Protein AF-A0A139IVR4-F1 (afdb_monomer_lite)

Structure (mmCIF, N/CA/C/O backbone):
data_AF-A0A139IVR4-F1
#
_entry.id   AF-A0A139IVR4-F1
#
loop_
_atom_site.group_PDB
_atom_site.id
_atom_site.type_symbol
_atom_site.label_atom_id
_atom_site.label_alt_id
_atom_site.label_comp_id
_atom_site.label_asym_id
_atom_site.label_entity_id
_atom_site.label_seq_id
_atom_site.pdbx_PDB_ins_code
_atom_site.Cartn_x
_atom_site.Cartn_y
_atom_site.Cartn_z
_atom_site.occupancy
_atom_site.B_iso_or_equiv
_atom_site.auth_seq_id
_atom_site.auth_comp_id
_atom_site.auth_asym_id
_atom_site.auth_atom_id
_atom_site.pdbx_PDB_model_num
ATOM 1 N N . MET A 1 1 ? -36.364 57.258 -8.932 1.00 36.44 1 MET A N 1
ATOM 2 C CA . MET A 1 1 ? -36.509 56.547 -10.223 1.00 36.44 1 MET A CA 1
ATOM 3 C C . MET A 1 1 ? -35.091 56.227 -10.699 1.00 36.44 1 MET A C 1
ATOM 5 O O . MET A 1 1 ? -34.349 57.165 -10.921 1.00 36.44 1 MET A O 1
ATOM 9 N N . SER A 1 2 ? -34.548 55.006 -10.559 1.00 32.44 2 SER A N 1
ATOM 10 C CA . SER A 1 2 ? -34.844 53.795 -11.366 1.00 32.44 2 SER A CA 1
ATOM 11 C C . SER A 1 2 ? -34.803 54.148 -12.865 1.00 32.44 2 SER A C 1
ATOM 13 O O . SER A 1 2 ? -35.605 54.983 -13.253 1.00 32.44 2 SER A O 1
ATOM 15 N N . LEU A 1 3 ? -33.956 53.644 -13.774 1.00 33.34 3 LEU A N 1
ATOM 16 C CA . LEU A 1 3 ? -33.235 52.373 -13.916 1.00 33.34 3 LEU A CA 1
ATOM 17 C C . LEU A 1 3 ? -32.211 52.489 -15.076 1.00 33.34 3 LEU A C 1
ATOM 19 O O . LEU A 1 3 ? -32.545 53.031 -16.118 1.00 33.34 3 LEU A O 1
ATOM 23 N N . ASN A 1 4 ? -31.040 51.863 -14.909 1.00 32.88 4 ASN A N 1
ATOM 24 C CA . ASN A 1 4 ? -30.477 50.830 -15.800 1.00 32.88 4 ASN A CA 1
ATOM 25 C C . ASN A 1 4 ? -30.089 51.191 -17.257 1.00 32.88 4 ASN A C 1
ATOM 27 O O . ASN A 1 4 ? -30.945 51.458 -18.091 1.00 32.88 4 ASN A O 1
ATOM 31 N N . THR A 1 5 ? -28.812 51.005 -17.622 1.00 37.12 5 THR A N 1
ATOM 32 C CA . THR A 1 5 ? -28.339 49.875 -18.463 1.00 37.12 5 THR A CA 1
ATOM 33 C C . THR A 1 5 ? -26.872 50.035 -18.893 1.00 37.12 5 THR A C 1
ATOM 35 O O . THR A 1 5 ? -26.369 51.135 -19.087 1.00 37.12 5 THR A O 1
ATOM 38 N N . SER A 1 6 ? -26.233 48.877 -19.097 1.00 33.72 6 SER A N 1
ATOM 39 C CA . SER A 1 6 ? -25.028 48.639 -19.910 1.00 33.72 6 SER A CA 1
ATOM 40 C C . SER A 1 6 ? -23.666 48.653 -19.205 1.00 33.72 6 SER A C 1
ATOM 42 O O . SER A 1 6 ? -22.910 49.620 -19.195 1.00 33.72 6 SER A O 1
ATOM 44 N N . ARG A 1 7 ? -23.317 47.458 -18.706 1.00 40.91 7 ARG A N 1
ATOM 45 C CA . ARG A 1 7 ? -21.948 46.987 -18.456 1.00 40.91 7 ARG A CA 1
ATOM 46 C C . ARG A 1 7 ? -21.093 47.135 -19.725 1.00 40.91 7 ARG A C 1
ATOM 48 O O . ARG A 1 7 ? -21.294 46.401 -20.690 1.00 40.91 7 ARG A O 1
ATOM 55 N N . MET A 1 8 ? -20.100 48.023 -19.694 1.00 35.84 8 MET A N 1
ATOM 56 C CA . MET A 1 8 ? -19.005 48.046 -20.666 1.00 35.84 8 MET A CA 1
ATOM 57 C C . MET A 1 8 ? -17.928 47.023 -20.283 1.00 35.84 8 MET A C 1
ATOM 59 O O . MET A 1 8 ? -17.379 47.040 -19.183 1.00 35.84 8 MET A O 1
ATOM 63 N N . LEU A 1 9 ? -17.624 46.138 -21.230 1.00 39.12 9 LEU A N 1
ATOM 64 C CA . LEU A 1 9 ? -16.482 45.231 -21.223 1.00 39.12 9 LEU A CA 1
ATOM 65 C C . LEU A 1 9 ? -15.181 46.033 -21.382 1.00 39.12 9 LEU A C 1
ATOM 67 O O . LEU A 1 9 ? -14.847 46.452 -22.490 1.00 39.12 9 LEU A O 1
ATOM 71 N N . LEU A 1 10 ? -14.407 46.196 -20.306 1.00 35.47 10 LEU A N 1
ATOM 72 C CA . LEU A 1 10 ? -13.027 46.669 -20.410 1.00 35.47 10 LEU A CA 1
ATOM 73 C C . LEU A 1 10 ? -12.093 45.464 -20.593 1.00 35.47 10 LEU A C 1
ATOM 75 O O . LEU A 1 10 ? -11.668 44.810 -19.643 1.00 35.47 10 LEU A O 1
ATOM 79 N N . ARG A 1 11 ? -11.792 45.162 -21.860 1.00 35.38 11 ARG A N 1
ATOM 80 C CA . ARG A 1 11 ? -10.684 44.294 -22.283 1.00 35.38 11 ARG A CA 1
ATOM 81 C C . ARG A 1 11 ? -9.372 44.934 -21.812 1.00 35.38 11 ARG A C 1
ATOM 83 O O . ARG A 1 11 ? -8.882 45.874 -22.439 1.00 35.38 11 ARG A O 1
ATOM 90 N N . SER A 1 12 ? -8.784 44.435 -20.729 1.00 32.31 12 SER A N 1
ATOM 91 C CA . SER A 1 12 ? -7.408 44.772 -20.370 1.00 32.31 12 SER A CA 1
ATOM 92 C C . SER A 1 12 ? -6.455 44.074 -21.346 1.00 32.31 12 SER A C 1
ATOM 94 O O . SER A 1 12 ? -6.384 42.849 -21.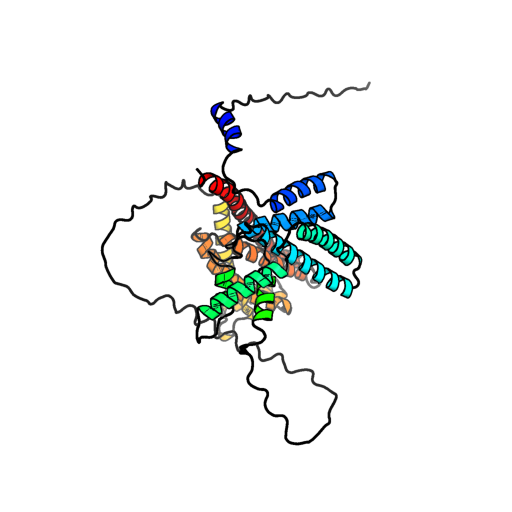443 1.00 32.31 12 SER A O 1
ATOM 96 N N . ARG A 1 13 ? -5.747 44.887 -22.138 1.00 39.38 13 ARG A N 1
ATOM 97 C CA . ARG A 1 13 ? -4.643 44.461 -23.003 1.00 39.38 13 ARG A CA 1
ATOM 98 C C . ARG A 1 13 ? -3.519 43.922 -22.122 1.00 39.38 13 ARG A C 1
ATOM 100 O O . ARG A 1 13 ? -2.794 44.701 -21.512 1.00 39.38 13 ARG A O 1
ATOM 107 N N . ILE A 1 14 ? -3.345 42.606 -22.088 1.00 38.00 14 ILE A N 1
ATOM 108 C CA . ILE A 1 14 ? -2.081 42.014 -21.649 1.00 38.00 14 ILE A CA 1
ATOM 109 C C . ILE A 1 14 ? -1.093 42.211 -22.796 1.00 38.00 14 ILE A C 1
ATOM 111 O O . ILE A 1 14 ? -1.295 41.727 -23.910 1.00 38.00 14 ILE A O 1
ATOM 115 N N . ALA A 1 15 ? -0.065 43.004 -22.518 1.00 37.16 15 ALA A N 1
ATOM 116 C CA . ALA A 1 15 ? 1.016 43.317 -23.428 1.00 37.16 15 ALA A CA 1
ATOM 117 C C . ALA A 1 15 ? 1.654 42.035 -23.989 1.00 37.16 15 ALA A C 1
ATOM 119 O O . ALA A 1 15 ? 2.170 41.195 -23.251 1.00 37.16 15 ALA A O 1
ATOM 120 N N . SER A 1 16 ? 1.641 41.927 -25.317 1.00 40.28 16 SER A N 1
ATOM 121 C CA . SER A 1 16 ? 2.502 41.035 -26.087 1.00 40.28 16 SER A CA 1
ATOM 122 C C . SER A 1 16 ? 3.956 41.379 -25.770 1.00 40.28 16 SER A C 1
ATOM 124 O O . SER A 1 16 ? 4.501 42.361 -26.278 1.00 40.28 16 SER A O 1
ATOM 126 N N . ARG A 1 17 ? 4.590 40.586 -24.904 1.00 38.38 17 ARG A N 1
ATOM 127 C CA . ARG A 1 17 ? 6.037 40.634 -24.705 1.00 38.38 17 ARG A CA 1
ATOM 128 C C . ARG A 1 17 ? 6.695 40.078 -25.965 1.00 38.38 17 ARG A C 1
ATOM 130 O O . ARG A 1 17 ? 6.585 38.892 -26.262 1.00 38.38 17 ARG A O 1
ATOM 137 N N . ASN A 1 18 ? 7.338 40.979 -26.701 1.00 38.72 18 ASN A N 1
ATOM 138 C CA . ASN A 1 18 ? 8.132 40.703 -27.889 1.00 38.72 18 ASN A CA 1
ATOM 139 C C . ASN A 1 18 ? 9.063 39.506 -27.678 1.00 38.72 18 ASN A C 1
ATOM 141 O O . ASN A 1 18 ? 9.916 39.496 -26.790 1.00 38.72 18 ASN A O 1
ATOM 145 N N . ASN A 1 19 ? 8.889 38.516 -28.546 1.00 43.22 19 ASN A N 1
ATOM 146 C CA . ASN A 1 19 ? 9.669 37.298 -28.614 1.00 43.22 19 ASN A CA 1
ATOM 147 C C . ASN A 1 19 ? 11.016 37.609 -29.288 1.00 43.22 19 ASN A C 1
ATOM 149 O O . ASN A 1 19 ? 11.164 37.466 -30.500 1.00 43.22 19 ASN A O 1
ATOM 153 N N . TRP A 1 20 ? 11.996 38.076 -28.514 1.00 43.97 20 TRP A N 1
ATOM 154 C CA . TRP A 1 20 ? 13.388 38.162 -28.964 1.00 43.97 20 TRP A CA 1
ATOM 155 C C . TRP A 1 20 ? 14.026 36.773 -28.887 1.00 43.97 20 TRP A C 1
ATOM 157 O O . TRP A 1 20 ? 14.803 36.463 -27.987 1.00 43.97 20 TRP A O 1
ATOM 167 N N . ILE A 1 21 ? 13.665 35.908 -29.833 1.00 55.53 21 ILE A N 1
ATOM 168 C CA . ILE A 1 21 ? 14.414 34.677 -30.081 1.00 55.53 21 ILE A CA 1
ATOM 169 C C . ILE A 1 21 ? 15.632 35.065 -30.915 1.00 55.53 21 ILE A C 1
ATOM 171 O O . ILE A 1 21 ? 15.497 35.560 -32.033 1.00 55.53 21 ILE A O 1
ATOM 175 N N . CYS A 1 22 ? 16.819 34.835 -30.356 1.00 44.34 22 CYS A N 1
ATOM 176 C CA . CYS A 1 22 ? 18.097 35.005 -31.036 1.00 44.34 22 CYS A CA 1
ATOM 177 C C . CYS A 1 22 ? 18.084 34.294 -32.412 1.00 44.34 22 CYS A C 1
ATOM 179 O O . CYS A 1 22 ? 17.663 33.133 -32.483 1.00 44.34 22 CYS A O 1
ATOM 181 N N . PRO A 1 23 ? 18.557 34.931 -33.503 1.00 52.56 23 PRO A N 1
ATOM 182 C CA . PRO A 1 23 ? 18.576 34.326 -34.839 1.00 52.56 23 PRO A CA 1
ATOM 183 C C . PRO A 1 23 ? 19.371 33.006 -34.890 1.00 52.56 23 PRO A C 1
ATOM 185 O O . PRO A 1 23 ? 18.990 32.094 -35.624 1.00 52.56 23 PRO A O 1
ATOM 188 N N . GLN A 1 24 ? 20.374 32.839 -34.019 1.00 50.44 24 GLN A N 1
ATOM 189 C CA . GLN A 1 24 ? 21.110 31.582 -33.830 1.00 50.44 24 GLN A CA 1
ATOM 190 C C . GLN A 1 24 ? 20.207 30.445 -33.308 1.00 50.44 24 GLN A C 1
ATOM 192 O O . GLN A 1 24 ? 20.299 29.305 -33.758 1.00 50.44 24 GLN A O 1
ATOM 197 N N . CYS A 1 25 ? 19.284 30.755 -32.390 1.00 46.03 25 CYS A N 1
ATOM 198 C CA . CYS A 1 25 ? 18.344 29.786 -31.817 1.00 46.03 25 CYS A CA 1
ATOM 199 C C . CYS A 1 25 ? 17.238 29.402 -32.811 1.00 46.03 25 CYS A C 1
ATOM 201 O O . CYS A 1 25 ? 16.729 28.282 -32.766 1.00 46.03 25 CYS A O 1
ATOM 203 N N . ARG A 1 26 ? 16.890 30.302 -33.744 1.00 44.12 26 ARG A N 1
ATOM 204 C CA . ARG A 1 26 ? 15.933 30.017 -34.824 1.00 44.12 26 ARG A CA 1
ATOM 205 C C . ARG A 1 26 ? 16.520 29.064 -35.870 1.00 44.12 26 ARG A C 1
ATOM 207 O O . ARG A 1 26 ? 15.810 28.180 -36.340 1.00 44.12 26 ARG A O 1
ATOM 214 N N . ALA A 1 27 ? 17.815 29.188 -36.166 1.00 41.31 27 ALA A N 1
ATOM 215 C CA . ALA A 1 27 ? 18.537 28.236 -37.010 1.00 41.31 27 ALA A CA 1
ATOM 216 C C . ALA A 1 27 ? 18.711 26.867 -36.323 1.00 41.31 27 ALA A C 1
ATOM 218 O O . ALA A 1 27 ? 18.556 25.836 -36.971 1.00 41.31 27 ALA A O 1
ATOM 219 N N . TYR A 1 28 ? 18.931 26.840 -35.001 1.00 43.66 28 TYR A N 1
ATOM 220 C CA . TYR A 1 28 ? 19.056 25.589 -34.240 1.00 43.66 28 TYR A CA 1
ATOM 221 C C . TYR A 1 28 ? 17.736 24.800 -34.174 1.00 43.66 28 TYR A C 1
ATOM 223 O O . TYR A 1 28 ? 17.738 23.579 -34.304 1.00 43.66 28 TYR A O 1
ATOM 231 N N . ALA A 1 29 ? 16.594 25.490 -34.057 1.00 38.97 29 ALA A N 1
ATOM 232 C CA . ALA A 1 29 ? 15.273 24.855 -34.085 1.00 38.97 29 ALA A CA 1
ATOM 233 C C . ALA A 1 29 ? 14.911 24.264 -35.463 1.00 38.97 29 ALA A C 1
ATOM 235 O O . ALA A 1 29 ? 14.207 23.259 -35.525 1.00 38.97 29 ALA A O 1
ATOM 236 N N . ALA A 1 30 ? 15.402 24.857 -36.558 1.00 35.25 30 ALA A N 1
ATOM 237 C CA . ALA A 1 30 ? 15.191 24.342 -37.913 1.00 35.25 30 ALA A CA 1
ATOM 238 C C . ALA A 1 30 ? 16.176 23.213 -38.280 1.00 35.25 30 ALA A C 1
ATOM 240 O O . ALA A 1 30 ? 15.789 22.261 -38.953 1.00 35.25 30 ALA A O 1
ATOM 241 N N . ALA A 1 31 ? 17.424 23.272 -37.797 1.00 34.03 31 ALA A N 1
ATOM 242 C CA . ALA A 1 31 ? 18.448 22.256 -38.059 1.00 34.03 31 ALA A CA 1
ATOM 243 C C . ALA A 1 31 ? 18.287 20.983 -37.201 1.00 34.03 31 ALA A C 1
ATOM 245 O O . ALA A 1 31 ? 18.628 19.892 -37.653 1.00 34.03 31 ALA A O 1
ATOM 246 N N . ALA A 1 32 ? 17.700 21.080 -36.000 1.00 36.78 32 ALA A N 1
ATOM 247 C CA . ALA A 1 32 ? 17.437 19.923 -35.133 1.00 36.78 32 ALA A CA 1
ATOM 248 C C . ALA A 1 32 ? 16.351 18.963 -35.668 1.00 36.78 32 ALA A C 1
ATOM 250 O O . ALA A 1 32 ? 16.145 17.888 -35.107 1.00 36.78 32 ALA A O 1
ATOM 251 N N . ALA A 1 33 ? 15.660 19.318 -36.758 1.00 34.16 33 ALA A N 1
ATOM 252 C CA . ALA A 1 33 ? 14.727 18.424 -37.441 1.00 34.16 33 ALA A CA 1
ATOM 253 C C . ALA A 1 33 ? 15.424 17.405 -38.369 1.00 34.16 33 ALA A C 1
ATOM 255 O O . ALA A 1 33 ? 14.758 16.514 -38.893 1.00 34.16 33 ALA A O 1
ATOM 256 N N . ALA A 1 34 ? 16.744 17.508 -38.569 1.00 37.94 34 ALA A N 1
ATOM 257 C CA . ALA A 1 34 ? 17.472 16.710 -39.550 1.00 37.94 34 ALA A CA 1
ATOM 258 C C . ALA A 1 34 ? 18.786 16.129 -38.998 1.00 37.94 34 ALA A C 1
ATOM 260 O O . ALA A 1 34 ? 19.860 16.443 -39.500 1.00 37.94 34 ALA A O 1
ATOM 261 N N . SER A 1 35 ? 18.725 15.245 -37.995 1.00 33.53 35 SER A N 1
ATOM 262 C CA . SER A 1 35 ? 19.819 14.285 -37.755 1.00 33.53 35 SER A CA 1
ATOM 263 C C . SER A 1 35 ? 19.450 13.152 -36.784 1.00 33.53 35 SER A C 1
ATOM 265 O O . SER A 1 35 ? 19.160 13.356 -35.610 1.00 33.53 35 SER A O 1
ATOM 267 N N . GLY A 1 36 ? 19.529 11.914 -37.285 1.00 42.91 36 GLY A N 1
ATOM 268 C CA . GLY A 1 36 ? 19.902 10.756 -36.467 1.00 42.91 36 GLY A CA 1
ATOM 269 C C . GLY A 1 36 ? 18.791 9.977 -35.758 1.00 42.91 36 GLY A C 1
ATOM 270 O O . GLY A 1 36 ? 18.901 9.690 -34.567 1.00 42.91 36 GLY A O 1
ATOM 271 N N . THR A 1 37 ? 17.770 9.517 -36.483 1.00 34.47 37 THR A N 1
ATOM 272 C CA . THR A 1 37 ? 17.124 8.244 -36.116 1.00 34.47 37 THR A CA 1
ATOM 273 C C . THR A 1 37 ? 17.416 7.247 -37.219 1.00 34.47 37 THR A C 1
ATOM 275 O O . THR A 1 37 ? 17.132 7.534 -38.380 1.00 34.47 37 THR A O 1
ATOM 278 N N . ALA A 1 38 ? 18.004 6.098 -36.863 1.00 43.06 38 ALA A N 1
ATOM 279 C CA . ALA A 1 38 ? 17.895 4.906 -37.695 1.00 43.06 38 ALA A CA 1
ATOM 280 C C . ALA A 1 38 ? 16.423 4.804 -38.098 1.00 43.06 38 ALA A C 1
ATOM 282 O O . ALA A 1 38 ? 15.559 4.924 -37.221 1.00 43.06 38 ALA A O 1
ATOM 283 N N . ALA A 1 39 ? 16.172 4.744 -39.407 1.00 44.81 39 ALA A N 1
ATOM 284 C CA . ALA A 1 39 ? 14.843 4.909 -39.970 1.00 44.81 39 ALA A CA 1
ATOM 285 C C . ALA A 1 39 ? 13.832 4.095 -39.145 1.00 44.81 39 ALA A C 1
ATOM 287 O O . ALA A 1 39 ? 14.098 2.919 -38.871 1.00 44.81 39 ALA A O 1
ATOM 288 N N . PRO A 1 40 ? 12.722 4.702 -38.675 1.00 55.06 40 PRO A N 1
ATOM 289 C CA . PRO A 1 40 ? 11.670 3.932 -38.035 1.00 55.06 40 PRO A CA 1
ATOM 290 C C . PRO A 1 40 ? 11.314 2.810 -38.996 1.00 55.06 40 PRO A C 1
ATOM 292 O O . PRO A 1 40 ? 11.152 3.054 -40.193 1.00 55.06 40 PRO A O 1
ATOM 295 N N . SER A 1 41 ? 11.267 1.591 -38.473 1.00 64.06 41 SER A N 1
ATOM 296 C CA . SER A 1 41 ? 10.982 0.426 -39.290 1.00 64.06 41 SER A CA 1
ATOM 297 C C . SER A 1 41 ? 9.705 0.706 -40.117 1.00 64.06 41 SER A C 1
ATOM 299 O O . SER A 1 41 ? 8.766 1.309 -39.573 1.00 64.06 41 SER A O 1
ATOM 301 N N . PRO A 1 42 ? 9.688 0.434 -41.439 1.00 77.19 42 PRO A N 1
ATOM 302 C CA . PRO A 1 42 ? 8.627 0.889 -42.344 1.00 77.19 42 PRO A CA 1
ATOM 303 C C . PRO A 1 42 ? 7.206 0.631 -41.820 1.00 77.19 42 PRO A C 1
ATOM 305 O O . PRO A 1 42 ? 6.319 1.477 -41.971 1.00 77.19 42 PRO A O 1
ATOM 308 N N . LEU A 1 43 ? 7.006 -0.489 -41.116 1.00 81.56 43 LEU A N 1
ATOM 309 C CA . LEU A 1 43 ? 5.738 -0.852 -40.485 1.00 81.56 43 LEU A CA 1
ATOM 310 C C . LEU A 1 43 ? 5.379 0.034 -39.282 1.00 81.56 43 LEU A C 1
ATOM 312 O O . LEU A 1 43 ? 4.241 0.485 -39.157 1.00 81.56 43 LEU A O 1
ATOM 316 N N . LEU A 1 44 ? 6.340 0.350 -38.409 1.00 83.62 44 LEU A N 1
ATOM 317 C CA . LEU A 1 44 ? 6.118 1.253 -37.276 1.00 83.62 44 LEU A CA 1
ATOM 318 C C . LEU A 1 44 ? 5.752 2.668 -37.750 1.00 83.62 44 LEU A C 1
ATOM 320 O O . LEU A 1 44 ? 4.965 3.362 -37.101 1.00 83.62 44 LEU A O 1
ATOM 324 N N . GLY A 1 45 ? 6.315 3.093 -38.886 1.00 85.44 45 GLY A N 1
ATOM 325 C CA . GLY A 1 45 ? 5.935 4.327 -39.571 1.00 85.44 45 GLY A CA 1
ATOM 326 C C . GLY A 1 45 ? 4.464 4.321 -39.997 1.00 85.44 45 GLY A C 1
ATOM 327 O O . GLY A 1 45 ? 3.735 5.261 -39.670 1.00 85.44 45 GLY A O 1
ATOM 328 N N . LYS A 1 46 ? 4.009 3.239 -40.644 1.00 87.25 46 LYS A N 1
ATOM 329 C CA . LYS A 1 46 ? 2.599 3.052 -41.027 1.00 87.25 46 LYS A CA 1
ATOM 330 C C . LYS A 1 46 ? 1.661 3.066 -39.817 1.00 87.25 46 LYS A C 1
ATOM 332 O O . LYS A 1 46 ? 0.745 3.879 -39.788 1.00 87.25 46 LYS A O 1
ATOM 337 N N . LEU A 1 47 ? 1.954 2.300 -38.761 1.00 90.12 47 LEU A N 1
ATOM 338 C CA . LEU A 1 47 ? 1.130 2.255 -37.539 1.00 90.12 47 LEU A CA 1
ATOM 339 C C . LEU A 1 47 ? 0.955 3.635 -36.879 1.00 90.12 47 LEU A C 1
ATOM 341 O O . LEU A 1 47 ? -0.119 3.968 -36.375 1.00 90.12 47 LEU A O 1
ATOM 345 N N . LYS A 1 48 ? 2.003 4.469 -36.881 1.00 88.38 48 LYS A N 1
ATOM 346 C CA . LYS A 1 48 ? 1.936 5.838 -36.342 1.00 88.38 48 LYS A CA 1
ATOM 347 C C . LYS A 1 48 ? 1.104 6.780 -37.212 1.00 88.38 48 LYS A C 1
ATOM 349 O O . LYS A 1 48 ? 0.481 7.695 -36.670 1.00 88.38 48 LYS A O 1
ATOM 354 N N . ASN A 1 49 ? 1.118 6.595 -38.529 1.00 90.69 49 ASN A N 1
ATOM 355 C CA . ASN A 1 49 ? 0.279 7.365 -39.444 1.00 90.69 49 ASN A CA 1
ATOM 356 C C . ASN A 1 49 ? -1.185 6.941 -39.316 1.00 90.69 49 ASN A C 1
ATOM 358 O O . ASN A 1 49 ? -2.044 7.799 -39.129 1.00 90.69 49 ASN A O 1
ATOM 362 N N . ASP A 1 50 ? -1.447 5.640 -39.264 1.00 89.88 50 ASP A N 1
ATOM 363 C CA . ASP A 1 50 ? -2.792 5.093 -39.102 1.00 89.88 50 ASP A CA 1
ATOM 364 C C . ASP A 1 50 ? -3.411 5.455 -37.753 1.00 89.88 50 ASP A C 1
ATOM 366 O O . ASP A 1 50 ? -4.612 5.689 -37.673 1.00 89.88 50 ASP A O 1
ATOM 370 N N . LEU A 1 51 ? -2.606 5.613 -36.694 1.00 90.62 51 LEU A N 1
ATOM 371 C CA . LEU A 1 51 ? -3.094 6.147 -35.420 1.00 90.62 51 LEU A CA 1
ATOM 372 C C . LEU A 1 51 ? -3.673 7.563 -35.590 1.00 90.62 51 LEU A C 1
ATOM 374 O O . LEU A 1 51 ? -4.685 7.900 -34.974 1.00 90.62 51 LEU A O 1
ATOM 378 N N . LYS A 1 52 ? -3.033 8.408 -36.409 1.00 90.19 52 LYS A N 1
ATOM 379 C CA . LYS A 1 52 ? -3.523 9.766 -36.697 1.00 90.19 52 LYS A CA 1
ATOM 380 C C . LYS A 1 52 ? -4.772 9.729 -37.573 1.00 90.19 52 LYS A C 1
ATOM 382 O O . LYS A 1 52 ? -5.655 10.559 -37.374 1.00 90.19 52 LYS A O 1
ATOM 387 N N . THR A 1 53 ? -4.850 8.786 -38.505 1.00 90.75 53 THR A N 1
ATOM 388 C CA . THR A 1 53 ? -6.037 8.559 -39.338 1.00 90.75 53 THR A CA 1
ATOM 389 C C . THR A 1 53 ? -7.221 8.101 -38.484 1.00 90.75 53 THR A C 1
ATOM 391 O O . THR A 1 53 ? -8.254 8.765 -38.487 1.00 90.75 53 THR A O 1
ATOM 394 N N . ALA A 1 54 ? -7.032 7.105 -37.612 1.00 91.62 54 ALA A N 1
ATOM 395 C CA . ALA A 1 54 ? -8.057 6.621 -36.683 1.00 91.62 54 ALA A CA 1
ATOM 396 C C . ALA A 1 54 ? -8.552 7.715 -35.714 1.00 91.62 54 ALA A C 1
ATOM 398 O O . ALA A 1 54 ? -9.729 7.762 -35.362 1.00 91.62 54 ALA A O 1
ATOM 399 N N . LEU A 1 55 ? -7.676 8.648 -35.315 1.00 89.31 55 LEU A N 1
ATOM 400 C CA . LEU A 1 55 ? -8.060 9.830 -34.530 1.00 89.31 55 LEU A CA 1
ATOM 401 C C . LEU A 1 55 ? -8.988 10.788 -35.293 1.00 89.31 55 LEU A C 1
ATOM 403 O O . LEU A 1 55 ? -9.848 11.412 -34.673 1.00 89.31 55 LEU A O 1
ATOM 407 N N . ARG A 1 56 ? -8.808 10.929 -36.611 1.00 91.88 56 ARG A N 1
ATOM 408 C CA . ARG A 1 56 ? -9.638 11.794 -37.466 1.00 91.88 56 ARG A CA 1
ATOM 409 C C . ARG A 1 56 ? -10.977 11.142 -37.794 1.00 91.88 56 ARG A C 1
ATOM 411 O O . ARG A 1 56 ? -12.000 11.815 -37.747 1.00 91.88 56 ARG A O 1
ATOM 418 N N . GLU A 1 57 ? -10.959 9.843 -38.066 1.00 93.12 57 GLU A N 1
ATOM 419 C CA . GLU A 1 57 ? -12.140 9.036 -38.399 1.00 93.12 57 GLU A CA 1
ATOM 420 C C . GLU A 1 57 ? -12.964 8.639 -37.163 1.00 93.12 57 GLU A C 1
ATOM 422 O O . GLU A 1 57 ? -14.087 8.165 -37.295 1.00 93.12 57 GLU A O 1
ATOM 427 N N . LYS A 1 58 ? -12.435 8.878 -35.952 1.00 89.56 58 LYS A N 1
ATOM 428 C CA . LYS A 1 58 ? -13.043 8.512 -34.660 1.00 89.56 58 LYS A CA 1
ATOM 429 C C . LYS A 1 58 ? -13.327 7.007 -34.513 1.00 89.56 58 LYS A C 1
ATOM 431 O O . LYS A 1 58 ? -14.196 6.626 -33.730 1.00 89.56 58 LYS A O 1
ATOM 436 N N . ASP A 1 59 ? -12.560 6.152 -35.190 1.00 90.75 59 ASP A N 1
ATOM 437 C CA . ASP A 1 59 ? -12.607 4.701 -34.982 1.00 90.75 59 ASP A CA 1
ATOM 438 C C . ASP A 1 59 ? -11.950 4.350 -33.641 1.00 90.75 59 ASP A C 1
ATOM 440 O O . ASP A 1 59 ? -10.725 4.281 -33.512 1.00 90.75 59 ASP A O 1
ATOM 444 N N . THR A 1 60 ? -12.778 4.142 -32.619 1.00 88.25 60 THR A N 1
ATOM 445 C CA . THR A 1 60 ? -12.334 3.839 -31.255 1.00 88.25 60 THR A CA 1
ATOM 446 C C . THR A 1 60 ? -11.676 2.465 -31.136 1.00 88.25 60 THR A C 1
ATOM 448 O O . THR A 1 60 ? -10.752 2.310 -30.335 1.00 88.25 60 THR A O 1
ATOM 451 N N . ASN A 1 61 ? -12.090 1.485 -31.943 1.00 88.94 61 ASN A N 1
ATOM 452 C CA . ASN A 1 61 ? -11.572 0.119 -31.882 1.00 88.94 61 ASN A CA 1
ATOM 453 C C . ASN A 1 61 ? -10.150 0.068 -32.444 1.00 88.94 61 ASN A C 1
ATOM 455 O O . ASN A 1 61 ? -9.224 -0.361 -31.750 1.00 88.94 61 ASN A O 1
ATOM 459 N N . ARG A 1 62 ? -9.950 0.589 -33.661 1.00 90.75 62 ARG A N 1
ATOM 460 C CA . ARG A 1 62 ? -8.630 0.638 -34.311 1.00 90.75 62 ARG A CA 1
ATOM 461 C C . ARG A 1 62 ? -7.651 1.495 -33.511 1.00 90.75 62 ARG A C 1
ATOM 463 O O . ARG A 1 62 ? -6.502 1.113 -33.302 1.00 90.75 62 ARG A O 1
ATOM 470 N N . LEU A 1 63 ? -8.117 2.617 -32.969 1.00 91.31 63 LEU A N 1
ATOM 471 C CA . LEU A 1 63 ? -7.316 3.519 -32.144 1.00 91.31 63 LEU A CA 1
ATOM 472 C C . LEU A 1 63 ? -6.828 2.879 -30.836 1.00 91.31 63 LEU A C 1
ATOM 474 O O . LEU A 1 63 ? -5.670 3.081 -30.462 1.00 91.31 63 LEU A O 1
ATOM 478 N N . ASN A 1 64 ? -7.666 2.100 -30.147 1.00 91.62 64 ASN A N 1
ATOM 479 C CA . ASN A 1 64 ? -7.264 1.418 -28.914 1.00 91.62 64 ASN A CA 1
ATOM 480 C C . ASN A 1 64 ? -6.196 0.349 -29.184 1.00 91.62 64 ASN A C 1
ATOM 482 O O . ASN A 1 64 ? -5.182 0.308 -28.481 1.00 91.62 64 ASN A O 1
ATOM 486 N N . VAL A 1 65 ? -6.370 -0.441 -30.250 1.00 93.50 65 VAL A N 1
ATOM 487 C CA . VAL A 1 65 ? -5.387 -1.445 -30.689 1.00 93.50 65 VAL A CA 1
ATOM 488 C C . VAL A 1 65 ? -4.051 -0.781 -31.029 1.00 93.50 65 VAL A C 1
ATOM 490 O O . VAL A 1 65 ? -3.012 -1.157 -30.480 1.00 93.50 65 VAL A O 1
ATOM 493 N N . LEU A 1 66 ? -4.068 0.261 -31.867 1.00 92.69 66 LEU A N 1
ATOM 494 C CA . LEU A 1 66 ? -2.859 0.962 -32.310 1.00 92.69 66 LEU A CA 1
ATOM 495 C C . LEU A 1 66 ? -2.102 1.630 -31.155 1.00 92.69 66 LEU A C 1
ATOM 497 O O . LEU A 1 66 ? -0.873 1.547 -31.090 1.00 92.69 66 LEU A O 1
ATOM 501 N N . ARG A 1 67 ? -2.810 2.254 -30.203 1.00 92.06 67 ARG A N 1
ATOM 502 C CA . ARG A 1 67 ? -2.184 2.814 -28.991 1.00 92.06 67 ARG A CA 1
ATOM 503 C C . ARG A 1 67 ? -1.511 1.737 -28.153 1.00 92.06 67 ARG A C 1
ATOM 505 O O . ARG A 1 67 ? -0.400 1.961 -27.679 1.00 92.06 67 ARG A O 1
ATOM 512 N N . GLY A 1 68 ? -2.163 0.586 -27.994 1.00 91.69 68 GLY A N 1
ATOM 513 C CA . GLY A 1 68 ? -1.613 -0.554 -27.267 1.00 91.69 68 GLY A CA 1
ATOM 514 C C . GLY A 1 68 ? -0.315 -1.069 -27.890 1.00 91.69 68 GLY A C 1
ATOM 515 O O . GLY A 1 68 ? 0.687 -1.205 -27.193 1.00 91.69 68 GLY A O 1
ATOM 516 N N . VAL A 1 69 ? -0.297 -1.267 -29.210 1.00 91.56 69 VAL A N 1
ATOM 517 C CA . VAL A 1 69 ? 0.903 -1.719 -29.936 1.00 91.56 69 VAL A CA 1
ATOM 518 C C . VAL A 1 69 ? 2.046 -0.701 -29.814 1.00 91.56 69 VAL A C 1
ATOM 520 O O . VAL A 1 69 ? 3.181 -1.071 -29.518 1.00 91.56 69 VAL A O 1
ATOM 523 N N . ILE A 1 70 ? 1.766 0.597 -29.971 1.00 90.69 70 ILE A N 1
ATOM 524 C CA . ILE A 1 70 ? 2.785 1.653 -29.839 1.00 90.69 70 ILE A CA 1
ATOM 525 C C . ILE A 1 70 ? 3.318 1.748 -28.399 1.00 90.69 70 ILE A C 1
ATOM 527 O O . ILE A 1 70 ? 4.515 1.994 -28.198 1.00 90.69 70 ILE A O 1
ATOM 531 N N . ALA A 1 71 ? 2.463 1.543 -27.395 1.00 91.75 71 ALA A N 1
ATOM 532 C CA . ALA A 1 71 ? 2.870 1.507 -25.994 1.00 91.75 71 ALA A CA 1
ATOM 533 C C . ALA A 1 71 ? 3.815 0.332 -25.714 1.00 91.75 71 ALA A C 1
ATOM 535 O O . ALA A 1 71 ? 4.855 0.536 -25.089 1.00 91.75 71 ALA A O 1
ATOM 536 N N . ASP A 1 72 ? 3.523 -0.858 -26.238 1.00 89.19 72 ASP A N 1
ATOM 537 C CA . ASP A 1 72 ? 4.390 -2.032 -26.096 1.00 89.19 72 ASP A CA 1
ATOM 538 C C . ASP A 1 72 ? 5.750 -1.830 -26.756 1.00 89.19 72 ASP A C 1
ATOM 540 O O . ASP A 1 72 ? 6.778 -2.132 -26.152 1.00 89.19 72 ASP A O 1
ATOM 544 N N . VAL A 1 73 ? 5.785 -1.237 -27.954 1.00 89.19 73 VAL A N 1
ATOM 545 C CA . VAL A 1 73 ? 7.048 -0.876 -28.615 1.00 89.19 73 VAL A CA 1
ATOM 546 C C . VAL A 1 73 ? 7.838 0.113 -27.751 1.00 89.19 73 VAL A C 1
ATOM 548 O O . VAL A 1 73 ? 9.029 -0.087 -27.507 1.00 89.19 73 VAL A O 1
ATOM 551 N N . THR A 1 74 ? 7.178 1.135 -27.204 1.00 87.25 74 THR A N 1
ATOM 552 C CA . THR A 1 74 ? 7.812 2.139 -26.330 1.00 87.25 74 THR A CA 1
ATOM 553 C C . THR A 1 74 ? 8.304 1.541 -25.008 1.00 87.25 74 THR A C 1
ATOM 555 O O . THR A 1 74 ? 9.333 1.961 -24.478 1.00 87.25 74 THR A O 1
ATOM 558 N N . ASN A 1 75 ? 7.589 0.558 -24.465 1.00 87.94 75 ASN A N 1
ATOM 559 C CA . ASN A 1 75 ? 7.972 -0.144 -23.246 1.00 87.94 75 ASN A CA 1
ATOM 560 C C . ASN A 1 75 ? 9.119 -1.126 -23.497 1.00 87.94 75 ASN A C 1
ATOM 562 O O . ASN A 1 75 ? 10.053 -1.165 -22.699 1.00 87.94 75 ASN A O 1
ATOM 566 N N . SER A 1 76 ? 9.122 -1.832 -24.633 1.00 85.75 76 SER A N 1
ATOM 567 C CA . SER A 1 76 ? 10.224 -2.718 -25.029 1.00 85.75 76 SER A CA 1
ATOM 568 C C . SER A 1 76 ? 11.553 -1.967 -25.137 1.00 85.75 76 SER A C 1
ATOM 570 O O . SER A 1 76 ? 12.588 -2.480 -24.715 1.00 85.75 76 SER A O 1
ATOM 572 N N . ALA A 1 77 ? 11.521 -0.707 -25.591 1.00 84.19 77 ALA A N 1
ATOM 573 C CA . ALA A 1 77 ? 12.698 0.149 -25.710 1.00 84.19 77 ALA A CA 1
ATOM 574 C C . ALA A 1 77 ? 13.377 0.473 -24.365 1.00 84.19 77 ALA A C 1
ATOM 576 O O . ALA A 1 77 ? 14.522 0.918 -24.356 1.00 84.19 77 ALA A O 1
ATOM 577 N N . LYS A 1 78 ? 12.688 0.260 -23.234 1.00 82.25 78 LYS A N 1
ATOM 578 C CA . LYS A 1 78 ? 13.225 0.454 -21.876 1.00 82.25 78 LYS A CA 1
ATOM 579 C C . LYS A 1 78 ? 13.830 -0.822 -21.281 1.00 82.25 78 LYS A C 1
ATOM 581 O O . LYS A 1 78 ? 14.407 -0.768 -20.201 1.00 82.25 78 LYS A O 1
ATOM 586 N N . THR A 1 79 ? 13.662 -1.961 -21.948 1.00 83.19 79 THR A N 1
ATOM 587 C CA . THR A 1 79 ? 14.182 -3.263 -21.511 1.00 83.19 79 THR A CA 1
ATOM 588 C C . THR A 1 79 ? 15.503 -3.587 -22.215 1.00 83.19 79 THR A C 1
ATOM 590 O O . THR A 1 79 ? 15.892 -2.906 -23.163 1.00 83.19 79 THR A O 1
ATOM 593 N N . SER A 1 80 ? 16.201 -4.640 -21.777 1.00 68.44 80 SER A N 1
ATOM 594 C CA . SER A 1 80 ? 17.451 -5.105 -22.402 1.00 68.44 80 SER A CA 1
ATOM 595 C C . SER A 1 80 ? 17.278 -5.627 -23.839 1.00 68.44 80 SER A C 1
ATOM 597 O O . SER A 1 80 ? 18.267 -5.711 -24.562 1.00 68.44 80 SER A O 1
ATOM 599 N N . ASN A 1 81 ? 16.043 -5.911 -24.278 1.00 74.19 81 ASN A N 1
ATOM 600 C CA . ASN A 1 81 ? 15.712 -6.427 -25.612 1.00 74.19 81 ASN A CA 1
ATOM 601 C C . ASN A 1 81 ? 14.742 -5.485 -26.361 1.00 74.19 81 ASN A C 1
ATOM 603 O O . ASN A 1 81 ? 13.540 -5.755 -26.427 1.00 74.19 81 ASN A O 1
ATOM 607 N N . PRO A 1 82 ? 15.233 -4.366 -26.927 1.00 79.94 82 PRO A N 1
ATOM 608 C CA . PRO A 1 82 ? 14.400 -3.399 -27.639 1.00 79.94 82 PRO A CA 1
ATOM 609 C C . PRO A 1 82 ? 13.900 -3.938 -28.985 1.00 79.94 82 PRO A C 1
ATOM 611 O O . PRO A 1 82 ? 14.680 -4.496 -29.760 1.00 79.94 82 PRO A O 1
ATOM 614 N N . ILE A 1 83 ? 12.624 -3.686 -29.300 1.00 79.62 83 ILE A N 1
ATOM 615 C CA . ILE A 1 83 ? 12.051 -3.968 -30.623 1.00 79.62 83 ILE A CA 1
ATOM 616 C C . ILE A 1 83 ? 12.627 -2.965 -31.627 1.00 79.62 83 ILE A C 1
ATOM 618 O O . ILE A 1 83 ? 12.347 -1.768 -31.554 1.00 79.62 83 ILE A O 1
ATOM 622 N N . LYS A 1 84 ? 13.461 -3.452 -32.547 1.00 73.44 84 LYS A N 1
ATOM 623 C CA . LYS A 1 84 ? 14.146 -2.638 -33.567 1.00 73.44 84 LYS A CA 1
ATOM 624 C C . LYS A 1 84 ? 13.809 -3.051 -34.997 1.00 73.44 84 LYS A C 1
ATOM 626 O O . LYS A 1 84 ? 13.987 -2.246 -35.904 1.00 73.44 84 LYS A O 1
ATOM 631 N N . THR A 1 85 ? 13.345 -4.283 -35.202 1.00 79.06 85 THR A N 1
ATOM 632 C CA . THR A 1 85 ? 13.081 -4.838 -36.535 1.00 79.06 85 THR A CA 1
ATOM 633 C C . THR A 1 85 ? 11.590 -5.082 -36.756 1.00 79.06 85 THR A C 1
ATOM 635 O O . THR A 1 85 ? 10.858 -5.393 -35.813 1.00 79.06 85 THR A O 1
ATOM 638 N N . ASP A 1 86 ? 11.139 -4.997 -38.012 1.00 77.00 86 ASP A N 1
ATOM 639 C CA . ASP A 1 86 ? 9.741 -5.275 -38.378 1.00 77.00 86 ASP A CA 1
ATOM 640 C C . ASP A 1 86 ? 9.319 -6.705 -38.019 1.00 77.00 86 ASP A C 1
ATOM 642 O O . ASP A 1 86 ? 8.165 -6.946 -37.680 1.00 77.00 86 ASP A O 1
ATOM 646 N N . MET A 1 87 ? 10.262 -7.648 -37.977 1.00 77.06 87 MET A N 1
ATOM 647 C CA . MET A 1 87 ? 9.966 -9.023 -37.583 1.00 77.06 87 MET A CA 1
ATOM 648 C C . MET A 1 87 ? 9.728 -9.183 -36.075 1.00 77.06 87 MET A C 1
ATOM 650 O O . MET A 1 87 ? 8.851 -9.932 -35.650 1.00 77.06 87 MET A O 1
ATOM 654 N N . GLN A 1 88 ? 10.443 -8.422 -35.243 1.00 80.69 88 GLN A N 1
ATOM 655 C CA . GLN A 1 88 ? 10.141 -8.354 -33.809 1.00 80.69 88 GLN A CA 1
ATOM 656 C C . GLN A 1 88 ? 8.783 -7.683 -33.556 1.00 80.69 88 GLN A C 1
ATOM 658 O O . GLN A 1 88 ? 8.064 -8.070 -32.635 1.00 80.69 88 GLN A O 1
ATOM 663 N N . LEU A 1 89 ? 8.413 -6.710 -34.394 1.00 84.62 89 LEU A N 1
ATOM 664 C CA . LEU A 1 89 ? 7.097 -6.079 -34.358 1.00 84.62 89 LEU A CA 1
ATOM 665 C C . LEU A 1 89 ? 5.987 -7.048 -34.802 1.00 84.62 89 LEU A C 1
ATOM 667 O O . LEU A 1 89 ? 4.951 -7.108 -34.146 1.00 84.62 89 LEU A O 1
ATOM 671 N N . LEU A 1 90 ? 6.214 -7.869 -35.831 1.00 83.69 90 LEU A N 1
ATOM 672 C CA . LEU A 1 90 ? 5.275 -8.921 -36.236 1.00 83.69 90 LEU A CA 1
ATOM 673 C C . LEU A 1 90 ? 5.066 -9.958 -35.124 1.00 83.69 90 LEU A C 1
ATOM 675 O O . LEU A 1 90 ? 3.930 -10.332 -34.836 1.00 83.69 90 LEU A O 1
ATOM 679 N N . ALA A 1 91 ? 6.139 -10.380 -34.450 1.00 82.94 91 ALA A N 1
ATOM 680 C CA . ALA A 1 91 ? 6.045 -11.289 -33.307 1.00 82.94 91 ALA A CA 1
ATOM 681 C C . ALA A 1 91 ? 5.196 -10.693 -32.167 1.00 82.94 91 ALA A C 1
ATOM 683 O O . ALA A 1 91 ? 4.387 -11.395 -31.557 1.00 82.94 91 ALA A O 1
ATOM 684 N N . LEU A 1 92 ? 5.330 -9.387 -31.910 1.00 86.88 92 LEU A N 1
ATOM 685 C CA . LEU A 1 92 ? 4.493 -8.669 -30.947 1.00 86.88 92 LEU A CA 1
ATOM 686 C C . LEU A 1 92 ? 3.016 -8.630 -31.381 1.00 86.88 92 LEU A C 1
ATOM 688 O O . LEU A 1 92 ? 2.139 -8.889 -30.555 1.00 86.88 92 LEU A O 1
ATOM 692 N N . LEU A 1 93 ? 2.736 -8.340 -32.658 1.00 89.00 93 LEU A N 1
ATOM 693 C CA . LEU A 1 93 ? 1.374 -8.328 -33.208 1.00 89.00 93 LEU A CA 1
ATOM 694 C C . LEU A 1 93 ? 0.706 -9.704 -33.083 1.00 89.00 93 LEU A C 1
ATOM 696 O O . LEU A 1 93 ? -0.408 -9.796 -32.568 1.00 89.00 93 LEU A O 1
ATOM 700 N N . ARG A 1 94 ? 1.415 -10.780 -33.451 1.00 87.25 94 ARG A N 1
ATOM 701 C CA . ARG A 1 94 ? 0.939 -12.167 -33.308 1.00 87.25 94 ARG A CA 1
ATOM 702 C C . ARG A 1 94 ? 0.661 -12.529 -31.854 1.00 87.25 94 ARG A C 1
ATOM 704 O O . ARG A 1 94 ? -0.390 -13.087 -31.560 1.00 87.25 94 ARG A O 1
ATOM 711 N N . LYS A 1 95 ? 1.557 -12.158 -30.933 1.00 89.06 95 LYS A N 1
ATOM 712 C CA . LYS A 1 95 ? 1.368 -12.385 -29.493 1.00 89.06 95 LYS A CA 1
ATOM 713 C C . LYS A 1 95 ? 0.119 -11.681 -28.954 1.00 89.06 95 LYS A C 1
ATOM 715 O O . LYS A 1 95 ? -0.590 -12.239 -28.122 1.00 89.06 95 LYS A O 1
ATOM 720 N N . ARG A 1 96 ? -0.162 -10.455 -29.404 1.00 88.94 96 ARG A N 1
ATOM 721 C CA . ARG A 1 96 ? -1.399 -9.759 -29.026 1.00 88.94 96 ARG A CA 1
ATOM 722 C C . ARG A 1 96 ? -2.635 -10.416 -29.633 1.00 88.94 96 ARG A C 1
ATOM 724 O O . ARG A 1 96 ? -3.631 -10.552 -28.932 1.00 88.94 96 ARG A O 1
ATOM 731 N N . ALA A 1 97 ? -2.564 -10.859 -30.887 1.00 90.69 97 ALA A N 1
ATOM 732 C CA . ALA A 1 97 ? -3.669 -11.554 -31.540 1.00 90.69 97 ALA A CA 1
ATOM 733 C C . ALA A 1 97 ? -4.005 -12.884 -30.845 1.00 90.69 97 ALA A C 1
ATOM 735 O O . ALA A 1 97 ? -5.180 -13.183 -30.652 1.00 90.69 97 ALA A O 1
ATOM 736 N N . THR A 1 98 ? -3.007 -13.664 -30.410 1.00 89.44 98 THR A N 1
ATOM 737 C CA . THR A 1 98 ? -3.249 -14.906 -29.656 1.00 89.44 98 THR A CA 1
ATOM 738 C C . THR A 1 98 ? -3.823 -14.641 -28.268 1.00 89.44 98 THR A C 1
ATOM 740 O O . THR A 1 98 ? -4.749 -15.338 -27.865 1.00 89.44 98 THR A O 1
ATOM 743 N N . ALA A 1 99 ? -3.340 -13.611 -27.565 1.00 90.69 99 ALA A N 1
ATOM 744 C CA . ALA A 1 99 ? -3.884 -13.223 -26.264 1.00 90.69 99 ALA A CA 1
ATOM 745 C C . ALA A 1 99 ? -5.354 -12.771 -26.362 1.00 90.69 99 ALA A C 1
ATOM 747 O O . ALA A 1 99 ? -6.175 -13.189 -25.552 1.00 90.69 99 ALA A O 1
ATOM 748 N N . ALA A 1 100 ? -5.701 -11.983 -27.385 1.00 91.25 100 ALA A N 1
ATOM 749 C CA . ALA A 1 100 ? -7.077 -11.551 -27.635 1.00 91.25 100 ALA A CA 1
ATOM 750 C C . ALA A 1 100 ? -7.994 -12.721 -28.048 1.00 91.25 100 ALA A C 1
ATOM 752 O O . ALA A 1 100 ? -9.140 -12.794 -27.607 1.00 91.25 100 ALA A O 1
ATOM 753 N N . LYS A 1 101 ? -7.488 -13.685 -28.835 1.00 91.88 101 LYS A N 1
ATOM 754 C CA . LYS A 1 101 ? -8.215 -14.929 -29.164 1.00 91.88 101 LYS A CA 1
ATOM 755 C C . LYS A 1 101 ? -8.487 -15.772 -27.911 1.00 91.88 101 LYS A C 1
ATOM 757 O O . LYS A 1 101 ? -9.612 -16.221 -27.731 1.00 91.88 101 LYS A O 1
ATOM 762 N N . ALA A 1 102 ? -7.500 -15.936 -27.028 1.00 91.62 102 ALA A N 1
ATOM 763 C CA . ALA A 1 102 ? -7.675 -16.663 -25.769 1.00 91.62 102 ALA A CA 1
ATOM 764 C C . ALA A 1 102 ? -8.701 -15.979 -24.846 1.00 91.62 102 ALA A C 1
ATOM 766 O O . ALA A 1 102 ? -9.638 -16.628 -24.389 1.00 91.62 102 ALA A O 1
ATOM 767 N N . ALA A 1 103 ? -8.595 -14.657 -24.667 1.00 91.38 103 ALA A N 1
ATOM 768 C CA . ALA A 1 103 ? -9.555 -13.881 -23.882 1.00 91.38 103 ALA A CA 1
ATOM 769 C C . ALA A 1 103 ? -10.983 -13.968 -24.454 1.00 91.38 103 ALA A C 1
ATOM 771 O O . ALA A 1 103 ? -11.951 -14.084 -23.707 1.00 91.38 103 ALA A O 1
ATOM 772 N N . SER A 1 104 ? -11.126 -13.969 -25.785 1.00 93.00 104 SER A N 1
ATOM 773 C CA . SER A 1 104 ? -12.421 -14.152 -26.449 1.00 93.00 104 SER A CA 1
ATOM 774 C C . SER A 1 104 ? -13.069 -15.501 -26.111 1.00 93.00 104 SER A C 1
ATOM 776 O O . SER A 1 104 ? -14.279 -15.545 -25.902 1.00 93.00 104 SER A O 1
ATOM 778 N N . GLU A 1 105 ? -12.310 -16.598 -26.058 1.00 92.25 105 GLU A N 1
ATOM 779 C CA . GLU A 1 105 ? -12.856 -17.913 -25.688 1.00 92.25 105 GLU A CA 1
ATOM 780 C C . GLU A 1 105 ? -13.229 -17.979 -24.197 1.00 92.25 105 GLU A C 1
ATOM 782 O O . GLU A 1 105 ? -14.269 -18.537 -23.848 1.00 92.25 105 GLU A O 1
ATOM 787 N N . GLU A 1 106 ? -12.456 -17.329 -23.320 1.00 92.50 106 GLU A N 1
ATOM 788 C CA . GLU A 1 106 ? -12.785 -17.202 -21.892 1.00 92.50 106 GLU A CA 1
ATOM 789 C C . GLU A 1 106 ? -14.083 -16.405 -21.669 1.00 92.50 106 GLU A C 1
ATOM 791 O O . GLU A 1 106 ? -14.952 -16.822 -20.899 1.00 92.50 106 GLU A O 1
ATOM 796 N N . PHE A 1 107 ? -14.278 -15.293 -22.387 1.00 92.50 107 PHE A N 1
ATOM 797 C CA . PHE A 1 107 ? -15.518 -14.512 -22.308 1.00 92.50 107 PHE A CA 1
ATOM 798 C C . PHE A 1 107 ? -16.724 -15.250 -22.889 1.00 92.50 107 PHE A C 1
ATOM 800 O O . PHE A 1 107 ? -17.839 -15.104 -22.381 1.00 92.50 107 PHE A O 1
ATOM 807 N N . LYS A 1 108 ? -16.504 -16.078 -23.914 1.00 93.19 108 LYS A N 1
ATOM 808 C CA . LYS A 1 108 ? -17.533 -16.951 -24.478 1.00 93.19 108 LYS A CA 1
ATOM 809 C C . LYS A 1 108 ? -17.952 -18.031 -23.480 1.00 93.19 108 LYS A C 1
ATOM 811 O O . LYS A 1 108 ? -19.148 -18.239 -23.292 1.00 93.19 108 LYS A O 1
ATOM 816 N N . ALA A 1 109 ? -16.996 -18.650 -22.784 1.00 92.81 109 ALA A N 1
ATOM 817 C CA . ALA A 1 109 ? -17.273 -19.610 -21.713 1.00 92.81 109 ALA A CA 1
ATOM 818 C C . ALA A 1 109 ? -18.032 -18.974 -20.530 1.00 92.81 109 ALA A C 1
ATOM 820 O O . ALA A 1 109 ? -18.854 -19.632 -19.899 1.00 92.81 109 ALA A O 1
ATOM 821 N N . ALA A 1 110 ? -17.807 -17.683 -20.266 1.00 91.75 110 ALA A N 1
ATOM 822 C CA . ALA A 1 110 ? -18.504 -16.911 -19.235 1.00 91.75 110 ALA A CA 1
ATOM 823 C C . ALA A 1 110 ? -19.869 -16.328 -19.675 1.00 91.75 110 ALA A C 1
ATOM 825 O O . ALA A 1 110 ? -20.489 -15.595 -18.904 1.00 91.75 110 ALA A O 1
ATOM 826 N N . GLY A 1 111 ? -20.337 -16.600 -20.901 1.00 92.50 111 GLY A N 1
ATOM 827 C CA . GLY A 1 111 ? -21.623 -16.104 -21.414 1.00 92.50 111 GLY A CA 1
ATOM 828 C C . GLY A 1 111 ? -21.671 -14.592 -21.686 1.00 92.50 111 GLY A C 1
ATOM 829 O O . GLY A 1 111 ? -22.749 -13.999 -21.692 1.00 92.50 111 GLY A O 1
ATOM 830 N N . ARG A 1 112 ? -20.518 -13.940 -21.886 1.00 93.38 112 ARG A N 1
ATOM 831 C CA . ARG A 1 112 ? -20.394 -12.486 -22.106 1.00 93.38 112 ARG A CA 1
ATOM 832 C C . ARG A 1 112 ? -20.112 -12.147 -23.570 1.00 93.38 112 ARG A C 1
ATOM 834 O O . ARG A 1 112 ? -19.007 -11.742 -23.931 1.00 93.38 112 ARG A O 1
ATOM 841 N N . GLU A 1 113 ? -21.129 -12.287 -24.420 1.00 91.50 113 GLU A N 1
ATOM 842 C CA . GLU A 1 113 ? -21.020 -12.044 -25.871 1.00 91.50 113 GLU A CA 1
ATOM 843 C C . GLU A 1 113 ? -20.618 -10.599 -26.233 1.00 91.50 113 GLU A C 1
ATOM 845 O O . GLU A 1 113 ? -19.937 -10.371 -27.234 1.00 91.50 113 GLU A O 1
ATOM 850 N N . ASP A 1 114 ? -20.940 -9.624 -25.376 1.00 90.56 114 ASP A N 1
ATOM 851 C CA . ASP A 1 114 ? -20.568 -8.214 -25.543 1.00 90.56 114 ASP A CA 1
ATOM 852 C C . ASP A 1 114 ? -19.047 -7.976 -25.521 1.00 90.56 114 ASP A C 1
ATOM 854 O O . ASP A 1 114 ? -18.540 -7.037 -26.145 1.00 90.56 114 ASP A O 1
ATOM 858 N N . LEU A 1 115 ? -18.309 -8.820 -24.795 1.00 89.38 115 LEU A N 1
ATOM 859 C CA . LEU A 1 115 ? -16.848 -8.771 -24.715 1.00 89.38 115 LEU A CA 1
ATOM 860 C C . LEU A 1 115 ? -16.201 -9.581 -25.840 1.00 89.38 115 LEU A C 1
ATOM 862 O O . LEU A 1 115 ? -15.190 -9.152 -26.396 1.00 89.38 115 LEU A O 1
ATOM 866 N N . VAL A 1 116 ? -16.831 -10.686 -26.241 1.00 92.19 116 VAL A N 1
ATOM 867 C CA . VAL A 1 116 ? -16.405 -11.509 -27.383 1.00 92.19 116 VAL A CA 1
ATOM 868 C C . VAL A 1 116 ? -16.362 -10.677 -28.667 1.00 92.19 116 VAL A C 1
ATOM 870 O O . VAL A 1 116 ? -15.353 -10.675 -29.370 1.00 92.19 116 VAL A O 1
ATOM 873 N N . GLU A 1 117 ? -17.411 -9.901 -28.956 1.00 92.12 117 GLU A N 1
ATOM 874 C CA . GLU A 1 117 ? -17.457 -9.071 -30.168 1.00 92.12 117 GLU A CA 1
ATOM 875 C C . GLU A 1 117 ? -16.347 -8.000 -30.181 1.00 92.12 117 GLU A C 1
ATOM 877 O O . GLU A 1 117 ? -15.764 -7.695 -31.228 1.00 92.12 117 GLU A O 1
ATOM 882 N N . LYS A 1 118 ? -16.011 -7.440 -29.010 1.00 91.00 118 LYS A N 1
ATOM 883 C CA . LYS A 1 118 ? -14.932 -6.452 -28.864 1.00 91.00 118 LYS A CA 1
ATOM 884 C C . LYS A 1 118 ? -13.559 -7.072 -29.101 1.00 91.00 118 LYS A C 1
ATOM 886 O O . LYS A 1 118 ? -12.768 -6.488 -29.841 1.00 91.00 118 LYS A O 1
ATOM 891 N N . GLU A 1 119 ? -13.278 -8.235 -28.520 1.00 91.81 119 GLU A N 1
ATOM 892 C CA . GLU A 1 119 ? -12.003 -8.934 -28.725 1.00 91.81 119 GLU A CA 1
ATOM 893 C C . GLU A 1 119 ? -11.849 -9.417 -30.174 1.00 91.81 119 GLU A C 1
ATOM 895 O O . GLU A 1 119 ? -10.798 -9.227 -30.787 1.00 91.81 119 GLU A O 1
ATOM 900 N N . GLN A 1 120 ? -12.920 -9.912 -30.801 1.00 90.62 120 GLN A N 1
ATOM 901 C CA . GLN A 1 120 ? -12.898 -10.290 -32.218 1.00 90.62 120 GLN A CA 1
ATOM 902 C C . GLN A 1 120 ? -12.626 -9.099 -33.149 1.00 90.62 120 GLN A C 1
ATOM 904 O O . GLN A 1 120 ? -11.891 -9.234 -34.131 1.00 90.62 120 GLN A O 1
ATOM 909 N N . LYS A 1 121 ? -13.175 -7.913 -32.852 1.00 91.81 121 LYS A N 1
ATOM 910 C CA . LYS A 1 121 ? -12.859 -6.679 -33.594 1.00 91.81 121 LYS A CA 1
ATOM 911 C C . LYS A 1 121 ? -11.385 -6.291 -33.447 1.00 91.81 121 LYS A C 1
ATOM 913 O O . LYS A 1 121 ? -10.776 -5.880 -34.432 1.00 91.81 121 LYS A O 1
ATOM 918 N N . GLN A 1 122 ? -10.796 -6.464 -32.262 1.00 90.19 122 GLN A N 1
ATOM 919 C CA . GLN A 1 122 ? -9.366 -6.212 -32.044 1.00 90.19 122 GLN A CA 1
ATOM 920 C C . GLN A 1 122 ? -8.487 -7.190 -32.831 1.00 90.19 122 GLN A C 1
ATOM 922 O O . GLN A 1 122 ? -7.529 -6.770 -33.480 1.00 90.19 122 GLN A O 1
ATOM 927 N N . VAL A 1 123 ? -8.845 -8.477 -32.825 1.00 91.69 123 VAL A N 1
ATOM 928 C CA . VAL A 1 123 ? -8.155 -9.525 -33.589 1.00 91.69 123 VAL A CA 1
ATOM 929 C C . VAL A 1 123 ? -8.150 -9.213 -35.083 1.00 91.69 123 VAL A C 1
ATOM 931 O O . VAL A 1 123 ? -7.093 -9.285 -35.700 1.00 91.69 123 VAL A O 1
ATOM 934 N N . LYS A 1 124 ? -9.287 -8.800 -35.660 1.00 92.06 124 LYS A N 1
ATOM 935 C CA . LYS A 1 124 ? -9.374 -8.442 -37.089 1.00 92.06 124 LYS A CA 1
ATOM 936 C C . LYS A 1 124 ? -8.393 -7.334 -37.474 1.00 92.06 124 LYS A C 1
ATOM 938 O O . LYS A 1 124 ? -7.718 -7.447 -38.491 1.00 92.06 124 LYS A O 1
ATOM 943 N N . VAL A 1 125 ? -8.282 -6.294 -36.646 1.00 90.69 125 VAL A N 1
ATOM 944 C CA . VAL A 1 125 ? -7.336 -5.190 -36.873 1.00 90.69 125 VAL A CA 1
ATOM 945 C C . VAL A 1 125 ? -5.888 -5.681 -36.760 1.00 90.69 125 VAL A C 1
ATOM 947 O O . VAL A 1 125 ? -5.051 -5.321 -37.581 1.00 90.69 125 VAL A O 1
ATOM 950 N N . LEU A 1 126 ? -5.570 -6.514 -35.765 1.00 87.81 126 LEU A N 1
ATOM 951 C CA . LEU A 1 126 ? -4.220 -7.064 -35.597 1.00 87.81 126 LEU A CA 1
ATOM 952 C C . LEU A 1 126 ? -3.816 -7.991 -36.754 1.00 87.81 126 LEU A C 1
ATOM 954 O O . LEU A 1 126 ? -2.678 -7.905 -37.215 1.00 87.81 126 LEU A O 1
ATOM 958 N N . ASP A 1 127 ? -4.736 -8.829 -37.238 1.00 86.25 127 ASP A N 1
ATOM 959 C CA . ASP A 1 127 ? -4.506 -9.747 -38.358 1.00 86.25 127 ASP A CA 1
ATOM 960 C C . ASP A 1 127 ? -4.349 -8.976 -39.692 1.00 86.25 127 ASP A C 1
ATOM 962 O O . ASP A 1 127 ? -3.491 -9.336 -40.498 1.00 86.25 127 ASP A O 1
ATOM 966 N N . GLU A 1 128 ? -5.063 -7.853 -39.890 1.00 88.19 128 GLU A N 1
ATOM 967 C CA . GLU A 1 128 ? -4.859 -6.929 -41.026 1.00 88.19 128 GLU A CA 1
ATOM 968 C C . GLU A 1 128 ? -3.413 -6.403 -41.069 1.00 88.19 128 GLU A C 1
ATOM 970 O O . GLU A 1 128 ? -2.767 -6.420 -42.116 1.00 88.19 128 GLU A O 1
ATOM 975 N N . TYR A 1 129 ? -2.873 -5.974 -39.923 1.00 84.62 129 TYR A N 1
ATOM 976 C CA . TYR A 1 129 ? -1.499 -5.471 -39.834 1.00 84.62 129 TYR A CA 1
ATOM 977 C C . TYR A 1 129 ? -0.442 -6.575 -39.895 1.00 84.62 129 TYR A C 1
ATOM 979 O O . TYR A 1 129 ? 0.648 -6.346 -40.420 1.00 84.62 129 TYR A O 1
ATOM 987 N N . ALA A 1 130 ? -0.744 -7.767 -39.378 1.00 81.12 130 ALA A N 1
ATOM 988 C CA . ALA A 1 130 ? 0.152 -8.913 -39.465 1.00 81.12 130 ALA A CA 1
ATOM 989 C C . ALA A 1 130 ? 0.272 -9.440 -40.906 1.00 81.12 130 ALA A C 1
ATOM 991 O O . ALA A 1 130 ? 1.366 -9.817 -41.318 1.00 81.12 130 ALA A O 1
ATOM 992 N N . GLY A 1 131 ? -0.821 -9.423 -41.679 1.00 75.56 131 GLY A N 1
ATOM 993 C CA . GLY A 1 131 ? -0.847 -9.858 -43.080 1.00 75.56 131 GLY A CA 1
ATOM 994 C C . GLY A 1 131 ? -0.125 -8.918 -44.052 1.00 75.56 131 GLY A C 1
ATOM 995 O O . GLY A 1 131 ? 0.288 -9.347 -45.122 1.00 75.56 131 GLY A O 1
ATOM 996 N N . GLN A 1 132 ? 0.088 -7.653 -43.676 1.00 71.31 132 GLN A N 1
ATOM 997 C CA . GLN A 1 132 ? 0.881 -6.701 -44.467 1.00 71.31 132 GLN A CA 1
ATOM 998 C C . GLN A 1 132 ? 2.392 -6.984 -44.429 1.00 71.31 132 GLN A C 1
ATOM 1000 O O . GLN A 1 132 ? 3.143 -6.358 -45.179 1.00 71.31 132 GLN A O 1
ATOM 1005 N N . VAL A 1 133 ? 2.852 -7.877 -43.545 1.00 67.19 133 VAL A N 1
ATOM 1006 C CA . VAL A 1 133 ? 4.257 -8.284 -43.474 1.00 67.19 133 VAL A CA 1
ATOM 1007 C C . VAL A 1 133 ? 4.440 -9.544 -44.303 1.00 67.19 133 VAL A C 1
ATOM 1009 O O . VAL A 1 133 ? 4.082 -10.639 -43.875 1.00 67.19 133 VAL A O 1
ATOM 1012 N N . GLU A 1 134 ? 5.019 -9.378 -45.486 1.00 58.25 134 GLU A N 1
ATOM 1013 C CA . GLU A 1 134 ? 5.393 -10.485 -46.358 1.00 58.25 134 GLU A CA 1
ATOM 1014 C C . GLU A 1 134 ? 6.514 -11.293 -45.686 1.00 58.25 134 GLU A C 1
ATOM 1016 O O . GLU A 1 134 ? 7.672 -10.877 -45.609 1.00 58.25 134 GLU A O 1
ATOM 1021 N N . THR A 1 135 ? 6.140 -12.426 -45.094 1.00 58.59 135 THR A N 1
ATOM 1022 C CA . THR A 1 135 ? 7.087 -13.425 -44.598 1.00 58.59 135 THR A CA 1
ATOM 1023 C C . THR A 1 135 ? 7.491 -14.333 -45.747 1.00 58.59 135 THR A C 1
ATOM 1025 O O . THR A 1 135 ? 6.640 -14.673 -46.567 1.00 58.59 135 THR A O 1
ATOM 1028 N N . MET A 1 136 ? 8.759 -14.752 -45.790 1.00 57.44 136 MET A N 1
ATOM 1029 C CA . MET A 1 136 ? 9.221 -15.706 -46.806 1.00 57.44 136 MET A CA 1
ATOM 1030 C C . MET A 1 136 ? 8.332 -16.952 -46.836 1.00 57.44 136 MET A C 1
ATOM 1032 O O . MET A 1 136 ? 7.827 -17.392 -45.798 1.00 57.44 136 MET A O 1
ATOM 1036 N N . SER A 1 137 ? 8.137 -17.501 -48.031 1.00 58.19 137 SER A N 1
ATOM 1037 C CA . SER A 1 137 ? 7.281 -18.667 -48.222 1.00 58.19 137 SER A CA 1
ATOM 1038 C C . SER A 1 137 ? 7.856 -19.892 -47.499 1.00 58.19 137 SER A C 1
ATOM 1040 O O . SER A 1 137 ? 9.071 -20.045 -47.355 1.00 58.19 137 SER A O 1
ATOM 1042 N N . GLU A 1 138 ? 6.985 -20.797 -47.046 1.00 59.50 138 GLU A N 1
ATOM 1043 C CA . GLU A 1 138 ? 7.386 -22.010 -46.311 1.00 59.50 138 GLU A CA 1
ATOM 1044 C C . GLU A 1 138 ? 8.381 -22.879 -47.110 1.00 59.50 138 GLU A C 1
ATOM 1046 O O . GLU A 1 138 ? 9.220 -23.567 -46.529 1.00 59.50 138 GLU A O 1
ATOM 1051 N N . ASN A 1 139 ? 8.338 -22.799 -48.444 1.00 63.84 139 ASN A N 1
ATOM 1052 C CA . ASN A 1 139 ? 9.229 -23.528 -49.345 1.00 63.84 139 ASN A CA 1
ATOM 1053 C C . ASN A 1 139 ? 10.656 -22.958 -49.338 1.00 63.84 139 ASN A C 1
ATOM 1055 O O . ASN A 1 139 ? 11.611 -23.716 -49.207 1.00 63.84 139 ASN A O 1
ATOM 1059 N N . GLU A 1 140 ? 10.817 -21.633 -49.353 1.00 66.25 140 GLU A N 1
ATOM 1060 C CA . GLU A 1 140 ? 12.142 -20.996 -49.266 1.00 66.25 140 GLU A CA 1
ATOM 1061 C C . GLU A 1 140 ? 12.799 -21.224 -47.895 1.00 66.25 140 GLU A C 1
ATOM 1063 O O . GLU A 1 140 ? 14.023 -21.316 -47.786 1.00 66.25 140 GLU A O 1
ATOM 1068 N N . ILE A 1 141 ? 11.984 -21.348 -46.840 1.00 67.12 141 ILE A N 1
ATOM 1069 C CA . ILE A 1 141 ? 12.450 -21.704 -45.494 1.00 67.12 141 ILE A CA 1
ATOM 1070 C C . ILE A 1 141 ? 12.920 -23.162 -45.466 1.00 67.12 141 ILE A C 1
ATOM 1072 O O . ILE A 1 141 ? 13.982 -23.442 -44.909 1.00 67.12 141 ILE A O 1
ATOM 1076 N N . LYS A 1 142 ? 12.167 -24.084 -46.082 1.00 72.19 142 LYS A N 1
ATOM 1077 C CA . LYS A 1 142 ? 12.554 -25.498 -46.203 1.00 72.19 142 LYS A CA 1
ATOM 1078 C C . LYS A 1 142 ? 13.863 -25.653 -46.970 1.00 72.19 142 LYS A C 1
ATOM 1080 O O . LYS A 1 142 ? 14.748 -26.327 -46.457 1.00 72.19 142 LYS A O 1
ATOM 1085 N N . ASP A 1 143 ? 14.027 -24.961 -48.093 1.00 74.69 143 ASP A N 1
ATOM 1086 C CA . ASP A 1 143 ? 15.245 -25.012 -48.911 1.00 74.69 143 ASP A CA 1
ATOM 1087 C C . ASP A 1 143 ? 16.472 -24.424 -48.191 1.00 74.69 143 ASP A C 1
ATOM 1089 O O . ASP A 1 143 ? 17.581 -24.955 -48.272 1.00 74.69 143 ASP A O 1
ATOM 1093 N N . ALA A 1 144 ? 16.293 -23.338 -47.432 1.00 69.38 144 ALA A N 1
ATOM 1094 C CA . ALA A 1 144 ? 17.368 -22.769 -46.619 1.00 69.38 144 ALA A CA 1
ATOM 1095 C C . ALA A 1 144 ? 17.762 -23.692 -45.452 1.00 69.38 144 ALA A C 1
ATOM 1097 O O . ALA A 1 144 ? 18.941 -23.793 -45.104 1.00 69.38 144 ALA A O 1
ATOM 1098 N N . VAL A 1 145 ? 16.781 -24.370 -44.848 1.00 71.31 145 VAL A N 1
ATOM 1099 C CA . VAL A 1 145 ? 16.999 -25.324 -43.757 1.00 71.31 145 VAL A CA 1
ATOM 1100 C C . VAL A 1 145 ? 17.655 -26.608 -44.261 1.00 71.31 145 VAL A C 1
ATOM 1102 O O . VAL A 1 145 ? 18.602 -27.059 -43.625 1.00 71.31 145 VAL A O 1
ATOM 1105 N N . THR A 1 146 ? 17.216 -27.185 -45.384 1.00 75.12 146 THR A N 1
ATOM 1106 C CA . THR A 1 146 ? 17.836 -28.392 -45.963 1.00 75.12 146 THR A CA 1
ATOM 1107 C C . THR A 1 146 ? 19.287 -28.125 -46.327 1.00 75.12 146 THR A C 1
ATOM 1109 O O . THR A 1 146 ? 20.161 -28.854 -45.869 1.00 75.12 146 THR A O 1
ATOM 1112 N N . LYS A 1 147 ? 19.574 -27.001 -46.993 1.00 76.50 147 LYS A N 1
ATOM 1113 C CA . LYS A 1 147 ? 20.947 -26.593 -47.310 1.00 76.50 147 LYS A CA 1
ATOM 1114 C C . LYS A 1 147 ? 21.820 -26.436 -46.060 1.00 76.50 147 LYS A C 1
ATOM 1116 O O . LYS A 1 147 ? 22.944 -26.928 -46.023 1.00 76.50 147 LYS A O 1
ATOM 1121 N N . ALA A 1 148 ? 21.307 -25.795 -45.009 1.00 70.88 148 ALA A N 1
ATOM 1122 C CA . ALA A 1 148 ? 22.046 -25.622 -43.759 1.00 70.88 148 ALA A CA 1
ATOM 1123 C C . ALA A 1 148 ? 22.256 -26.942 -42.993 1.00 70.88 148 ALA A C 1
ATOM 1125 O O . ALA A 1 148 ? 23.290 -27.116 -42.344 1.00 70.88 148 ALA A O 1
ATOM 1126 N N . VAL A 1 149 ? 21.295 -27.868 -43.070 1.00 72.19 149 VAL A N 1
ATOM 1127 C CA . VAL A 1 149 ? 21.396 -29.220 -42.505 1.00 72.19 149 VAL A CA 1
ATOM 1128 C C . VAL A 1 149 ? 22.411 -30.057 -43.283 1.00 72.19 149 VAL A C 1
ATOM 1130 O O . VAL A 1 149 ? 23.211 -30.746 -42.657 1.00 72.19 149 VAL A O 1
ATOM 1133 N N . ASP A 1 150 ? 22.437 -29.969 -44.610 1.00 71.38 150 ASP A N 1
ATOM 1134 C CA . ASP A 1 150 ? 23.389 -30.697 -45.454 1.00 71.38 150 ASP A CA 1
ATOM 1135 C C . ASP A 1 150 ? 24.822 -30.186 -45.251 1.00 71.38 150 ASP A C 1
ATOM 1137 O O . ASP A 1 150 ? 25.746 -30.980 -45.087 1.00 71.38 150 ASP A O 1
ATOM 1141 N N . GLU A 1 151 ? 25.012 -28.870 -45.125 1.00 69.94 151 GLU A N 1
ATOM 1142 C CA . GLU A 1 151 ? 26.305 -28.289 -44.747 1.00 69.94 151 GLU A CA 1
ATOM 1143 C C . GLU A 1 151 ? 26.740 -28.672 -43.322 1.00 69.94 151 GLU A C 1
ATOM 1145 O O . GLU A 1 151 ? 27.933 -28.794 -43.052 1.00 69.94 151 GLU A O 1
ATOM 1150 N N . ALA A 1 152 ? 25.797 -28.826 -42.385 1.00 67.88 152 ALA A N 1
ATOM 1151 C CA . ALA A 1 152 ? 26.100 -29.265 -41.022 1.00 67.88 152 ALA A CA 1
ATOM 1152 C C . ALA A 1 152 ? 26.445 -30.762 -40.964 1.00 67.88 152 ALA A C 1
ATOM 1154 O O . ALA A 1 152 ? 27.328 -31.152 -40.206 1.00 67.88 152 ALA A O 1
ATOM 1155 N N . LYS A 1 153 ? 25.802 -31.589 -41.798 1.00 66.12 153 LYS A N 1
ATOM 1156 C CA . LYS A 1 153 ? 26.128 -33.014 -41.960 1.00 66.12 153 LYS A CA 1
ATOM 1157 C C . LYS A 1 153 ? 27.482 -33.219 -42.644 1.00 66.12 153 LYS A C 1
ATOM 1159 O O . LYS A 1 153 ? 28.232 -34.088 -42.223 1.00 66.12 153 LYS A O 1
ATOM 1164 N N . ALA A 1 154 ? 27.828 -32.401 -43.640 1.00 62.81 154 ALA A N 1
ATOM 1165 C CA . ALA A 1 154 ? 29.124 -32.466 -44.323 1.00 62.81 154 ALA A CA 1
ATOM 1166 C C . ALA A 1 154 ? 30.309 -32.038 -43.432 1.00 62.81 154 ALA A C 1
ATOM 1168 O O . ALA A 1 154 ? 31.435 -32.464 -43.663 1.00 62.81 154 ALA A O 1
ATOM 1169 N N . ALA A 1 155 ? 30.064 -31.203 -42.417 1.00 59.97 155 ALA A N 1
ATOM 1170 C CA . ALA A 1 155 ? 31.085 -30.743 -41.474 1.00 59.97 155 ALA A CA 1
ATOM 1171 C C . ALA A 1 155 ? 31.271 -31.667 -40.252 1.00 59.97 155 ALA A C 1
ATOM 1173 O O . ALA A 1 155 ? 32.269 -31.538 -39.543 1.00 59.97 155 ALA A O 1
ATOM 1174 N N . ALA A 1 156 ? 30.326 -32.574 -39.982 1.00 53.94 156 ALA A N 1
ATOM 1175 C CA . ALA A 1 156 ? 30.319 -33.425 -38.795 1.00 53.94 156 ALA A CA 1
ATOM 1176 C C . ALA A 1 156 ? 30.204 -34.904 -39.188 1.00 53.94 156 ALA A C 1
ATOM 1178 O O . ALA A 1 156 ? 29.115 -35.463 -39.277 1.00 53.94 156 ALA A O 1
ATOM 1179 N N . GLU A 1 157 ? 31.346 -35.559 -39.384 1.00 48.31 157 GLU A N 1
ATOM 1180 C CA . GLU A 1 157 ? 31.409 -36.942 -39.873 1.00 48.31 157 GLU A CA 1
ATOM 1181 C C . GLU A 1 157 ? 31.006 -38.005 -38.824 1.00 48.31 157 GLU A C 1
ATOM 1183 O O . GLU A 1 157 ? 30.858 -39.172 -39.166 1.00 48.31 157 GLU A O 1
ATOM 1188 N N . SER A 1 158 ? 30.774 -37.658 -37.548 1.00 46.38 158 SER A N 1
ATOM 1189 C CA . SER A 1 158 ? 30.303 -38.646 -36.546 1.00 46.38 158 SER A CA 1
ATOM 1190 C C . SER A 1 158 ? 29.798 -38.093 -35.203 1.00 46.38 158 SER A C 1
ATOM 1192 O O . SER A 1 158 ? 29.699 -38.845 -34.233 1.00 46.38 158 SER A O 1
ATOM 1194 N N . VAL A 1 159 ? 29.421 -36.812 -35.090 1.00 46.75 159 VAL A N 1
ATOM 1195 C CA . VAL A 1 159 ? 28.866 -36.286 -33.827 1.00 46.75 159 VAL A CA 1
ATOM 1196 C C . VAL A 1 159 ? 27.551 -35.556 -34.067 1.00 46.75 159 VAL A C 1
ATOM 1198 O O . VAL A 1 159 ? 27.472 -34.561 -34.778 1.00 46.75 159 VAL A O 1
ATOM 1201 N N . LYS A 1 160 ? 26.517 -36.123 -33.444 1.00 53.72 160 LYS A N 1
ATOM 1202 C CA . LYS A 1 160 ? 25.136 -35.663 -33.278 1.00 53.72 160 LYS A CA 1
ATOM 1203 C C . LYS A 1 160 ? 24.961 -34.146 -33.448 1.00 53.72 160 LYS A C 1
ATOM 1205 O O . LYS A 1 160 ? 25.321 -33.364 -32.570 1.00 53.72 160 LYS A O 1
ATOM 1210 N N . VAL A 1 161 ? 24.357 -33.754 -34.570 1.00 58.56 161 VAL A N 1
ATOM 1211 C CA . VAL A 1 161 ? 24.082 -32.352 -34.899 1.00 58.56 161 VAL A CA 1
ATOM 1212 C C . VAL A 1 161 ? 23.052 -31.795 -33.917 1.00 58.56 161 VAL A C 1
ATOM 1214 O O . VAL A 1 161 ? 21.904 -32.237 -33.871 1.00 58.56 161 VAL A O 1
ATOM 1217 N N . ASN A 1 162 ? 23.462 -30.821 -33.108 1.00 64.94 162 ASN A N 1
ATOM 1218 C CA . ASN A 1 162 ? 22.577 -30.197 -32.137 1.00 64.94 162 ASN A CA 1
ATOM 1219 C C . ASN A 1 162 ? 21.657 -29.186 -32.831 1.00 64.94 162 ASN A C 1
ATOM 1221 O O . ASN A 1 162 ? 22.112 -28.295 -33.546 1.00 64.94 162 ASN A O 1
ATOM 1225 N N . MET A 1 163 ? 20.356 -29.263 -32.543 1.00 62.94 163 MET A N 1
ATOM 1226 C CA . MET A 1 163 ? 19.334 -28.313 -33.010 1.00 62.94 163 MET A CA 1
ATOM 1227 C C . MET A 1 163 ? 19.760 -26.850 -32.793 1.00 62.94 163 MET A C 1
ATOM 1229 O O . MET A 1 163 ? 19.638 -26.010 -33.684 1.00 62.94 163 MET A O 1
ATOM 1233 N N . GLY A 1 164 ? 20.342 -26.560 -31.625 1.00 63.81 164 GLY A N 1
ATOM 1234 C CA . GLY A 1 164 ? 20.848 -25.231 -31.280 1.00 63.81 164 GLY A CA 1
ATOM 1235 C C . GLY A 1 164 ? 21.991 -24.736 -32.173 1.00 63.81 164 GLY A C 1
ATOM 1236 O O . GLY A 1 164 ? 22.113 -23.532 -32.375 1.00 63.81 164 GLY A O 1
ATOM 1237 N N . GLU A 1 165 ? 22.795 -25.631 -32.746 1.00 67.31 165 GLU A N 1
ATOM 1238 C CA . GLU A 1 165 ? 23.909 -25.289 -33.635 1.00 67.31 165 GLU A CA 1
ATOM 1239 C C . GLU A 1 165 ? 23.419 -24.951 -35.046 1.00 67.31 165 GLU A C 1
ATOM 1241 O O . GLU A 1 165 ? 23.832 -23.936 -35.606 1.00 67.31 165 GLU A O 1
ATOM 1246 N N . ILE A 1 166 ? 22.444 -25.708 -35.566 1.00 69.31 166 ILE A N 1
ATOM 1247 C CA . ILE A 1 166 ? 21.761 -25.391 -36.831 1.00 69.31 166 ILE A CA 1
ATOM 1248 C C . ILE A 1 166 ? 21.029 -24.048 -36.713 1.00 69.31 166 ILE A C 1
ATOM 1250 O O . ILE A 1 166 ? 21.207 -23.168 -37.552 1.00 69.31 166 ILE A O 1
ATOM 1254 N N . LEU A 1 167 ? 20.259 -23.843 -35.638 1.00 68.00 167 LEU A N 1
ATOM 1255 C CA . LEU A 1 167 ? 19.573 -22.571 -35.382 1.00 68.00 167 LEU A CA 1
ATOM 1256 C C . LEU A 1 167 ? 20.563 -21.407 -35.256 1.00 68.00 167 LEU A C 1
ATOM 1258 O O . LEU A 1 167 ? 20.308 -20.334 -35.797 1.00 68.00 167 LEU A O 1
ATOM 1262 N N . LYS A 1 168 ? 21.710 -21.610 -34.599 1.00 68.06 168 LYS A N 1
ATOM 1263 C CA . LYS A 1 168 ? 22.763 -20.592 -34.488 1.00 68.06 168 LYS A CA 1
ATOM 1264 C C . LYS A 1 168 ? 23.456 -20.317 -35.825 1.00 68.06 168 LYS A C 1
ATOM 1266 O O . LYS A 1 168 ? 23.815 -19.173 -36.069 1.00 68.06 168 LYS A O 1
ATOM 1271 N N . LYS A 1 169 ? 23.616 -21.311 -36.702 1.00 68.31 169 LYS A N 1
ATOM 1272 C CA . LYS A 1 169 ? 24.211 -21.135 -38.037 1.00 68.31 169 LYS A CA 1
ATOM 1273 C C . LYS A 1 169 ? 23.251 -20.448 -39.016 1.00 68.31 169 LYS A C 1
ATOM 1275 O O . LYS A 1 169 ? 23.681 -19.642 -39.831 1.00 68.31 169 LYS A O 1
ATOM 1280 N N . ILE A 1 170 ? 21.950 -20.723 -38.908 1.00 67.62 170 ILE A N 1
ATOM 1281 C CA . ILE A 1 170 ? 20.915 -20.131 -39.770 1.00 67.62 170 ILE A CA 1
ATOM 1282 C C . ILE A 1 170 ? 20.529 -18.711 -39.316 1.00 67.62 170 ILE A C 1
ATOM 1284 O O . ILE A 1 170 ? 20.323 -17.840 -40.162 1.00 67.62 170 ILE A O 1
ATOM 1288 N N . LEU A 1 171 ? 20.419 -18.476 -37.999 1.00 65.12 171 LEU A N 1
ATOM 1289 C CA . LEU A 1 171 ? 19.906 -17.228 -37.404 1.00 65.12 171 LEU A CA 1
ATOM 1290 C C . LEU A 1 171 ? 20.964 -16.384 -36.667 1.00 65.12 171 LEU A C 1
ATOM 1292 O O . LEU A 1 171 ? 20.625 -15.317 -36.151 1.00 65.12 171 LEU A O 1
ATOM 1296 N N . GLY A 1 172 ? 22.202 -16.865 -36.537 1.00 64.31 172 GLY A N 1
ATOM 1297 C CA . GLY A 1 172 ? 23.313 -16.126 -35.929 1.00 64.31 172 GLY A CA 1
ATOM 1298 C C . GLY A 1 172 ? 24.027 -15.186 -36.911 1.00 64.31 172 GLY A C 1
ATOM 1299 O O . GLY A 1 172 ? 23.653 -15.131 -38.083 1.00 64.31 172 GLY A O 1
ATOM 1300 N N . PRO A 1 173 ? 25.053 -14.449 -36.440 1.00 45.09 173 PRO A N 1
ATOM 1301 C CA . PRO A 1 173 ? 25.776 -13.476 -37.256 1.00 45.09 173 PRO A CA 1
ATOM 1302 C C . PRO A 1 173 ? 26.498 -14.164 -38.426 1.00 45.09 173 PRO A C 1
ATOM 1304 O O . PRO A 1 173 ? 27.374 -15.000 -38.204 1.00 45.09 173 PRO A O 1
ATOM 1307 N N . GLY A 1 174 ? 26.118 -13.821 -39.658 1.00 53.97 174 GLY A N 1
ATOM 1308 C CA . GLY A 1 174 ? 26.576 -14.419 -40.917 1.00 53.97 174 GLY A CA 1
ATOM 1309 C C . GLY A 1 174 ? 25.679 -15.530 -41.488 1.00 53.97 174 GLY A C 1
ATOM 1310 O O . GLY A 1 174 ? 26.063 -16.160 -42.473 1.00 53.97 174 GLY A O 1
ATOM 1311 N N . GLY A 1 175 ? 24.511 -15.802 -40.893 1.00 56.25 175 GLY A N 1
ATOM 1312 C CA . GLY A 1 175 ? 23.601 -16.873 -41.319 1.00 56.25 175 GLY A CA 1
ATOM 1313 C C . GLY A 1 175 ? 22.745 -16.531 -42.546 1.00 56.25 175 GLY A C 1
ATOM 1314 O O . GLY A 1 175 ? 22.369 -15.381 -42.767 1.00 56.25 175 GLY A O 1
ATOM 1315 N N . SER A 1 176 ? 22.365 -17.537 -43.344 1.00 56.00 176 SER A N 1
ATOM 1316 C CA . SER A 1 176 ? 21.605 -17.350 -44.600 1.00 56.00 176 SER A CA 1
ATOM 1317 C C . SER A 1 176 ? 20.216 -16.705 -44.439 1.00 56.00 176 SER A C 1
ATOM 1319 O O . SER A 1 176 ? 19.636 -16.252 -45.437 1.00 56.00 176 SER A O 1
ATOM 1321 N N . LEU A 1 177 ? 19.685 -16.663 -43.209 1.00 58.84 177 LEU A N 1
ATOM 1322 C CA . LEU A 1 177 ? 18.406 -16.043 -42.847 1.00 58.84 177 LEU A CA 1
ATOM 1323 C C . LEU A 1 177 ? 18.561 -14.841 -41.894 1.00 58.84 177 LEU A C 1
ATOM 1325 O O . LEU A 1 177 ? 17.561 -14.333 -41.381 1.00 58.84 177 LEU A O 1
ATOM 1329 N N . GLU A 1 178 ? 19.780 -14.347 -41.660 1.00 46.56 178 GLU A N 1
ATOM 1330 C CA . GLU A 1 178 ? 19.989 -13.141 -40.859 1.00 46.56 178 GLU A CA 1
ATOM 1331 C C . GLU A 1 178 ? 19.385 -11.916 -41.570 1.00 46.56 178 GLU A C 1
ATOM 1333 O O . GLU A 1 178 ? 19.683 -11.621 -42.725 1.00 46.56 178 GLU A O 1
ATOM 1338 N N . GLY A 1 179 ? 18.475 -11.215 -40.890 1.00 54.25 179 GLY A N 1
ATOM 1339 C CA . GLY A 1 179 ? 17.823 -10.012 -41.421 1.00 54.25 179 GLY A CA 1
ATOM 1340 C C . GLY A 1 179 ? 16.698 -10.254 -42.436 1.00 54.25 179 GLY A C 1
ATOM 1341 O O . GLY A 1 179 ? 16.047 -9.287 -42.830 1.00 54.25 179 GLY A O 1
ATOM 1342 N N . LYS A 1 180 ? 16.411 -11.507 -42.819 1.00 58.22 180 LYS A N 1
ATOM 1343 C CA . LYS A 1 180 ? 15.256 -11.845 -43.670 1.00 58.22 180 LYS A CA 1
ATOM 1344 C C . LYS A 1 180 ? 13.963 -11.939 -42.843 1.00 58.22 180 LYS A C 1
ATOM 1346 O O . LYS A 1 180 ? 14.025 -12.286 -41.659 1.00 58.22 180 LYS A O 1
ATOM 1351 N N . PRO A 1 181 ? 12.785 -11.635 -43.422 1.00 53.28 181 PRO A N 1
ATOM 1352 C CA . PRO A 1 181 ? 11.505 -11.690 -42.720 1.00 53.28 181 PRO A CA 1
ATOM 1353 C C . PRO A 1 181 ? 11.065 -13.148 -42.529 1.00 53.28 181 PRO A C 1
ATOM 1355 O O . PRO A 1 181 ? 10.212 -13.668 -43.246 1.00 53.28 181 PRO A O 1
ATOM 1358 N N . VAL A 1 182 ? 11.681 -13.818 -41.559 1.00 58.84 182 VAL A N 1
ATOM 1359 C CA . VAL A 1 182 ? 11.422 -15.220 -41.242 1.00 58.84 182 VAL A CA 1
ATOM 1360 C C . VAL A 1 182 ? 11.030 -15.349 -39.774 1.00 58.84 182 VAL A C 1
ATOM 1362 O O . VAL A 1 182 ? 11.691 -14.808 -38.882 1.00 58.84 182 VAL A O 1
ATOM 1365 N N . ASP A 1 183 ? 9.943 -16.077 -39.520 1.00 61.97 183 ASP A N 1
ATOM 1366 C CA . ASP A 1 183 ? 9.516 -16.395 -38.163 1.00 61.97 183 ASP A CA 1
ATOM 1367 C C . ASP A 1 183 ? 10.451 -17.453 -37.558 1.00 61.97 183 ASP A C 1
ATOM 1369 O O . ASP A 1 183 ? 10.591 -18.565 -38.068 1.00 61.97 183 ASP A O 1
ATOM 1373 N N . ARG A 1 184 ? 11.085 -17.108 -36.434 1.00 66.19 184 ARG A N 1
ATOM 1374 C CA . ARG A 1 184 ? 11.983 -18.007 -35.695 1.00 66.19 184 ARG A CA 1
ATOM 1375 C C . ARG A 1 184 ? 11.263 -19.270 -35.220 1.00 66.19 184 ARG A C 1
ATOM 1377 O O . ARG A 1 184 ? 11.890 -20.323 -35.139 1.00 66.19 184 ARG A O 1
ATOM 1384 N N . SER A 1 185 ? 9.966 -19.167 -34.923 1.00 64.94 185 SER A N 1
ATOM 1385 C CA . SER A 1 185 ? 9.131 -20.308 -34.545 1.00 64.94 185 SER A CA 1
ATOM 1386 C C . SER A 1 185 ? 8.910 -21.257 -35.722 1.00 64.94 185 SER A C 1
ATOM 1388 O O . SER A 1 185 ? 8.923 -22.473 -35.547 1.00 64.94 185 SER A O 1
ATOM 1390 N N . GLU A 1 186 ? 8.744 -20.709 -36.924 1.00 66.81 186 GLU A N 1
ATOM 1391 C CA . GLU A 1 186 ? 8.511 -21.492 -38.136 1.00 66.81 186 GLU A CA 1
ATOM 1392 C C . GLU A 1 186 ? 9.781 -22.217 -38.585 1.00 66.81 186 GLU A C 1
ATOM 1394 O O . GLU A 1 186 ? 9.747 -23.409 -38.874 1.00 66.81 186 GLU A O 1
ATOM 1399 N N . VAL A 1 187 ? 10.938 -21.552 -38.506 1.00 69.44 187 VAL A N 1
ATOM 1400 C CA . VAL A 1 187 ? 12.243 -22.196 -38.735 1.00 69.44 187 VAL A CA 1
ATOM 1401 C C . VAL A 1 187 ? 12.465 -23.330 -37.740 1.00 69.44 187 VAL A C 1
ATOM 1403 O O . VAL A 1 187 ? 12.861 -24.419 -38.136 1.00 69.44 187 VAL A O 1
ATOM 1406 N N . ALA A 1 188 ? 12.166 -23.122 -36.454 1.00 69.62 188 ALA A N 1
ATOM 1407 C CA . ALA A 1 188 ? 12.292 -24.177 -35.451 1.00 69.62 188 ALA A CA 1
ATOM 1408 C C . ALA A 1 188 ? 11.348 -25.363 -35.726 1.00 69.62 188 ALA A C 1
ATOM 1410 O O . ALA A 1 188 ? 11.748 -26.512 -35.534 1.00 69.62 188 ALA A O 1
ATOM 1411 N N . ARG A 1 189 ? 10.124 -25.104 -36.210 1.00 75.75 189 ARG A N 1
ATOM 1412 C CA . ARG A 1 189 ? 9.152 -26.135 -36.611 1.00 75.75 189 ARG A CA 1
ATOM 1413 C C . ARG A 1 189 ? 9.653 -26.945 -37.805 1.00 75.75 189 ARG A C 1
ATOM 1415 O O . ARG A 1 189 ? 9.678 -28.170 -37.726 1.00 75.75 189 ARG A O 1
ATOM 1422 N N . VAL A 1 190 ? 10.105 -26.272 -38.862 1.00 74.75 190 VAL A N 1
ATOM 1423 C CA . VAL A 1 190 ? 10.635 -26.909 -40.077 1.00 74.75 190 VAL A CA 1
ATOM 1424 C C . VAL A 1 190 ? 11.903 -27.703 -39.768 1.00 74.75 190 VAL A C 1
ATOM 1426 O O . VAL A 1 190 ? 12.002 -28.859 -40.159 1.00 74.75 190 VAL A O 1
ATOM 1429 N N . VAL A 1 191 ? 12.842 -27.156 -38.987 1.00 72.25 191 VAL A N 1
ATOM 1430 C CA . VAL A 1 191 ? 14.050 -27.894 -38.582 1.00 72.25 191 VAL A CA 1
ATOM 1431 C C . VAL A 1 191 ? 13.680 -29.111 -37.718 1.00 72.25 191 VAL A C 1
ATOM 1433 O O . VAL A 1 191 ? 14.238 -30.186 -37.919 1.00 72.25 191 VAL A O 1
ATOM 1436 N N . LYS A 1 192 ? 12.698 -28.999 -36.810 1.00 73.31 192 LYS A N 1
ATOM 1437 C CA . LYS A 1 192 ? 12.208 -30.137 -36.010 1.00 73.31 192 LYS A CA 1
ATOM 1438 C C . LYS A 1 192 ? 11.566 -31.214 -36.889 1.00 73.31 192 LYS A C 1
ATOM 1440 O O . LYS A 1 192 ? 11.767 -32.394 -36.631 1.00 73.31 192 LYS A O 1
ATOM 1445 N N . GLN A 1 193 ? 10.828 -30.822 -37.924 1.00 75.31 193 GLN A N 1
ATOM 1446 C CA . GLN A 1 193 ? 10.228 -31.747 -38.886 1.00 75.31 193 GLN A CA 1
ATOM 1447 C C . GLN A 1 193 ? 11.296 -32.454 -39.736 1.00 75.31 193 GLN A C 1
ATOM 1449 O O . GLN A 1 193 ? 11.221 -33.665 -39.915 1.00 75.31 193 GLN A O 1
ATOM 1454 N N . THR A 1 194 ? 12.320 -31.732 -40.196 1.00 70.06 194 THR A N 1
ATOM 1455 C CA . THR A 1 194 ? 13.420 -32.280 -41.010 1.00 70.06 194 THR A CA 1
ATOM 1456 C C . THR A 1 194 ? 14.370 -33.174 -40.202 1.00 70.06 194 THR A C 1
ATOM 1458 O O . THR A 1 194 ? 14.898 -34.150 -40.731 1.00 70.06 194 THR A O 1
ATOM 1461 N N . LEU A 1 195 ? 14.582 -32.880 -38.914 1.00 68.19 195 LEU A N 1
ATOM 1462 C CA . LEU A 1 195 ? 15.380 -33.711 -37.999 1.00 68.19 195 LEU A CA 1
ATOM 1463 C C . LEU A 1 195 ? 14.563 -34.840 -37.341 1.00 68.19 195 LEU A C 1
ATOM 1465 O O . LEU A 1 195 ? 15.137 -35.774 -36.787 1.00 68.19 195 LEU A O 1
ATOM 1469 N N . GLY A 1 196 ? 13.231 -34.788 -37.430 1.00 53.25 196 GLY A N 1
ATOM 1470 C CA . GLY A 1 196 ? 12.276 -35.672 -36.753 1.00 53.25 196 GLY A CA 1
ATOM 1471 C C . GLY A 1 196 ? 12.257 -37.140 -37.194 1.00 53.25 196 GLY A C 1
ATOM 1472 O O . GLY A 1 196 ? 11.380 -37.870 -36.747 1.00 53.25 196 GLY A O 1
ATOM 1473 N N . HIS A 1 197 ? 13.205 -37.596 -38.020 1.00 44.59 197 HIS A N 1
ATOM 1474 C CA . HIS A 1 197 ? 13.424 -39.027 -38.276 1.00 44.59 197 HIS A CA 1
ATOM 1475 C C . HIS A 1 197 ? 14.716 -39.574 -37.636 1.00 44.59 197 HIS A C 1
ATOM 1477 O O . HIS A 1 197 ? 14.963 -40.778 -37.672 1.00 44.59 197 HIS A O 1
ATOM 1483 N N . VAL A 1 198 ? 15.546 -38.740 -37.002 1.00 44.56 198 VAL A N 1
ATOM 1484 C CA . VAL A 1 198 ? 16.708 -39.217 -36.240 1.00 44.56 198 VAL A CA 1
ATOM 1485 C C . VAL A 1 198 ? 16.903 -38.326 -35.018 1.00 44.56 198 VAL A C 1
ATOM 1487 O O . VAL A 1 198 ? 17.603 -37.321 -35.088 1.00 44.56 198 VAL A O 1
ATOM 1490 N N . TRP A 1 199 ? 16.275 -38.709 -33.899 1.00 30.14 199 TRP A N 1
ATOM 1491 C CA . TRP A 1 199 ? 16.929 -38.892 -32.590 1.00 30.14 199 TRP A CA 1
ATOM 1492 C C . TRP A 1 199 ? 15.963 -38.687 -31.389 1.00 30.14 199 TRP A C 1
ATOM 1494 O O . TRP A 1 199 ? 15.325 -37.636 -31.305 1.00 30.14 199 TRP A O 1
ATOM 1504 N N . PRO A 1 200 ? 15.920 -39.623 -30.412 1.00 36.06 200 PRO A N 1
ATOM 1505 C CA . PRO A 1 200 ? 15.177 -39.507 -29.150 1.00 36.06 200 PRO A CA 1
ATOM 1506 C C . PRO A 1 200 ? 16.029 -38.833 -28.062 1.00 36.06 200 PRO A C 1
ATOM 1508 O O . PRO A 1 200 ? 17.089 -39.331 -27.682 1.00 36.06 200 PRO A O 1
ATOM 1511 N N . GLY A 1 201 ? 15.624 -37.667 -27.565 1.00 31.05 201 GLY A N 1
ATOM 1512 C CA . GLY A 1 201 ? 16.460 -36.873 -26.659 1.00 31.05 201 GLY A CA 1
ATOM 1513 C C . GLY A 1 201 ? 15.698 -35.862 -25.818 1.00 31.05 201 GLY A C 1
ATOM 1514 O O . GLY A 1 201 ? 16.190 -34.761 -25.597 1.00 31.05 201 GLY A O 1
ATOM 1515 N N . ASP A 1 202 ? 14.504 -36.222 -25.381 1.00 29.08 202 ASP A N 1
ATOM 1516 C CA . ASP A 1 202 ? 13.794 -35.644 -24.255 1.00 29.08 202 ASP A CA 1
ATOM 1517 C C . ASP A 1 202 ? 14.101 -36.482 -23.009 1.00 29.08 202 ASP A C 1
ATOM 1519 O O . ASP A 1 202 ? 13.515 -37.528 -22.756 1.00 29.08 202 ASP A O 1
ATOM 1523 N N . THR A 1 203 ? 15.054 -36.036 -22.192 1.00 31.14 203 THR A N 1
ATOM 1524 C CA . THR A 1 203 ? 15.154 -36.537 -20.819 1.00 31.14 203 THR A CA 1
ATOM 1525 C C . THR A 1 203 ? 14.004 -35.963 -19.999 1.00 31.14 203 THR A C 1
ATOM 1527 O O . THR A 1 203 ? 14.145 -34.917 -19.366 1.00 31.14 203 THR A O 1
ATOM 1530 N N . SER A 1 204 ? 12.879 -36.671 -20.013 1.00 25.27 204 SER A N 1
ATOM 1531 C CA . SER A 1 204 ? 11.900 -36.704 -18.928 1.00 25.27 204 SER A CA 1
ATOM 1532 C C . SER A 1 204 ? 11.125 -38.026 -18.976 1.00 25.27 204 SER A C 1
ATOM 1534 O O . SER A 1 204 ? 10.020 -38.058 -19.504 1.00 25.27 204 SER A O 1
ATOM 1536 N N . ALA A 1 205 ? 11.738 -39.107 -18.476 1.00 25.22 205 ALA A N 1
ATOM 1537 C CA . ALA A 1 205 ? 11.112 -40.160 -17.656 1.00 25.22 205 ALA A CA 1
ATOM 1538 C C . ALA A 1 205 ? 11.986 -41.431 -17.617 1.00 25.22 205 ALA A C 1
ATOM 1540 O O . ALA A 1 205 ? 12.188 -42.099 -18.625 1.00 25.22 205 ALA A O 1
ATOM 1541 N N . SER A 1 206 ? 12.448 -41.804 -16.428 1.00 24.50 206 SER A N 1
ATOM 1542 C CA . SER A 1 206 ? 12.219 -43.158 -15.912 1.00 24.50 206 SER A CA 1
ATOM 1543 C C . SER A 1 206 ? 11.117 -42.964 -14.860 1.00 24.50 206 SER A C 1
ATOM 1545 O O . SER A 1 206 ? 11.212 -42.014 -14.091 1.00 24.50 206 SER A O 1
ATOM 1547 N N . GLU A 1 207 ? 10.019 -43.704 -14.801 1.00 26.39 207 GLU A N 1
ATOM 1548 C CA . GLU A 1 207 ? 9.860 -45.145 -14.954 1.00 26.39 207 GLU A CA 1
ATOM 1549 C C . GLU A 1 207 ? 8.431 -45.446 -15.443 1.00 26.39 207 GLU A C 1
ATOM 1551 O O . GLU A 1 207 ? 7.473 -45.107 -14.761 1.00 26.39 207 GLU A O 1
ATOM 1556 N N . ASP A 1 208 ? 8.296 -46.126 -16.582 1.00 23.84 208 ASP A N 1
ATOM 1557 C CA . ASP A 1 208 ? 7.119 -46.939 -16.905 1.00 23.84 208 ASP A CA 1
ATOM 1558 C C . ASP A 1 208 ? 7.628 -48.298 -17.391 1.00 23.84 208 ASP A C 1
ATOM 1560 O O . ASP A 1 208 ? 7.851 -48.544 -18.576 1.00 23.84 208 ASP A O 1
ATOM 1564 N N . ALA A 1 209 ? 7.869 -49.188 -16.435 1.00 25.56 209 ALA A N 1
ATOM 1565 C CA . ALA A 1 209 ? 7.995 -50.612 -16.678 1.00 25.56 209 ALA A CA 1
ATOM 1566 C C . ALA A 1 209 ? 7.359 -51.339 -15.496 1.00 25.56 209 ALA A C 1
ATOM 1568 O O . ALA A 1 209 ? 7.973 -51.439 -14.440 1.00 25.56 209 ALA A O 1
ATOM 1569 N N . LEU A 1 210 ? 6.120 -51.807 -15.682 1.00 26.64 210 LEU A N 1
ATOM 1570 C CA . LEU A 1 210 ? 5.656 -53.163 -15.347 1.00 26.64 210 LEU A CA 1
ATOM 1571 C C . LEU A 1 210 ? 4.122 -53.217 -15.320 1.00 26.64 210 LEU A C 1
ATOM 1573 O O . LEU A 1 210 ? 3.477 -53.064 -14.287 1.00 26.64 210 LEU A O 1
ATOM 1577 N N . VAL A 1 211 ? 3.539 -53.547 -16.473 1.00 28.50 211 VAL A N 1
ATOM 1578 C CA . VAL A 1 211 ? 2.300 -54.329 -16.517 1.00 28.50 211 VAL A CA 1
ATOM 1579 C C . VAL A 1 211 ? 2.726 -55.791 -16.619 1.00 28.50 211 VAL A C 1
ATOM 1581 O O . VAL A 1 211 ? 3.261 -56.182 -17.653 1.00 28.50 211 VAL A O 1
ATOM 1584 N N . HIS A 1 212 ? 2.562 -56.541 -15.523 1.00 25.14 212 HIS A N 1
ATOM 1585 C CA . HIS A 1 212 ? 2.142 -57.953 -15.417 1.00 25.14 212 HIS A CA 1
ATOM 1586 C C . HIS A 1 212 ? 2.539 -58.502 -14.035 1.00 25.14 212 HIS A C 1
ATOM 1588 O O . HIS A 1 212 ? 3.640 -59.012 -13.866 1.00 25.14 212 HIS A O 1
ATOM 1594 N N . SER A 1 213 ? 1.631 -58.428 -13.057 1.00 23.09 213 SER A N 1
ATOM 1595 C CA . SER A 1 213 ? 1.288 -59.564 -12.187 1.00 23.09 213 SER A CA 1
ATOM 1596 C C . SER A 1 213 ? 0.138 -59.184 -11.246 1.00 23.09 213 SER A C 1
ATOM 1598 O O . SER A 1 213 ? 0.231 -58.198 -10.523 1.00 23.09 213 SER A O 1
ATOM 1600 N N . THR A 1 214 ? -0.882 -60.053 -11.200 1.00 25.84 214 THR A N 1
ATOM 1601 C CA . THR A 1 214 ? -1.822 -60.295 -10.076 1.00 25.84 214 THR A CA 1
ATOM 1602 C C . THR A 1 214 ? -2.756 -59.144 -9.660 1.00 25.84 214 THR A C 1
ATOM 1604 O O . THR A 1 214 ? -2.355 -58.194 -9.007 1.00 25.84 214 THR A O 1
ATOM 1607 N N . MET A 1 215 ? -4.020 -59.141 -10.108 1.00 25.98 215 MET A N 1
ATOM 1608 C CA . MET A 1 215 ? -5.171 -59.752 -9.405 1.00 25.98 215 MET A CA 1
ATOM 1609 C C . MET A 1 215 ? -5.239 -59.428 -7.903 1.00 25.98 215 MET A C 1
ATOM 1611 O O . MET A 1 215 ? -4.518 -60.051 -7.132 1.00 25.98 215 MET A O 1
ATOM 1615 N N . ALA A 1 216 ? -6.168 -58.543 -7.510 1.00 24.78 216 ALA A N 1
ATOM 1616 C CA . ALA A 1 216 ? -7.235 -58.793 -6.522 1.00 24.78 216 ALA A CA 1
ATOM 1617 C C . ALA A 1 216 ? -7.827 -57.475 -5.966 1.00 24.78 216 ALA A C 1
ATOM 1619 O O . ALA A 1 216 ? -7.085 -56.659 -5.433 1.00 24.78 216 ALA A O 1
ATOM 1620 N N . LEU A 1 217 ? -9.169 -57.374 -6.020 1.00 26.91 217 LEU A N 1
ATOM 1621 C CA . LEU A 1 217 ? -10.072 -56.554 -5.177 1.00 26.91 217 LEU A CA 1
ATOM 1622 C C . LEU A 1 217 ? -9.987 -55.034 -5.422 1.00 26.91 217 LEU A C 1
ATOM 1624 O O . LEU A 1 217 ? -9.047 -54.373 -5.010 1.00 26.91 217 LEU A O 1
ATOM 1628 N N . ASP A 1 218 ? -10.856 -54.392 -6.201 1.00 26.91 218 ASP A N 1
ATOM 1629 C CA . ASP A 1 218 ? -12.320 -54.260 -6.111 1.00 26.91 218 ASP A CA 1
ATOM 1630 C C . ASP A 1 218 ? -12.868 -53.855 -4.727 1.00 26.91 218 ASP A C 1
ATOM 1632 O O . ASP A 1 218 ? -12.532 -54.451 -3.706 1.00 26.91 218 ASP A O 1
ATOM 1636 N N . VAL A 1 219 ? -13.792 -52.885 -4.763 1.00 27.58 219 VAL A N 1
ATOM 1637 C CA . VAL A 1 219 ? -14.622 -52.337 -3.670 1.00 27.58 219 VAL A CA 1
ATOM 1638 C C . VAL A 1 219 ? -13.941 -51.314 -2.736 1.00 27.58 219 VAL A C 1
ATOM 1640 O O . VAL A 1 219 ? -13.288 -51.668 -1.764 1.00 27.58 219 VAL A O 1
ATOM 1643 N N . CYS A 1 220 ? -14.195 -50.014 -2.943 1.00 24.77 220 CYS A N 1
ATOM 1644 C CA . CYS A 1 220 ? -15.218 -49.298 -2.161 1.00 24.77 220 CYS A CA 1
ATOM 1645 C C . CYS A 1 220 ? -15.318 -47.817 -2.567 1.00 24.77 220 CYS A C 1
ATOM 1647 O O . CYS A 1 220 ? -14.374 -47.036 -2.457 1.00 24.77 220 CYS A O 1
ATOM 1649 N N . GLN A 1 221 ? -16.513 -47.429 -2.997 1.00 30.34 221 GLN A N 1
ATOM 1650 C CA . GLN A 1 221 ? -16.942 -46.054 -3.202 1.00 30.34 221 GLN A CA 1
ATOM 1651 C C . GLN A 1 221 ? -17.783 -45.625 -1.988 1.00 30.34 221 GLN A C 1
ATOM 1653 O O . GLN A 1 221 ? -18.626 -46.398 -1.542 1.00 30.34 221 GLN A O 1
ATOM 1658 N N . ARG A 1 222 ? -17.616 -44.357 -1.577 1.00 27.41 222 ARG A N 1
ATOM 1659 C CA . ARG A 1 222 ? -18.412 -43.528 -0.636 1.00 27.41 222 ARG A CA 1
ATOM 1660 C C . ARG A 1 222 ? -17.991 -43.446 0.840 1.00 27.41 222 ARG A C 1
ATOM 1662 O O . ARG A 1 222 ? -17.722 -44.438 1.496 1.00 27.41 222 ARG A O 1
ATOM 1669 N N . ALA A 1 223 ? -18.171 -42.202 1.300 1.00 26.47 223 ALA A N 1
ATOM 1670 C CA . ALA A 1 223 ? -18.385 -41.694 2.654 1.00 26.47 223 ALA A CA 1
ATOM 1671 C C . ALA A 1 223 ? -17.151 -41.205 3.437 1.00 26.47 223 ALA A C 1
ATOM 1673 O O . ALA A 1 223 ? -16.205 -41.937 3.690 1.00 26.47 223 ALA A O 1
ATOM 1674 N N . ASP A 1 224 ? -17.252 -39.925 3.810 1.00 28.50 224 ASP A N 1
ATOM 1675 C CA . ASP A 1 224 ? -16.719 -39.284 5.012 1.00 28.50 224 ASP A CA 1
ATOM 1676 C C . ASP A 1 224 ? -15.208 -39.296 5.270 1.00 28.50 224 ASP A C 1
ATOM 1678 O O . ASP A 1 224 ? -14.652 -40.244 5.805 1.00 28.50 224 ASP A O 1
ATOM 1682 N N . CYS A 1 225 ? -14.570 -38.135 5.062 1.00 25.19 225 CYS A N 1
ATOM 1683 C CA . CYS A 1 225 ? -13.811 -37.521 6.157 1.00 25.19 225 CYS A CA 1
ATOM 1684 C C . CYS A 1 225 ? -13.542 -36.030 5.894 1.00 25.19 225 CYS A C 1
ATOM 1686 O O . CYS A 1 225 ? -12.591 -35.636 5.217 1.00 25.19 225 CYS A O 1
ATOM 1688 N N . HIS A 1 226 ? -14.392 -35.187 6.479 1.00 31.34 226 HIS A N 1
ATOM 1689 C CA . HIS A 1 226 ? -14.022 -33.836 6.889 1.00 31.34 226 HIS A CA 1
ATOM 1690 C C . HIS A 1 226 ? -12.977 -33.952 8.019 1.00 31.34 226 HIS A C 1
ATOM 1692 O O . HIS A 1 226 ? -13.044 -34.881 8.820 1.00 31.34 226 HIS A O 1
ATOM 1698 N N . SER A 1 227 ? -12.071 -32.976 8.126 1.00 35.75 227 SER A N 1
ATOM 1699 C CA . SER A 1 227 ? -11.125 -32.798 9.246 1.00 35.75 227 SER A CA 1
ATOM 1700 C C . SER A 1 227 ? -9.898 -33.724 9.283 1.00 35.75 227 SER A C 1
ATOM 1702 O O . SER A 1 227 ? -9.877 -34.707 10.011 1.00 35.75 227 SER A O 1
ATOM 1704 N N . ALA A 1 228 ? -8.847 -33.365 8.532 1.00 32.75 228 ALA A N 1
ATOM 1705 C CA . ALA A 1 228 ? -7.429 -33.530 8.913 1.00 32.75 228 ALA A CA 1
ATOM 1706 C C . ALA A 1 228 ? -6.510 -33.222 7.716 1.00 32.75 228 ALA A C 1
ATOM 1708 O O . ALA A 1 228 ? -5.933 -34.123 7.109 1.00 32.75 228 ALA A O 1
ATOM 1709 N N . ARG A 1 229 ? -6.375 -31.946 7.327 1.00 30.31 229 ARG A N 1
ATOM 1710 C CA . ARG A 1 229 ? -5.280 -31.534 6.423 1.00 30.31 229 ARG A CA 1
ATOM 1711 C C . ARG A 1 229 ? -4.948 -30.036 6.464 1.00 30.31 229 ARG A C 1
ATOM 1713 O O . ARG A 1 229 ? -4.612 -29.448 5.446 1.00 30.31 229 ARG A O 1
ATOM 1720 N N . HIS A 1 230 ? -5.024 -29.420 7.647 1.00 35.69 230 HIS A N 1
ATOM 1721 C CA . HIS A 1 230 ? -4.616 -28.018 7.852 1.00 35.69 230 HIS A CA 1
ATOM 1722 C C . HIS A 1 230 ? -3.563 -27.817 8.956 1.00 35.69 230 HIS A C 1
ATOM 1724 O O . HIS A 1 230 ? -3.332 -26.704 9.415 1.00 35.69 230 HIS A O 1
ATOM 1730 N N . THR A 1 231 ? -2.867 -28.884 9.342 1.00 35.00 231 THR A N 1
ATOM 1731 C CA . THR A 1 231 ? -1.823 -28.870 10.377 1.00 35.00 231 THR A CA 1
ATOM 1732 C C . THR A 1 231 ? -0.595 -29.650 9.908 1.00 35.00 231 THR A C 1
ATOM 1734 O O . THR A 1 231 ? -0.237 -30.678 10.466 1.00 35.00 231 THR A O 1
ATOM 1737 N N . SER A 1 232 ? 0.050 -29.190 8.828 1.00 33.38 232 SER A N 1
ATOM 1738 C CA . SER A 1 232 ? 1.405 -29.660 8.463 1.00 33.38 232 SER A CA 1
ATOM 1739 C C . SER A 1 232 ? 2.203 -28.711 7.545 1.00 33.38 232 SER A C 1
ATOM 1741 O O . SER A 1 232 ? 3.246 -29.084 7.025 1.00 33.38 232 SER A O 1
ATOM 1743 N N . LEU A 1 233 ? 1.757 -27.464 7.334 1.00 33.72 233 LEU A N 1
ATOM 1744 C CA . LEU A 1 233 ? 2.441 -26.506 6.441 1.00 33.72 233 LEU A CA 1
ATOM 1745 C C . LEU A 1 233 ? 2.934 -25.222 7.132 1.00 33.72 233 LEU A C 1
ATOM 1747 O O . LEU A 1 233 ? 3.314 -24.272 6.459 1.00 33.72 233 LEU A O 1
ATOM 1751 N N . LEU A 1 234 ? 2.990 -25.200 8.469 1.00 33.28 234 LEU A N 1
ATOM 1752 C CA . LEU A 1 234 ? 3.536 -24.071 9.244 1.00 33.28 234 LEU A CA 1
ATOM 1753 C C . LEU A 1 234 ? 4.861 -24.375 9.967 1.00 33.28 234 LEU A C 1
ATOM 1755 O O . LEU A 1 234 ? 5.433 -23.483 10.582 1.00 33.28 234 LEU A O 1
ATOM 1759 N N . SER A 1 235 ? 5.410 -25.588 9.848 1.00 36.06 235 SER A N 1
ATOM 1760 C CA . SER A 1 235 ? 6.674 -25.983 10.498 1.00 36.06 235 SER A CA 1
ATOM 1761 C C . SER A 1 235 ? 7.901 -26.022 9.569 1.00 36.06 235 SER A C 1
ATOM 1763 O O . SER A 1 235 ? 8.979 -26.402 10.016 1.00 36.06 235 SER A O 1
ATOM 1765 N N . LEU A 1 236 ? 7.789 -25.593 8.302 1.00 35.75 236 LEU A N 1
ATOM 1766 C CA . LEU A 1 236 ? 8.887 -25.683 7.315 1.00 35.75 236 LEU A CA 1
ATOM 1767 C C . LEU A 1 236 ? 9.305 -24.360 6.642 1.00 35.75 236 LEU A C 1
ATOM 1769 O O . LEU A 1 236 ? 10.156 -24.371 5.758 1.00 35.75 236 LEU A O 1
ATOM 1773 N N . GLN A 1 237 ? 8.788 -23.208 7.079 1.00 37.19 237 GLN A N 1
ATOM 1774 C CA . GLN A 1 237 ? 9.187 -21.892 6.538 1.00 37.19 237 GLN A CA 1
ATOM 1775 C C . GLN A 1 237 ? 10.017 -21.023 7.502 1.00 37.19 237 GLN A C 1
ATOM 1777 O O . GLN A 1 237 ? 10.485 -19.963 7.101 1.00 37.19 237 GLN A O 1
ATOM 1782 N N . VAL A 1 238 ? 10.285 -21.470 8.735 1.00 41.41 238 VAL A N 1
ATOM 1783 C CA . VAL A 1 238 ? 11.037 -20.664 9.726 1.00 41.41 238 VAL A CA 1
ATOM 1784 C C . VAL A 1 238 ? 12.543 -20.981 9.757 1.00 41.41 238 VAL A C 1
ATOM 1786 O O . VAL A 1 238 ? 13.334 -20.156 10.201 1.00 41.41 238 VAL A O 1
ATOM 1789 N N . ASN A 1 239 ? 12.997 -22.099 9.177 1.00 39.84 239 ASN A N 1
ATOM 1790 C CA . ASN A 1 239 ? 14.413 -22.501 9.253 1.00 39.84 239 ASN A CA 1
ATOM 1791 C C . ASN A 1 239 ? 15.301 -22.060 8.073 1.00 39.84 239 ASN A C 1
ATOM 1793 O O . ASN A 1 239 ? 16.489 -22.363 8.082 1.00 39.84 239 ASN A O 1
ATOM 1797 N N . ASN A 1 240 ? 14.782 -21.316 7.087 1.00 41.50 240 ASN A N 1
ATOM 1798 C CA . ASN A 1 240 ? 15.556 -20.933 5.890 1.00 41.50 240 ASN A CA 1
ATOM 1799 C C . ASN A 1 240 ? 15.858 -19.431 5.744 1.00 41.50 240 ASN A C 1
ATOM 1801 O O . ASN A 1 240 ? 16.438 -19.021 4.742 1.00 41.50 240 ASN A O 1
ATOM 1805 N N . ILE A 1 241 ? 15.522 -18.604 6.741 1.00 36.91 241 ILE A N 1
ATOM 1806 C CA . ILE A 1 241 ? 15.816 -17.156 6.710 1.00 36.91 241 ILE A CA 1
ATOM 1807 C C . ILE A 1 241 ? 17.031 -16.792 7.587 1.00 36.91 241 ILE A C 1
ATOM 1809 O O . ILE A 1 241 ? 17.707 -15.798 7.329 1.00 36.91 241 ILE A O 1
ATOM 1813 N N . THR A 1 242 ? 17.426 -17.648 8.532 1.00 38.78 242 THR A N 1
ATOM 1814 C CA . THR A 1 242 ? 18.583 -17.396 9.415 1.00 38.78 242 THR A CA 1
ATOM 1815 C C . THR A 1 242 ? 19.941 -17.702 8.757 1.00 38.78 242 THR A C 1
ATOM 1817 O O . THR A 1 242 ? 20.974 -17.241 9.232 1.00 38.78 242 THR A O 1
ATOM 1820 N N . HIS A 1 243 ? 19.975 -18.410 7.620 1.00 36.56 243 HIS A N 1
ATOM 1821 C CA . HIS A 1 243 ? 21.229 -18.812 6.961 1.00 36.56 243 HIS A CA 1
ATOM 1822 C C . HIS A 1 243 ? 21.722 -17.843 5.862 1.00 36.56 243 HIS A C 1
ATOM 1824 O O . HIS A 1 243 ? 22.810 -18.028 5.317 1.00 36.56 243 HIS A O 1
ATOM 1830 N N . LEU A 1 244 ? 20.953 -16.791 5.548 1.00 38.44 244 LEU A N 1
ATOM 1831 C CA . LEU A 1 244 ? 21.238 -15.856 4.445 1.00 38.44 244 LEU A CA 1
ATOM 1832 C C . LEU A 1 244 ? 21.803 -14.492 4.887 1.00 38.44 244 LEU A C 1
ATOM 1834 O O . LEU A 1 244 ? 22.122 -13.665 4.039 1.00 38.44 244 LEU A O 1
ATOM 1838 N N . ILE A 1 245 ? 22.000 -14.271 6.192 1.00 37.19 245 ILE A N 1
ATOM 1839 C CA . ILE A 1 245 ? 22.591 -13.028 6.736 1.00 37.19 245 ILE A CA 1
ATOM 1840 C C . ILE A 1 245 ? 24.044 -13.228 7.229 1.00 37.19 245 ILE A C 1
ATOM 1842 O O . ILE A 1 245 ? 24.776 -12.258 7.402 1.00 37.19 245 ILE A O 1
ATOM 1846 N N . LEU A 1 246 ? 24.537 -14.469 7.348 1.00 39.91 246 LEU A N 1
ATOM 1847 C CA . LEU A 1 246 ? 25.896 -14.771 7.838 1.00 39.91 246 LEU A CA 1
ATOM 1848 C C . LEU A 1 246 ? 26.898 -15.237 6.762 1.00 39.91 246 LEU A C 1
ATOM 1850 O O . LEU A 1 246 ? 27.886 -15.889 7.085 1.00 39.91 246 LEU A O 1
ATOM 1854 N N . LEU A 1 247 ? 26.701 -14.880 5.487 1.00 38.38 247 LEU A N 1
ATOM 1855 C CA . LEU A 1 247 ? 27.645 -15.212 4.403 1.00 38.38 247 LEU A CA 1
ATOM 1856 C C . LEU A 1 247 ? 27.976 -14.031 3.470 1.00 38.38 247 LEU A C 1
ATOM 1858 O O . LEU A 1 247 ? 28.090 -14.204 2.262 1.00 38.38 247 LEU A O 1
ATOM 1862 N N . GLN A 1 248 ? 28.186 -12.825 4.011 1.00 37.69 248 GLN A N 1
ATOM 1863 C CA . GLN A 1 248 ? 28.865 -11.750 3.259 1.00 37.69 248 GLN A CA 1
ATOM 1864 C C . GLN A 1 248 ? 30.047 -11.085 3.979 1.00 37.69 248 GLN A C 1
ATOM 1866 O O . GLN A 1 248 ? 30.639 -10.165 3.427 1.00 37.69 248 GLN A O 1
ATOM 1871 N N . ASN A 1 249 ? 30.472 -11.574 5.150 1.00 37.16 249 ASN A N 1
ATOM 1872 C CA . ASN A 1 249 ? 31.499 -10.888 5.946 1.00 37.16 249 ASN A CA 1
ATOM 1873 C C . ASN A 1 249 ? 32.853 -11.598 6.071 1.00 37.16 249 ASN A C 1
ATOM 1875 O O . ASN A 1 249 ? 33.622 -11.266 6.970 1.00 37.16 249 ASN A O 1
ATOM 1879 N N . ASN A 1 250 ? 33.197 -12.549 5.194 1.00 41.31 250 ASN A N 1
ATOM 1880 C CA . ASN A 1 250 ? 34.525 -13.158 5.290 1.00 41.31 250 ASN A CA 1
ATOM 1881 C C . ASN A 1 250 ? 35.092 -13.705 3.974 1.00 41.31 250 ASN A C 1
ATOM 1883 O O . ASN A 1 250 ? 35.153 -14.912 3.781 1.00 41.31 250 ASN A O 1
ATOM 1887 N N . THR A 1 251 ? 35.592 -12.824 3.102 1.00 30.67 251 THR A N 1
ATOM 1888 C CA . THR A 1 251 ? 36.719 -13.168 2.217 1.00 30.67 251 THR A CA 1
ATOM 1889 C C . THR A 1 251 ? 37.614 -11.955 1.953 1.00 30.67 251 THR A C 1
ATOM 1891 O O . THR A 1 251 ? 37.395 -11.186 1.024 1.00 30.67 251 THR A O 1
ATOM 1894 N N . LYS A 1 252 ? 38.664 -11.886 2.776 1.00 30.56 252 LYS A N 1
ATOM 1895 C CA . LYS A 1 252 ? 40.062 -11.585 2.429 1.00 30.56 252 LYS A CA 1
ATOM 1896 C C . LYS A 1 252 ? 40.445 -10.170 1.985 1.00 30.56 252 LYS A C 1
ATOM 1898 O O . LYS A 1 252 ? 40.262 -9.737 0.853 1.00 30.56 252 LYS A O 1
ATOM 1903 N N . SER A 1 253 ? 41.172 -9.550 2.910 1.00 26.86 253 SER A N 1
ATOM 1904 C CA . SER A 1 253 ? 42.265 -8.629 2.655 1.00 26.86 253 SER A CA 1
ATOM 1905 C C . SER A 1 253 ? 43.399 -9.255 1.819 1.00 26.86 253 SER A C 1
ATOM 1907 O O . SER A 1 253 ? 43.662 -10.455 1.877 1.00 26.86 253 SER A O 1
ATOM 1909 N N . SER A 1 254 ? 44.123 -8.349 1.154 1.00 31.12 254 SER A N 1
ATOM 1910 C CA . SER A 1 254 ? 45.535 -8.411 0.753 1.00 31.12 254 SER A CA 1
ATOM 1911 C C . SER A 1 254 ? 45.926 -9.203 -0.502 1.00 31.12 254 SER A C 1
ATOM 1913 O O . SER A 1 254 ? 46.266 -10.377 -0.423 1.00 31.12 254 SER A O 1
ATOM 1915 N N . GLN A 1 255 ? 46.031 -8.497 -1.636 1.00 30.72 255 GLN A N 1
ATOM 1916 C CA . GLN A 1 255 ? 47.232 -8.518 -2.485 1.00 30.72 255 GLN A CA 1
ATOM 1917 C C . GLN A 1 255 ? 47.437 -7.131 -3.112 1.00 30.72 255 GLN A C 1
ATOM 1919 O O . GLN A 1 255 ? 46.540 -6.582 -3.750 1.00 30.72 255 GLN A O 1
ATOM 1924 N N . GLY A 1 256 ? 48.617 -6.552 -2.883 1.00 29.61 256 GLY A N 1
ATOM 1925 C CA . GLY A 1 256 ? 49.060 -5.312 -3.507 1.00 29.61 256 GLY A CA 1
ATOM 1926 C C . GLY A 1 256 ? 49.684 -5.576 -4.873 1.00 29.61 256 GLY A C 1
ATOM 1927 O O . GLY A 1 256 ? 50.579 -6.407 -4.988 1.00 29.61 256 GLY A O 1
ATOM 1928 N N . ILE A 1 257 ? 49.239 -4.830 -5.885 1.00 29.62 257 ILE A N 1
ATOM 1929 C CA . ILE A 1 257 ? 49.930 -4.620 -7.162 1.00 29.62 257 ILE A CA 1
ATOM 1930 C C . ILE A 1 257 ? 49.727 -3.143 -7.531 1.00 29.62 257 ILE A C 1
ATOM 1932 O O . ILE A 1 257 ? 48.614 -2.622 -7.481 1.00 29.62 257 ILE A O 1
ATOM 1936 N N . GLN A 1 258 ? 50.825 -2.449 -7.826 1.00 30.41 258 GLN A N 1
ATOM 1937 C CA . GLN A 1 258 ? 50.870 -1.023 -8.155 1.00 30.41 258 GLN A CA 1
ATOM 1938 C C . GLN A 1 258 ? 50.480 -0.724 -9.618 1.00 30.41 258 GLN A C 1
ATOM 1940 O O . GLN A 1 258 ? 50.911 -1.426 -10.527 1.00 30.41 258 GLN A O 1
A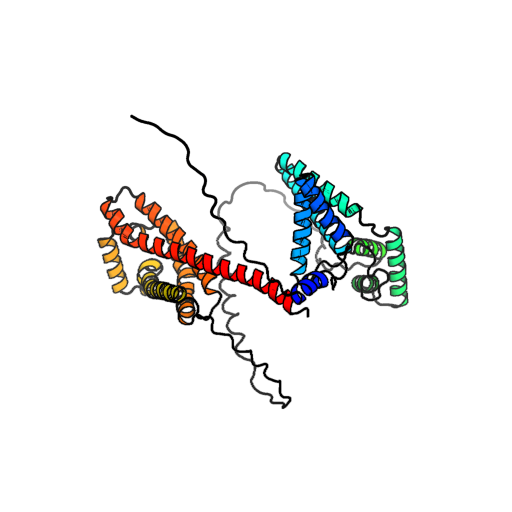TOM 1945 N N . SER A 1 259 ? 49.833 0.445 -9.794 1.00 25.89 259 SER A N 1
ATOM 1946 C CA . SER A 1 259 ? 49.693 1.285 -11.014 1.00 25.89 259 SER A CA 1
ATOM 1947 C C . SER A 1 259 ? 48.575 0.918 -12.023 1.00 25.89 259 SER A C 1
ATOM 1949 O O . SER A 1 259 ? 48.309 -0.267 -12.186 1.00 25.89 259 SER A O 1
ATOM 1951 N N . PRO A 1 260 ? 47.928 1.873 -12.752 1.00 33.47 260 PRO A N 1
ATOM 1952 C CA . PRO A 1 260 ? 48.171 3.318 -12.851 1.00 33.47 260 PRO A CA 1
ATOM 1953 C C . PRO A 1 260 ? 46.987 4.226 -12.451 1.00 33.47 260 PRO A C 1
ATOM 1955 O O . PRO A 1 260 ? 45.812 3.895 -12.564 1.00 33.47 260 PRO A O 1
ATOM 1958 N N . ARG A 1 261 ? 47.363 5.435 -12.026 1.00 37.03 261 ARG A N 1
ATOM 1959 C CA . ARG A 1 261 ? 46.571 6.632 -11.696 1.00 37.03 261 ARG A CA 1
ATOM 1960 C C . ARG A 1 261 ? 45.266 6.784 -12.509 1.00 37.03 261 ARG A C 1
ATOM 1962 O O . ARG A 1 261 ? 45.261 7.374 -13.589 1.00 37.03 261 ARG A O 1
ATOM 1969 N N . THR A 1 262 ? 44.139 6.356 -11.940 1.00 31.89 262 THR A N 1
ATOM 1970 C CA . THR A 1 262 ? 42.797 6.754 -12.386 1.00 31.89 262 THR A CA 1
ATOM 1971 C C . THR A 1 262 ? 42.555 8.198 -11.969 1.00 31.89 262 THR A C 1
ATOM 1973 O O . THR A 1 262 ? 42.441 8.526 -10.790 1.00 31.89 262 THR A O 1
ATOM 1976 N N . ARG A 1 263 ? 42.517 9.077 -12.970 1.00 29.92 263 ARG A N 1
ATOM 1977 C CA . ARG A 1 263 ? 42.066 10.465 -12.880 1.00 29.92 263 ARG A CA 1
ATOM 1978 C C . ARG A 1 263 ? 40.714 10.491 -12.157 1.00 29.92 263 ARG A C 1
ATOM 1980 O O . ARG A 1 263 ? 39.714 10.041 -12.711 1.00 29.92 263 ARG A O 1
ATOM 1987 N N . THR A 1 264 ? 40.696 10.992 -10.926 1.00 28.33 264 THR A N 1
ATOM 1988 C CA . THR A 1 264 ? 39.473 11.358 -10.213 1.00 28.33 264 THR A CA 1
ATOM 1989 C C . THR A 1 264 ? 38.701 12.331 -11.095 1.00 28.33 264 THR A C 1
ATOM 1991 O O . THR A 1 264 ? 39.126 13.465 -11.303 1.00 28.33 264 THR A O 1
ATOM 1994 N N . LEU A 1 265 ? 37.587 11.871 -11.666 1.00 31.94 265 LEU A N 1
ATOM 1995 C CA . LEU A 1 265 ? 36.534 12.767 -12.115 1.00 31.94 265 LEU A CA 1
ATOM 1996 C C . LEU A 1 265 ? 35.977 13.400 -10.844 1.00 31.94 265 LEU A C 1
ATOM 1998 O O . LEU A 1 265 ? 35.145 12.807 -10.161 1.00 31.94 265 LEU A O 1
ATOM 2002 N N . GLU A 1 266 ? 36.504 14.574 -10.505 1.00 30.50 266 GLU A N 1
ATOM 2003 C CA . GLU A 1 266 ? 35.836 15.491 -9.599 1.00 30.50 266 GLU A CA 1
ATOM 2004 C C . GLU A 1 266 ? 34.404 15.650 -10.107 1.00 30.50 266 GLU A C 1
ATOM 2006 O O . GLU A 1 266 ? 34.152 16.151 -11.206 1.00 30.50 266 GLU A O 1
ATOM 2011 N N . THR A 1 267 ? 33.450 15.150 -9.327 1.00 31.05 267 THR A N 1
ATOM 2012 C CA . THR A 1 267 ? 32.053 15.519 -9.493 1.00 31.05 267 THR A CA 1
ATOM 2013 C C . THR A 1 267 ? 31.992 17.037 -9.363 1.00 31.05 267 THR A C 1
ATOM 2015 O O . THR A 1 267 ? 32.374 17.547 -8.305 1.00 31.05 267 THR A O 1
ATOM 2018 N N . PRO A 1 268 ? 31.551 17.782 -10.391 1.00 33.56 268 PRO A N 1
ATOM 2019 C CA . PRO A 1 268 ? 31.408 19.216 -10.247 1.00 33.56 268 PRO A CA 1
ATOM 2020 C C . PRO A 1 268 ? 30.363 19.441 -9.163 1.00 33.56 268 PRO A C 1
ATOM 2022 O O . PRO A 1 268 ? 29.261 18.896 -9.260 1.00 33.56 268 PRO A O 1
ATOM 2025 N N . ASN A 1 269 ? 30.776 20.173 -8.123 1.00 32.31 269 ASN A N 1
ATOM 2026 C CA . ASN A 1 269 ? 29.985 20.646 -6.993 1.00 32.31 269 ASN A CA 1
ATOM 2027 C C . ASN A 1 269 ? 28.484 20.509 -7.247 1.00 32.31 269 ASN A C 1
ATOM 2029 O O . ASN A 1 269 ? 27.882 21.325 -7.952 1.00 32.31 269 ASN A O 1
ATOM 2033 N N . SER A 1 270 ? 27.872 19.482 -6.654 1.00 33.00 270 SER A N 1
ATOM 2034 C CA . SER A 1 270 ? 26.430 19.485 -6.493 1.00 33.00 270 SER A CA 1
ATOM 2035 C C . SER A 1 270 ? 26.129 20.696 -5.627 1.00 33.00 270 SER A C 1
ATOM 2037 O O . SER A 1 270 ? 26.399 20.689 -4.424 1.00 33.00 270 SER A O 1
ATOM 2039 N N . HIS A 1 271 ? 25.614 21.757 -6.245 1.00 34.09 271 HIS A N 1
ATOM 2040 C CA . HIS A 1 271 ? 24.876 22.771 -5.524 1.00 34.09 271 HIS A CA 1
ATOM 2041 C C . HIS A 1 271 ? 23.932 22.022 -4.592 1.00 34.09 271 HIS A C 1
ATOM 2043 O O . HIS A 1 271 ? 23.033 21.318 -5.050 1.00 34.09 271 HIS A O 1
ATOM 2049 N N . SER A 1 272 ? 24.211 22.118 -3.291 1.00 36.94 272 SER A N 1
ATOM 2050 C CA . SER A 1 272 ? 23.313 21.691 -2.235 1.00 36.94 272 SER A CA 1
ATOM 2051 C C . SER A 1 272 ? 22.011 22.439 -2.471 1.00 36.94 272 SER A C 1
ATOM 2053 O O . SER A 1 272 ? 21.848 23.596 -2.078 1.00 36.94 272 SER A O 1
ATOM 2055 N N . SER A 1 273 ? 21.095 21.808 -3.203 1.00 39.72 273 SER A N 1
ATOM 2056 C CA . SER A 1 273 ? 19.708 22.210 -3.215 1.00 39.72 273 SER A CA 1
ATOM 2057 C C . SER A 1 273 ? 19.238 21.927 -1.800 1.00 39.72 273 SER A C 1
ATOM 2059 O O . SER A 1 273 ? 18.873 20.794 -1.480 1.00 39.72 273 SER A O 1
ATOM 2061 N N . LYS A 1 274 ? 19.345 22.932 -0.923 1.00 41.94 274 LYS A N 1
ATOM 2062 C CA . LYS A 1 274 ? 18.706 22.919 0.388 1.00 41.94 274 LYS A CA 1
ATOM 2063 C C . LYS A 1 274 ? 17.280 22.435 0.145 1.00 41.94 274 LYS A C 1
ATOM 2065 O O . LYS A 1 274 ? 16.507 23.130 -0.515 1.00 41.94 274 LYS A O 1
ATOM 2070 N N . MET A 1 275 ? 16.956 21.221 0.598 1.00 46.31 275 MET A N 1
ATOM 2071 C CA . MET A 1 275 ? 15.567 20.778 0.603 1.00 46.31 275 MET A CA 1
ATOM 2072 C C . MET A 1 275 ? 14.754 21.864 1.321 1.00 46.31 275 MET A C 1
ATOM 2074 O O . MET A 1 275 ? 15.268 22.439 2.288 1.00 46.31 275 MET A O 1
ATOM 2078 N N . PRO A 1 276 ? 13.538 22.192 0.852 1.00 52.22 276 PRO A N 1
ATOM 2079 C CA . PRO A 1 276 ? 12.729 23.227 1.481 1.00 52.22 276 PRO A CA 1
ATOM 2080 C C . PRO A 1 276 ? 12.658 22.968 2.990 1.00 52.22 276 PRO A C 1
ATOM 2082 O O . PRO A 1 276 ? 12.366 21.839 3.391 1.00 52.22 276 PRO A O 1
ATOM 2085 N N . SER A 1 277 ? 12.933 23.986 3.812 1.00 61.41 277 SER A N 1
ATOM 2086 C CA . SER A 1 277 ? 13.002 23.876 5.282 1.00 61.41 277 SER A CA 1
ATOM 2087 C C . SER A 1 277 ? 11.795 23.146 5.876 1.00 61.41 277 SER A C 1
ATOM 2089 O O . SER A 1 277 ? 11.948 22.327 6.775 1.00 61.41 277 SER A O 1
ATOM 2091 N N . PHE A 1 278 ? 10.619 23.365 5.285 1.00 66.44 278 PHE A N 1
ATOM 2092 C CA . PHE A 1 278 ? 9.356 22.744 5.660 1.00 66.44 278 PHE A CA 1
ATOM 2093 C C . PHE A 1 278 ? 9.363 21.208 5.593 1.00 66.44 278 PHE A C 1
ATOM 2095 O O . PHE A 1 278 ? 8.873 20.559 6.511 1.00 66.44 278 PHE A O 1
ATOM 2102 N N . ARG A 1 279 ? 9.961 20.603 4.554 1.00 73.94 279 ARG A N 1
ATOM 2103 C CA . ARG A 1 279 ? 9.997 19.131 4.415 1.00 73.94 279 ARG A CA 1
ATOM 2104 C C . ARG A 1 279 ? 10.817 18.483 5.522 1.00 73.94 279 ARG A C 1
ATOM 2106 O O . ARG A 1 279 ? 10.421 17.468 6.075 1.00 73.94 279 ARG A O 1
ATOM 2113 N N . ARG A 1 280 ? 11.919 19.134 5.889 1.00 80.62 280 ARG A N 1
ATOM 2114 C CA . ARG A 1 280 ? 12.789 18.684 6.971 1.00 80.62 280 ARG A CA 1
ATOM 2115 C C . ARG A 1 280 ? 12.144 18.876 8.347 1.00 80.62 280 ARG A C 1
ATOM 2117 O O . ARG A 1 280 ? 12.358 18.053 9.225 1.00 80.62 280 ARG A O 1
ATOM 2124 N N . THR A 1 281 ? 11.322 19.911 8.534 1.00 86.50 281 THR A N 1
ATOM 2125 C CA . THR A 1 281 ? 10.508 20.065 9.753 1.00 86.50 281 THR A CA 1
ATOM 2126 C C . THR A 1 281 ? 9.489 18.934 9.902 1.00 86.50 281 THR A C 1
ATOM 2128 O O . THR A 1 281 ? 9.363 18.389 10.994 1.00 86.50 281 THR A O 1
ATOM 2131 N N . LEU A 1 282 ? 8.806 18.540 8.820 1.00 89.31 282 LEU A N 1
ATOM 2132 C CA . LEU A 1 282 ? 7.871 17.407 8.852 1.00 89.31 282 LEU A CA 1
ATOM 2133 C C . LEU A 1 282 ? 8.566 16.089 9.212 1.00 89.31 282 LEU A C 1
ATOM 2135 O O . LEU A 1 282 ? 8.031 15.315 10.000 1.00 89.31 282 LEU A O 1
ATOM 2139 N N . ASP A 1 283 ? 9.780 15.865 8.711 1.00 91.38 283 ASP A N 1
ATOM 2140 C CA . ASP A 1 283 ? 10.542 14.650 9.019 1.00 91.38 283 ASP A CA 1
ATOM 2141 C C . ASP A 1 283 ? 10.889 14.550 10.513 1.00 91.38 283 ASP A C 1
ATOM 2143 O O . ASP A 1 283 ? 10.836 13.460 11.081 1.00 91.38 283 ASP A O 1
ATOM 2147 N N . TYR A 1 284 ? 11.151 15.679 11.185 1.00 91.19 284 TYR A N 1
ATOM 2148 C CA . TYR A 1 284 ? 11.310 15.705 12.643 1.00 91.19 284 TYR A CA 1
ATOM 2149 C C . TYR A 1 284 ? 10.006 15.408 13.389 1.00 91.19 284 TYR A C 1
ATOM 2151 O O . TYR A 1 284 ? 10.047 14.735 14.414 1.00 91.19 284 TYR A O 1
ATOM 2159 N N . ILE A 1 285 ? 8.853 15.851 12.878 1.00 92.69 285 ILE A N 1
ATOM 2160 C CA . ILE A 1 285 ? 7.548 15.518 13.471 1.00 92.69 285 ILE A CA 1
ATOM 2161 C C . ILE A 1 285 ? 7.307 14.006 13.394 1.00 92.69 285 ILE A C 1
ATOM 2163 O O . ILE A 1 285 ? 6.938 13.393 14.395 1.00 92.69 285 ILE A O 1
ATOM 2167 N N . TYR A 1 286 ? 7.566 13.390 12.237 1.00 94.31 286 TYR A N 1
ATOM 2168 C CA . TYR A 1 286 ? 7.439 11.939 12.077 1.00 94.31 286 TYR A CA 1
ATOM 2169 C C . TYR A 1 286 ? 8.446 11.180 12.941 1.00 94.31 286 TYR A C 1
ATOM 2171 O O . TYR A 1 286 ? 8.097 10.175 13.553 1.00 94.31 286 TYR A O 1
ATOM 2179 N N . LEU A 1 287 ? 9.676 11.683 13.056 1.00 94.56 287 LEU A N 1
ATOM 2180 C CA . LEU A 1 287 ? 10.679 11.114 13.949 1.00 94.56 287 LEU A CA 1
ATOM 2181 C C . LEU A 1 287 ? 10.197 11.126 15.405 1.00 94.56 287 LEU A C 1
ATOM 2183 O O . LEU A 1 287 ? 10.254 10.095 16.070 1.00 94.56 287 LEU A O 1
ATOM 2187 N N . THR A 1 288 ? 9.701 12.265 15.897 1.00 94.06 288 THR A N 1
ATOM 2188 C CA . THR A 1 288 ? 9.150 12.371 17.255 1.00 94.06 288 THR A CA 1
ATOM 2189 C C . THR A 1 288 ? 7.973 11.421 17.450 1.00 94.06 288 THR A C 1
ATOM 2191 O O . THR A 1 288 ? 7.906 10.752 18.478 1.00 94.06 288 THR A O 1
ATOM 2194 N N . PHE A 1 289 ? 7.088 11.302 16.456 1.00 94.75 289 PHE A N 1
ATOM 2195 C CA . PHE A 1 289 ? 5.997 10.331 16.481 1.00 94.75 289 PHE A CA 1
ATOM 2196 C C . PHE A 1 289 ? 6.515 8.897 16.658 1.00 94.75 289 PHE A C 1
ATOM 2198 O O . PHE A 1 289 ? 6.086 8.221 17.587 1.00 94.75 289 PHE A O 1
ATOM 2205 N N . PHE A 1 290 ? 7.478 8.444 15.847 1.00 96.12 290 PHE A N 1
ATOM 2206 C CA . PHE A 1 290 ? 8.016 7.084 15.967 1.00 96.12 290 PHE A CA 1
ATOM 2207 C C . PHE A 1 290 ? 8.765 6.850 17.285 1.00 96.12 290 PHE A C 1
ATOM 2209 O O . PHE A 1 290 ? 8.644 5.774 17.866 1.00 96.12 290 PHE A O 1
ATOM 2216 N N . LEU A 1 291 ? 9.487 7.853 17.797 1.00 95.56 291 LEU A N 1
ATOM 2217 C CA . LEU A 1 291 ? 10.169 7.766 19.094 1.00 95.56 291 LEU A CA 1
ATOM 2218 C C . LEU A 1 291 ? 9.195 7.580 20.264 1.00 95.56 291 LEU A C 1
ATOM 2220 O O . LEU A 1 291 ? 9.518 6.868 21.210 1.00 95.56 291 LEU A O 1
ATOM 2224 N N . ILE A 1 292 ? 8.015 8.201 20.199 1.00 93.88 292 ILE A N 1
ATOM 2225 C CA . ILE A 1 292 ? 6.953 8.035 21.201 1.00 93.88 292 ILE A CA 1
ATOM 2226 C C . ILE A 1 292 ? 6.180 6.732 20.965 1.00 93.88 292 ILE A C 1
ATOM 2228 O O . ILE A 1 292 ? 5.812 6.050 21.917 1.00 93.88 292 ILE A O 1
ATOM 2232 N N . HIS A 1 293 ? 5.950 6.360 19.708 1.00 92.88 293 HIS A N 1
ATOM 2233 C CA . HIS A 1 293 ? 5.148 5.195 19.350 1.00 92.88 293 HIS A CA 1
ATOM 2234 C C . HIS A 1 293 ? 5.821 3.876 19.740 1.00 92.88 293 HIS A C 1
ATOM 2236 O O . HIS A 1 293 ? 5.157 3.004 20.287 1.00 92.88 293 HIS A O 1
ATOM 2242 N N . ILE A 1 294 ? 7.137 3.736 19.533 1.00 95.19 294 ILE A N 1
ATOM 2243 C CA . ILE A 1 294 ? 7.877 2.506 19.864 1.00 95.19 294 ILE A CA 1
ATOM 2244 C C . ILE A 1 294 ? 7.619 2.036 21.311 1.00 95.19 294 ILE A C 1
ATOM 2246 O O . ILE A 1 294 ? 7.156 0.908 21.474 1.00 95.19 294 ILE A O 1
ATOM 2250 N N . PRO A 1 295 ? 7.859 2.838 22.369 1.00 94.25 295 PRO A N 1
ATOM 2251 C CA . PRO A 1 295 ? 7.608 2.387 23.736 1.00 94.25 295 PRO A CA 1
ATOM 2252 C C . PRO A 1 295 ? 6.123 2.118 24.014 1.00 94.25 295 PRO A C 1
ATOM 2254 O O . PRO A 1 295 ? 5.824 1.229 24.805 1.00 94.25 295 PRO A O 1
ATOM 2257 N N . ILE A 1 296 ? 5.194 2.827 23.362 1.00 92.44 296 ILE A N 1
ATOM 2258 C CA . ILE A 1 296 ? 3.751 2.575 23.513 1.00 92.44 296 ILE A CA 1
ATOM 2259 C C . ILE A 1 296 ? 3.390 1.189 22.978 1.00 92.44 296 ILE A C 1
ATOM 2261 O O . ILE A 1 296 ? 2.762 0.421 23.700 1.00 92.44 296 ILE A O 1
ATOM 2265 N N . VAL A 1 297 ? 3.859 0.830 21.780 1.00 93.06 297 VAL A N 1
ATOM 2266 C CA . VAL A 1 297 ? 3.573 -0.482 21.178 1.00 93.06 297 VAL A CA 1
ATOM 2267 C C . VAL A 1 297 ? 4.087 -1.617 22.061 1.00 93.06 297 VAL A C 1
ATOM 2269 O O . VAL A 1 297 ? 3.382 -2.599 22.286 1.00 93.06 297 VAL A O 1
ATOM 2272 N N . PHE A 1 298 ? 5.298 -1.475 22.610 1.00 92.94 298 PHE A N 1
ATOM 2273 C CA . PHE A 1 298 ? 5.875 -2.476 23.512 1.00 92.94 298 PHE A CA 1
ATOM 2274 C C . PHE A 1 298 ? 5.138 -2.570 24.856 1.00 92.94 298 PHE A C 1
ATOM 2276 O O . PHE A 1 298 ? 4.958 -3.668 25.377 1.00 92.94 298 PHE A O 1
ATOM 2283 N N . CYS A 1 299 ? 4.708 -1.447 25.432 1.00 91.44 299 CYS A N 1
ATOM 2284 C CA . CYS A 1 299 ? 4.102 -1.431 26.766 1.00 91.44 299 CYS A CA 1
ATOM 2285 C C . CYS A 1 299 ? 2.591 -1.707 26.766 1.00 91.44 299 CYS A C 1
ATOM 2287 O O . CYS A 1 299 ? 2.076 -2.246 27.746 1.00 91.44 299 CYS A O 1
ATOM 2289 N N . VAL A 1 300 ? 1.878 -1.305 25.713 1.00 89.88 300 VAL A N 1
ATOM 2290 C CA . VAL A 1 300 ? 0.409 -1.285 25.664 1.00 89.88 300 VAL A CA 1
ATOM 2291 C C . VAL A 1 300 ? -0.114 -2.279 24.634 1.00 89.88 300 VAL A C 1
ATOM 2293 O O . VAL A 1 300 ? -0.870 -3.181 24.995 1.00 89.88 300 VAL A O 1
ATOM 2296 N N . ASP A 1 301 ? 0.315 -2.159 23.378 1.00 89.88 301 ASP A N 1
ATOM 2297 C CA . ASP A 1 301 ? -0.360 -2.836 22.265 1.00 89.8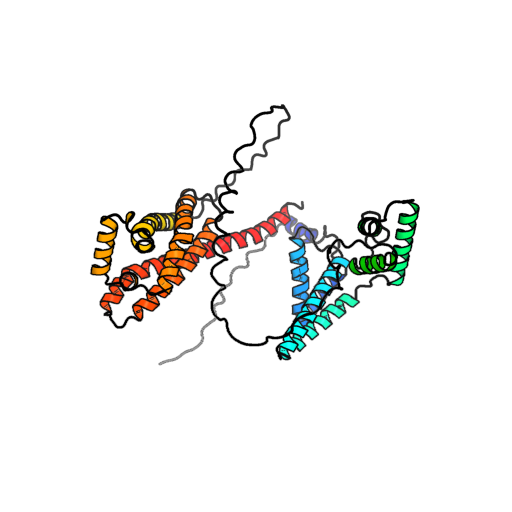8 301 ASP A CA 1
ATOM 2298 C C . ASP A 1 301 ? -0.059 -4.337 22.232 1.00 89.88 301 ASP A C 1
ATOM 2300 O O . ASP A 1 301 ? -0.967 -5.171 22.241 1.00 89.88 301 ASP A O 1
ATOM 2304 N N . ILE A 1 302 ? 1.224 -4.711 22.292 1.00 91.75 302 ILE A N 1
ATOM 2305 C CA . ILE A 1 302 ? 1.630 -6.123 22.264 1.00 91.75 302 ILE A CA 1
ATOM 2306 C C . ILE A 1 302 ? 1.539 -6.796 23.642 1.00 91.75 302 ILE A C 1
ATOM 2308 O O . ILE A 1 302 ? 1.895 -7.968 23.762 1.00 91.75 302 ILE A O 1
ATOM 2312 N N . TYR A 1 303 ? 1.030 -6.101 24.673 1.00 91.56 303 TYR A N 1
ATOM 2313 C CA . TYR A 1 303 ? 0.820 -6.651 26.021 1.00 91.56 303 TYR A CA 1
ATOM 2314 C C . TYR A 1 303 ? 0.188 -8.058 26.003 1.00 91.56 303 TYR A C 1
ATOM 2316 O O . TYR A 1 303 ? 0.727 -8.948 26.662 1.00 91.56 303 TYR A O 1
ATOM 2324 N N . PRO A 1 304 ? -0.892 -8.326 25.233 1.00 90.56 304 PRO A N 1
ATOM 2325 C CA . PRO A 1 304 ? -1.534 -9.643 25.219 1.00 90.56 304 PRO A CA 1
ATOM 2326 C C . PRO A 1 304 ? -0.675 -10.763 24.616 1.00 90.56 304 PRO A C 1
ATOM 2328 O O . PRO A 1 304 ? -1.007 -11.933 24.788 1.00 90.56 304 PRO A O 1
ATOM 2331 N N . LEU A 1 305 ? 0.392 -10.424 23.885 1.00 91.12 305 LEU A N 1
ATOM 2332 C CA . LEU A 1 305 ? 1.303 -11.386 23.262 1.00 91.12 305 LEU A CA 1
ATOM 2333 C C . LEU A 1 305 ? 2.477 -11.773 24.171 1.00 91.12 305 LEU A C 1
ATOM 2335 O O . LEU A 1 305 ? 3.179 -12.740 23.867 1.00 91.12 305 LEU A O 1
ATOM 2339 N N . TYR A 1 306 ? 2.713 -11.054 25.274 1.00 91.19 306 TYR A N 1
ATOM 2340 C CA . TYR A 1 306 ? 3.787 -11.407 26.199 1.00 91.19 306 TYR A CA 1
ATOM 2341 C C . TYR A 1 306 ? 3.470 -12.701 26.958 1.00 91.19 306 TYR A C 1
ATOM 2343 O O . TYR A 1 306 ? 2.355 -12.873 27.458 1.00 91.19 306 TYR A O 1
ATOM 2351 N N . PRO A 1 307 ? 4.454 -13.603 27.132 1.00 93.88 307 PRO A N 1
ATOM 2352 C CA . PRO A 1 307 ? 4.300 -14.693 28.079 1.00 93.88 307 PRO A CA 1
ATOM 2353 C C . PRO A 1 307 ? 4.210 -14.118 29.505 1.00 93.88 307 PRO A C 1
ATOM 2355 O O . PRO A 1 307 ? 4.909 -13.145 29.806 1.00 93.88 307 PRO A O 1
ATOM 2358 N N . PRO A 1 308 ? 3.433 -14.731 30.418 1.00 90.44 308 PRO A N 1
ATOM 2359 C CA . PRO A 1 308 ? 3.219 -14.197 31.768 1.00 90.44 308 PRO A CA 1
ATOM 2360 C C . PRO A 1 308 ? 4.501 -13.928 32.570 1.00 90.44 308 PRO A C 1
ATOM 2362 O O . PRO A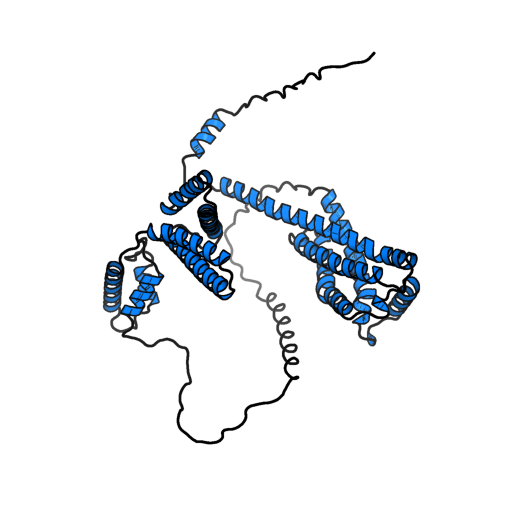 1 308 ? 4.514 -13.066 33.439 1.00 90.44 308 PRO A O 1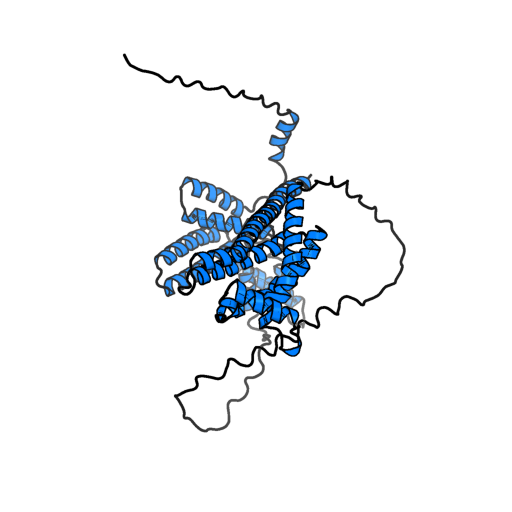
ATOM 2365 N N . SER A 1 309 ? 5.590 -14.641 32.272 1.00 93.19 309 SER A N 1
ATOM 2366 C CA . SER A 1 309 ? 6.891 -14.483 32.931 1.00 93.19 309 SER A CA 1
ATOM 2367 C C . SER A 1 309 ? 7.656 -13.215 32.543 1.00 93.19 309 SER A C 1
ATOM 2369 O O . SER A 1 309 ? 8.555 -12.813 33.276 1.00 93.19 309 SER A O 1
ATOM 2371 N N . LEU A 1 310 ? 7.340 -12.602 31.398 1.00 92.56 310 LEU A N 1
ATOM 2372 C CA . LEU A 1 310 ? 8.039 -11.419 30.887 1.00 92.56 310 LEU A CA 1
ATOM 2373 C C . LEU A 1 310 ? 7.293 -10.113 31.157 1.00 92.56 310 LEU A C 1
ATOM 2375 O O . LEU A 1 310 ? 7.817 -9.062 30.804 1.00 92.56 310 LEU A O 1
ATOM 2379 N N . ILE A 1 311 ? 6.102 -10.165 31.763 1.00 93.06 311 ILE A N 1
ATOM 2380 C CA . ILE A 1 311 ? 5.277 -8.984 32.030 1.00 93.06 311 ILE A CA 1
ATOM 2381 C C . ILE A 1 311 ? 5.736 -8.342 33.347 1.00 93.06 311 ILE A C 1
ATOM 2383 O O . ILE A 1 311 ? 5.481 -8.895 34.419 1.00 93.06 311 ILE A O 1
ATOM 2387 N N . PRO A 1 312 ? 6.389 -7.169 33.315 1.00 93.31 312 PRO A N 1
ATOM 2388 C CA . PRO A 1 312 ? 6.763 -6.449 34.521 1.00 93.31 312 PRO A CA 1
ATOM 2389 C C . PRO A 1 312 ? 5.528 -5.824 35.180 1.00 93.31 312 PRO A C 1
ATOM 2391 O O . PRO A 1 312 ? 4.552 -5.478 34.509 1.00 93.31 312 PRO A O 1
ATOM 2394 N N . THR A 1 313 ? 5.596 -5.584 36.491 1.00 92.50 313 THR A N 1
ATOM 2395 C CA . THR A 1 313 ? 4.473 -5.041 37.276 1.00 92.50 313 THR A CA 1
ATOM 2396 C C . THR A 1 313 ? 3.937 -3.722 36.715 1.00 92.50 313 THR A C 1
ATOM 2398 O O . THR A 1 313 ? 2.724 -3.563 36.593 1.00 92.50 313 THR A O 1
ATOM 2401 N N . PHE A 1 314 ? 4.823 -2.818 36.276 1.00 93.94 314 PHE A N 1
ATOM 2402 C CA . PHE A 1 314 ? 4.419 -1.511 35.747 1.00 93.94 314 PHE A CA 1
ATOM 2403 C C . PHE A 1 314 ? 3.528 -1.619 34.497 1.00 93.94 314 PHE A C 1
ATOM 2405 O O . PHE A 1 314 ? 2.660 -0.776 34.300 1.00 93.94 314 PHE A O 1
ATOM 2412 N N . MET A 1 315 ? 3.713 -2.643 33.649 1.00 92.75 315 MET A N 1
ATOM 2413 C CA . MET A 1 315 ? 2.881 -2.831 32.451 1.00 92.75 315 MET A CA 1
ATOM 2414 C C . MET A 1 315 ? 1.458 -3.228 32.841 1.00 92.75 315 MET A C 1
ATOM 2416 O O . MET A 1 315 ? 0.488 -2.741 32.265 1.00 92.75 315 MET A O 1
ATOM 2420 N N . THR A 1 316 ? 1.325 -4.079 33.857 1.00 91.19 316 THR A N 1
ATOM 2421 C CA . THR A 1 316 ? 0.023 -4.481 34.397 1.00 91.19 316 THR A CA 1
ATOM 2422 C C . THR A 1 316 ? -0.668 -3.321 35.111 1.00 91.19 316 THR A C 1
ATOM 2424 O O . THR A 1 316 ? -1.869 -3.125 34.922 1.00 91.19 316 THR A O 1
ATOM 2427 N N . GLU A 1 317 ? 0.068 -2.510 35.873 1.00 94.25 317 GLU A N 1
ATOM 2428 C CA . GLU A 1 317 ? -0.457 -1.287 36.498 1.00 94.25 317 GLU A CA 1
ATOM 2429 C C . GLU A 1 317 ? -0.930 -0.276 35.449 1.00 94.25 317 GLU A C 1
ATOM 2431 O O . GLU A 1 317 ? -2.060 0.204 35.527 1.00 94.25 317 GLU A O 1
ATOM 2436 N N . LEU A 1 318 ? -0.112 -0.019 34.421 1.00 92.62 318 LEU A N 1
ATOM 2437 C CA . LEU A 1 318 ? -0.451 0.867 33.308 1.00 92.62 318 LEU A CA 1
ATOM 2438 C C . LEU A 1 318 ? -1.712 0.392 32.578 1.00 92.62 318 LEU A C 1
ATOM 2440 O O . LEU A 1 318 ? -2.608 1.191 32.311 1.00 92.62 318 LEU A O 1
ATOM 2444 N N . ARG A 1 319 ? -1.811 -0.910 32.291 1.00 91.00 319 ARG A N 1
ATOM 2445 C CA . ARG A 1 319 ? -2.984 -1.504 31.639 1.00 91.00 319 ARG A CA 1
ATOM 2446 C C . ARG A 1 319 ? -4.234 -1.400 32.503 1.00 91.00 319 ARG A C 1
ATOM 2448 O O . ARG A 1 319 ? -5.304 -1.078 31.995 1.00 91.00 319 ARG A O 1
ATOM 2455 N N . THR A 1 320 ? -4.104 -1.656 33.801 1.00 92.31 320 THR A N 1
ATOM 2456 C CA . THR A 1 320 ? -5.221 -1.566 34.750 1.00 92.31 320 THR A CA 1
ATOM 2457 C C . THR A 1 320 ? -5.716 -0.128 34.863 1.00 92.31 320 THR A C 1
ATOM 2459 O O . THR A 1 320 ? -6.919 0.111 34.779 1.00 92.31 320 THR A O 1
ATOM 2462 N N . TRP A 1 321 ? -4.795 0.835 34.971 1.00 94.00 321 TRP A N 1
ATOM 2463 C CA . TRP A 1 321 ? -5.110 2.261 34.933 1.00 94.00 321 TRP A CA 1
ATOM 2464 C C . TRP A 1 321 ? -5.815 2.641 33.628 1.00 94.00 321 TRP A C 1
ATOM 2466 O O . TRP A 1 321 ? -6.876 3.254 33.668 1.00 94.00 321 TRP A O 1
ATOM 2476 N N . TYR A 1 322 ? -5.289 2.208 32.479 1.00 91.88 322 TYR A N 1
ATOM 2477 C CA . TYR A 1 322 ? -5.872 2.496 31.169 1.00 91.88 322 TYR A CA 1
ATOM 2478 C C . TYR A 1 322 ? -7.310 1.974 31.047 1.00 91.88 322 TYR A C 1
ATOM 2480 O O . TYR A 1 322 ? -8.211 2.722 30.667 1.00 91.88 322 TYR A O 1
ATOM 2488 N N . ILE A 1 323 ? -7.544 0.711 31.419 1.00 91.62 323 ILE A N 1
ATOM 2489 C CA . ILE A 1 323 ? -8.879 0.098 31.394 1.00 91.62 323 ILE A CA 1
ATOM 2490 C C . ILE A 1 323 ? -9.828 0.840 32.339 1.00 91.62 323 ILE A C 1
ATOM 2492 O O . ILE A 1 323 ? -10.966 1.110 31.967 1.00 91.62 323 ILE A O 1
ATOM 2496 N N . HIS A 1 324 ? -9.367 1.213 33.533 1.00 92.19 324 HIS A N 1
ATOM 2497 C CA . HIS A 1 324 ? -10.180 1.955 34.493 1.00 92.19 324 HIS A CA 1
ATOM 2498 C C . HIS A 1 324 ? -10.535 3.367 33.995 1.00 92.19 324 HIS A C 1
ATOM 2500 O O . HIS A 1 324 ? -11.655 3.829 34.196 1.00 92.19 324 HIS A O 1
ATOM 2506 N N . THR A 1 325 ? -9.602 4.059 33.338 1.00 91.81 325 THR A N 1
ATOM 2507 C CA . THR A 1 325 ? -9.801 5.430 32.847 1.00 91.81 325 THR A CA 1
ATOM 2508 C C . THR A 1 325 ? -10.668 5.488 31.591 1.00 91.81 325 THR A C 1
ATOM 2510 O O . THR A 1 325 ? -11.546 6.344 31.509 1.00 91.81 325 THR A O 1
ATOM 2513 N N . TYR A 1 326 ? -10.437 4.603 30.617 1.00 90.00 326 TYR A N 1
ATOM 2514 C CA . TYR A 1 326 ? -11.060 4.691 29.290 1.00 90.00 326 TYR A CA 1
ATOM 2515 C C . TYR A 1 326 ? -12.147 3.641 29.031 1.00 90.00 326 TYR A C 1
ATOM 2517 O O . TYR A 1 326 ? -12.925 3.797 28.093 1.00 90.00 326 TYR A O 1
ATOM 2525 N N . ASN A 1 327 ? -12.223 2.581 29.845 1.00 90.81 327 ASN A N 1
ATOM 2526 C CA . ASN A 1 327 ? -13.145 1.452 29.666 1.00 90.81 327 ASN A CA 1
ATOM 2527 C C . ASN A 1 327 ? -13.165 0.900 28.224 1.00 90.81 327 ASN A C 1
ATOM 2529 O O . ASN A 1 327 ? -14.220 0.600 27.651 1.00 90.81 327 ASN A O 1
ATOM 2533 N N . ASP A 1 328 ? -11.977 0.811 27.625 1.00 91.38 328 ASP A N 1
ATOM 2534 C CA . ASP A 1 328 ? -11.778 0.393 26.242 1.00 91.38 328 ASP A CA 1
ATOM 2535 C C . ASP A 1 328 ? -12.007 -1.122 26.093 1.00 91.38 328 ASP A C 1
ATOM 2537 O O . ASP A 1 328 ? -11.251 -1.946 26.626 1.00 91.38 328 ASP A O 1
ATOM 2541 N N . GLN A 1 329 ? -13.056 -1.504 25.355 1.00 91.12 329 GLN A N 1
ATOM 2542 C CA . GLN A 1 329 ? -13.437 -2.909 25.191 1.00 91.12 329 GLN A CA 1
ATOM 2543 C C . GLN A 1 329 ? -12.397 -3.718 24.419 1.00 91.12 329 GLN A C 1
ATOM 2545 O O . GLN A 1 329 ? -12.323 -4.929 24.631 1.00 91.12 329 GLN A O 1
ATOM 2550 N N . PHE A 1 330 ? -11.543 -3.087 23.608 1.00 91.75 330 PHE A N 1
ATOM 2551 C CA . PHE A 1 330 ? -10.469 -3.802 22.918 1.00 91.75 330 PHE A CA 1
ATOM 2552 C C . PHE A 1 330 ? -9.483 -4.442 23.899 1.00 91.75 330 PHE A C 1
ATOM 2554 O O . PHE A 1 330 ? -8.936 -5.507 23.623 1.00 91.75 330 PHE A O 1
ATOM 2561 N N . PHE A 1 331 ? -9.307 -3.854 25.084 1.00 88.50 331 PHE A N 1
ATOM 2562 C CA . PHE A 1 331 ? -8.401 -4.375 26.108 1.00 88.50 331 PHE A CA 1
ATOM 2563 C C . PHE A 1 331 ? -9.110 -5.204 27.188 1.00 88.50 331 PHE A C 1
ATOM 2565 O O . PHE A 1 331 ? -8.449 -5.997 27.866 1.00 88.50 331 PHE A O 1
ATOM 2572 N N . VAL A 1 332 ? -10.434 -5.073 27.320 1.00 89.38 332 VAL A N 1
ATOM 2573 C CA . VAL A 1 332 ? -11.259 -5.879 28.239 1.00 89.38 332 VAL A CA 1
ATOM 2574 C C . VAL A 1 332 ? -11.679 -7.202 27.597 1.00 89.38 332 VAL A C 1
ATOM 2576 O O . VAL A 1 332 ? -11.460 -8.268 28.170 1.00 89.38 332 VAL A O 1
ATOM 2579 N N . LYS A 1 333 ? -12.273 -7.143 26.402 1.00 88.94 333 LYS A N 1
ATOM 2580 C CA . LYS A 1 333 ? -12.814 -8.293 25.673 1.00 88.94 333 LYS A CA 1
ATOM 2581 C C . LYS A 1 333 ? -12.520 -8.137 24.170 1.00 88.94 333 LYS A C 1
ATOM 2583 O O . LYS A 1 333 ? -13.423 -7.797 23.405 1.00 88.94 333 LYS A O 1
ATOM 2588 N N . PRO A 1 334 ? -11.268 -8.384 23.738 1.00 89.81 334 PRO A N 1
ATOM 2589 C CA . PRO A 1 334 ? -10.860 -8.163 22.357 1.00 89.81 334 PRO A CA 1
ATOM 2590 C C . PRO A 1 334 ? -11.656 -9.044 21.381 1.00 89.81 334 PRO A C 1
ATOM 2592 O O . PRO A 1 334 ? -11.756 -10.258 21.594 1.00 89.81 334 PRO A O 1
ATOM 2595 N N . PRO A 1 335 ? -12.187 -8.479 20.284 1.00 91.62 335 PRO A N 1
ATOM 2596 C CA . PRO A 1 335 ? -12.737 -9.276 19.197 1.00 91.62 335 PRO A CA 1
ATOM 2597 C C . PRO A 1 335 ? -11.613 -9.992 18.431 1.00 91.62 335 PRO A C 1
ATOM 2599 O O . PRO A 1 335 ? -10.469 -9.543 18.404 1.00 91.62 335 PRO A O 1
ATOM 2602 N N . ALA A 1 336 ? -11.935 -11.097 17.751 1.00 90.31 336 ALA A N 1
ATOM 2603 C CA . ALA A 1 336 ? -10.931 -11.937 17.083 1.00 90.31 336 ALA A CA 1
ATOM 2604 C C . ALA A 1 336 ? -10.095 -11.187 16.026 1.00 90.31 336 ALA A C 1
ATOM 2606 O O . ALA A 1 336 ? -8.906 -11.459 15.858 1.00 90.31 336 ALA A O 1
ATOM 2607 N N . TRP A 1 337 ? -10.699 -10.222 15.327 1.00 93.12 337 TRP A N 1
ATOM 2608 C CA . TRP A 1 337 ? -9.998 -9.407 14.334 1.00 93.12 337 TRP A CA 1
ATOM 2609 C C . TRP A 1 337 ? -8.963 -8.465 14.967 1.00 93.12 337 TRP A C 1
ATOM 2611 O O . TRP A 1 337 ? -7.970 -8.144 14.320 1.00 93.12 337 TRP A O 1
ATOM 2621 N N . PHE A 1 338 ? -9.139 -8.065 16.231 1.00 93.62 338 PHE A N 1
ATOM 2622 C CA . PHE A 1 338 ? -8.209 -7.165 16.917 1.00 93.62 338 PHE A CA 1
ATOM 2623 C C . PHE A 1 338 ? -6.857 -7.844 17.152 1.00 93.62 338 PHE A C 1
ATOM 2625 O O . PHE A 1 338 ? -5.809 -7.231 16.975 1.00 93.62 338 PHE A O 1
ATOM 2632 N N . THR A 1 339 ? -6.853 -9.153 17.421 1.00 91.88 339 THR A N 1
ATOM 2633 C CA . THR A 1 339 ? -5.616 -9.939 17.538 1.00 91.88 339 THR A CA 1
ATOM 2634 C C . THR A 1 339 ? -4.773 -9.890 16.261 1.00 91.88 339 THR A C 1
ATOM 2636 O O . THR A 1 339 ? -3.549 -9.820 16.343 1.00 91.88 339 THR A O 1
ATOM 2639 N N . LEU A 1 340 ? -5.401 -9.878 15.079 1.00 93.94 340 LEU A N 1
ATOM 2640 C CA . LEU A 1 340 ? -4.680 -9.729 13.810 1.00 93.94 340 LEU A CA 1
ATOM 2641 C C . LEU A 1 340 ? -3.959 -8.376 13.728 1.00 93.94 340 LEU A C 1
ATOM 2643 O O . LEU A 1 340 ? -2.858 -8.305 13.187 1.00 93.94 340 LEU A O 1
ATOM 2647 N N . TYR A 1 341 ? -4.555 -7.312 14.270 1.00 94.81 341 TYR A N 1
ATOM 2648 C CA . TYR A 1 341 ? -3.967 -5.971 14.243 1.00 94.81 341 TYR A CA 1
ATOM 2649 C C . TYR A 1 341 ? -2.732 -5.893 15.140 1.00 94.81 341 TYR A C 1
ATOM 2651 O O . TYR A 1 341 ? -1.692 -5.430 14.679 1.00 94.81 341 TYR A O 1
ATOM 2659 N N . ILE A 1 342 ? -2.793 -6.487 16.334 1.00 94.00 342 ILE A N 1
ATOM 2660 C CA . ILE A 1 342 ? -1.632 -6.596 17.232 1.00 94.00 342 ILE A CA 1
ATOM 2661 C C . ILE A 1 342 ? -0.489 -7.379 16.557 1.00 94.00 342 ILE A C 1
ATOM 2663 O O . ILE A 1 342 ? 0.679 -6.994 16.630 1.00 94.00 342 ILE A O 1
ATOM 2667 N N . TRP A 1 343 ? -0.798 -8.467 15.839 1.00 94.00 343 TRP A N 1
ATOM 2668 C CA . TRP A 1 343 ? 0.217 -9.207 15.075 1.00 94.00 343 TRP A CA 1
ATOM 2669 C C . TRP A 1 343 ? 0.839 -8.374 13.957 1.00 94.00 343 TRP A C 1
ATOM 2671 O O . TRP A 1 343 ? 2.051 -8.431 13.751 1.00 94.00 343 TRP A O 1
ATOM 2681 N N . MET A 1 344 ? 0.033 -7.597 13.235 1.00 94.50 344 MET A N 1
ATOM 2682 C CA . MET A 1 344 ? 0.543 -6.681 12.218 1.00 94.50 344 MET A CA 1
ATOM 2683 C C . MET A 1 344 ? 1.436 -5.592 12.825 1.00 94.50 344 MET A C 1
ATOM 2685 O O . MET A 1 344 ? 2.446 -5.228 12.220 1.00 94.50 344 MET A O 1
ATOM 2689 N N . GLU A 1 345 ? 1.127 -5.107 14.025 1.00 94.00 345 GLU A N 1
ATOM 2690 C CA . GLU A 1 345 ? 1.982 -4.158 14.735 1.00 94.00 345 GLU A CA 1
ATOM 2691 C C . GLU A 1 345 ? 3.327 -4.784 15.118 1.00 94.00 345 GLU A C 1
ATOM 2693 O O . GLU A 1 345 ? 4.383 -4.225 14.815 1.00 94.00 345 GLU A O 1
ATOM 2698 N N . LEU A 1 346 ? 3.307 -5.993 15.680 1.00 94.38 346 LEU A N 1
ATOM 2699 C CA . LEU A 1 346 ? 4.520 -6.723 16.046 1.00 94.38 346 LEU A CA 1
ATOM 2700 C C . LEU A 1 346 ? 5.402 -7.048 14.829 1.00 94.38 346 LEU A C 1
ATOM 2702 O O . LEU A 1 346 ? 6.612 -6.824 14.857 1.00 94.38 346 LEU A O 1
ATOM 2706 N N . ILE A 1 347 ? 4.809 -7.587 13.760 1.00 95.19 347 ILE A N 1
ATOM 2707 C CA . ILE A 1 347 ? 5.549 -8.113 12.602 1.00 95.19 347 ILE A CA 1
ATOM 2708 C C . ILE A 1 347 ? 5.985 -6.995 11.652 1.00 95.19 347 ILE A C 1
ATOM 2710 O O . ILE A 1 347 ? 7.063 -7.080 11.063 1.00 95.19 347 ILE A O 1
ATOM 2714 N N . TYR A 1 348 ? 5.163 -5.957 11.479 1.00 94.62 348 TYR A N 1
ATOM 2715 C CA . TYR A 1 348 ? 5.416 -4.899 10.503 1.00 94.62 348 TYR A CA 1
ATOM 2716 C C . TYR A 1 348 ? 5.714 -3.544 11.152 1.00 94.62 348 TYR A C 1
ATOM 2718 O O . TYR A 1 348 ? 6.719 -2.924 10.798 1.00 94.62 348 TYR A O 1
ATOM 2726 N N . HIS A 1 349 ? 4.903 -3.077 12.110 1.00 95.06 349 HIS A N 1
ATOM 2727 C CA . HIS A 1 349 ? 5.066 -1.718 12.647 1.00 95.06 349 HIS A CA 1
ATOM 2728 C C . HIS A 1 349 ? 6.352 -1.573 13.456 1.00 95.06 349 HIS A C 1
ATOM 2730 O O . HIS A 1 349 ? 7.044 -0.572 13.283 1.00 95.06 349 HIS A O 1
ATOM 2736 N N . ILE A 1 350 ? 6.711 -2.546 14.297 1.00 94.81 350 ILE A N 1
ATOM 2737 C CA . ILE A 1 350 ? 7.912 -2.449 15.139 1.00 94.81 350 ILE A CA 1
ATOM 2738 C C . ILE A 1 350 ? 9.198 -2.417 14.297 1.00 94.81 350 ILE A C 1
ATOM 2740 O O . ILE A 1 350 ? 9.947 -1.440 14.425 1.00 94.81 350 ILE A O 1
ATOM 2744 N N . PRO A 1 351 ? 9.479 -3.394 13.403 1.00 95.50 351 PRO A N 1
ATOM 2745 C CA . PRO A 1 351 ? 10.702 -3.358 12.601 1.00 95.50 351 PRO A CA 1
ATOM 2746 C C . PRO A 1 351 ? 10.785 -2.103 11.734 1.00 95.50 351 PRO A C 1
ATOM 2748 O O . PRO A 1 351 ? 11.854 -1.501 11.599 1.00 95.50 351 PRO A O 1
ATOM 2751 N N . LEU A 1 352 ? 9.648 -1.673 11.181 1.00 95.00 352 LEU A N 1
ATOM 2752 C CA . LEU A 1 352 ? 9.603 -0.476 10.361 1.00 95.00 352 LEU A CA 1
ATOM 2753 C C . LEU A 1 352 ? 9.806 0.802 11.175 1.00 95.00 352 LEU A C 1
ATOM 2755 O O . LEU A 1 352 ? 10.509 1.688 10.704 1.00 95.00 352 LEU A O 1
ATOM 2759 N N . SER A 1 353 ? 9.244 0.907 12.380 1.00 95.12 353 SER A N 1
ATOM 2760 C CA . SER A 1 353 ? 9.410 2.081 13.246 1.00 95.12 353 SER A CA 1
ATOM 2761 C C . SER A 1 353 ? 10.870 2.250 13.668 1.00 95.12 353 SER A C 1
ATOM 2763 O O . SER A 1 353 ? 11.399 3.359 13.619 1.00 95.12 353 SER A O 1
ATOM 2765 N N . LEU A 1 354 ? 11.560 1.149 13.989 1.00 95.06 354 LEU A N 1
ATOM 2766 C CA . LEU A 1 354 ? 12.998 1.159 14.286 1.00 95.06 354 LEU A CA 1
ATOM 2767 C C . LEU A 1 354 ? 13.827 1.618 13.076 1.00 95.06 354 LEU A C 1
ATOM 2769 O O . LEU A 1 354 ? 14.711 2.466 13.208 1.00 95.06 354 LEU A O 1
ATOM 2773 N N . TYR A 1 355 ? 13.509 1.109 11.882 1.00 94.31 355 TYR A N 1
ATOM 2774 C CA . TYR A 1 355 ? 14.117 1.576 10.636 1.00 94.31 355 TYR A CA 1
ATOM 2775 C C . TYR A 1 355 ? 13.817 3.063 10.370 1.00 94.31 355 TYR A C 1
ATOM 2777 O O . TYR A 1 355 ? 14.722 3.820 10.017 1.00 94.31 355 TYR A O 1
ATOM 2785 N N . ALA A 1 356 ? 12.571 3.499 10.570 1.00 93.38 356 ALA A N 1
ATOM 2786 C CA . ALA A 1 356 ? 12.113 4.855 10.296 1.00 93.38 356 ALA A CA 1
ATOM 2787 C C . ALA A 1 356 ? 12.830 5.887 11.169 1.00 93.38 356 ALA A C 1
ATOM 2789 O O . ALA A 1 356 ? 13.233 6.925 10.650 1.00 93.38 356 ALA A O 1
ATOM 2790 N N . VAL A 1 357 ? 13.069 5.593 12.453 1.00 94.00 357 VAL A N 1
ATOM 2791 C CA . VAL A 1 357 ? 13.846 6.469 13.350 1.00 94.00 357 VAL A CA 1
ATOM 2792 C C . VAL A 1 357 ? 15.239 6.733 12.778 1.00 94.00 357 VAL A C 1
ATOM 2794 O O . VAL A 1 357 ? 15.640 7.887 12.618 1.00 94.00 357 VAL A O 1
ATOM 2797 N N . GLN A 1 358 ? 15.957 5.675 12.393 1.00 91.62 358 GLN A N 1
ATOM 2798 C CA . GLN A 1 358 ? 17.301 5.805 11.829 1.00 91.62 358 GLN A CA 1
ATOM 2799 C C . GLN A 1 358 ? 17.288 6.519 10.468 1.00 91.62 358 GLN A C 1
ATOM 2801 O O . GLN A 1 358 ? 18.149 7.360 10.178 1.00 91.62 358 GLN A O 1
ATOM 2806 N N . ALA A 1 359 ? 16.318 6.193 9.618 1.00 90.69 359 ALA A N 1
ATOM 2807 C CA . ALA A 1 359 ? 16.238 6.716 8.263 1.00 90.69 359 ALA A CA 1
ATOM 2808 C C . ALA A 1 359 ? 15.820 8.200 8.228 1.00 90.69 359 ALA A C 1
ATOM 2810 O O . ALA A 1 359 ? 16.400 8.978 7.467 1.00 90.69 359 ALA A O 1
ATOM 2811 N N . LEU A 1 360 ? 14.887 8.616 9.092 1.00 90.81 360 LEU A N 1
ATOM 2812 C CA . LEU A 1 360 ? 14.470 10.015 9.248 1.00 90.81 360 LEU A CA 1
ATOM 2813 C C . LEU A 1 360 ? 15.556 10.867 9.915 1.00 90.81 360 LEU A C 1
ATOM 2815 O O . LEU A 1 360 ? 15.769 12.010 9.512 1.00 90.81 360 LEU A O 1
ATOM 2819 N N . TRP A 1 361 ? 16.287 10.315 10.890 1.00 89.62 361 TRP A N 1
ATOM 2820 C CA . TRP A 1 361 ? 17.404 11.018 11.528 1.00 89.62 361 TRP A CA 1
ATOM 2821 C C . TRP A 1 361 ? 18.537 11.303 10.535 1.00 89.62 361 TRP A C 1
ATOM 2823 O O . TRP A 1 361 ? 18.988 12.441 10.385 1.00 89.62 361 TRP A O 1
ATOM 2833 N N . SER A 1 362 ? 18.985 10.264 9.826 1.00 84.38 362 SER A N 1
ATOM 2834 C CA . SER A 1 362 ? 20.116 10.355 8.897 1.00 84.38 362 SER A CA 1
ATOM 2835 C C . SER A 1 362 ? 19.780 11.061 7.580 1.00 84.38 362 SER A C 1
ATOM 2837 O O . SER A 1 362 ? 20.698 11.502 6.889 1.00 84.38 362 SER A O 1
ATOM 2839 N N . ASN A 1 363 ? 18.493 11.186 7.225 1.00 76.94 363 ASN A N 1
ATOM 2840 C CA . ASN A 1 363 ? 18.021 11.716 5.936 1.00 76.94 363 ASN A CA 1
ATOM 2841 C C . ASN A 1 363 ? 18.677 11.041 4.712 1.00 76.94 363 ASN A C 1
ATOM 2843 O O . ASN A 1 363 ? 18.763 11.634 3.635 1.00 76.94 363 ASN A O 1
ATOM 2847 N N . ALA A 1 364 ? 19.177 9.814 4.875 1.00 67.31 364 ALA A N 1
ATOM 2848 C CA . ALA A 1 364 ? 20.067 9.188 3.904 1.00 67.31 364 ALA A CA 1
ATOM 2849 C C . ALA A 1 364 ? 19.347 8.231 2.944 1.00 67.31 364 ALA A C 1
ATOM 2851 O O . ALA A 1 364 ? 19.814 8.034 1.822 1.00 67.31 364 ALA A O 1
ATOM 2852 N N . ASP A 1 365 ? 18.224 7.632 3.358 1.00 82.31 365 ASP A N 1
ATOM 2853 C CA . ASP A 1 365 ? 17.585 6.572 2.577 1.00 82.31 365 ASP A CA 1
ATOM 2854 C C . ASP A 1 365 ? 16.466 7.114 1.658 1.00 82.31 365 ASP A C 1
ATOM 2856 O O . ASP A 1 365 ? 15.427 7.580 2.138 1.00 82.31 365 ASP A O 1
ATOM 2860 N N . PRO A 1 366 ? 16.612 7.021 0.321 1.00 84.44 366 PRO A N 1
ATOM 2861 C CA . PRO A 1 366 ? 15.586 7.457 -0.626 1.00 84.44 366 PRO A CA 1
ATOM 2862 C C . PRO A 1 366 ? 14.298 6.616 -0.584 1.00 84.44 366 PRO A C 1
ATOM 2864 O O . PRO A 1 366 ? 13.320 6.978 -1.242 1.00 84.44 366 PRO A O 1
ATOM 2867 N N . LYS A 1 367 ? 14.278 5.491 0.143 1.00 89.56 367 LYS A N 1
ATOM 2868 C CA . LYS A 1 367 ? 13.114 4.604 0.284 1.00 89.56 367 LYS A CA 1
ATOM 2869 C C . LYS A 1 367 ? 12.182 4.994 1.434 1.00 89.56 367 LYS A C 1
ATOM 2871 O O . LYS A 1 367 ? 11.092 4.436 1.529 1.00 89.56 367 LYS A O 1
ATOM 2876 N N . VAL A 1 368 ? 12.544 5.971 2.266 1.00 91.25 368 VAL A N 1
ATOM 2877 C CA . VAL A 1 368 ? 11.689 6.434 3.376 1.00 91.25 368 VAL A CA 1
ATOM 2878 C C . VAL A 1 368 ? 10.246 6.710 2.925 1.00 91.25 368 VAL A C 1
ATOM 2880 O O . VAL A 1 368 ? 9.333 6.167 3.549 1.00 91.25 368 VAL A O 1
ATOM 2883 N N . PRO A 1 369 ? 9.988 7.423 1.806 1.00 93.12 369 PRO A N 1
ATOM 2884 C CA . PRO A 1 369 ? 8.617 7.705 1.398 1.00 93.12 369 PRO A CA 1
ATOM 2885 C C . PRO A 1 369 ? 7.782 6.469 1.063 1.00 93.12 369 PRO A C 1
ATOM 2887 O O . PRO A 1 369 ? 6.588 6.469 1.333 1.00 93.12 369 PRO A O 1
ATOM 2890 N N . ILE A 1 370 ? 8.368 5.404 0.502 1.00 94.44 370 ILE A N 1
ATOM 2891 C CA . ILE A 1 370 ? 7.585 4.201 0.176 1.00 94.44 370 ILE A CA 1
ATOM 2892 C C . ILE A 1 370 ? 7.203 3.430 1.438 1.00 94.44 370 ILE A C 1
ATOM 2894 O O . ILE A 1 370 ? 6.056 3.013 1.577 1.00 94.44 370 ILE A O 1
ATOM 2898 N N . HIS A 1 371 ? 8.131 3.299 2.383 1.00 94.69 371 HIS A N 1
ATOM 2899 C CA . HIS A 1 371 ? 7.888 2.580 3.626 1.00 94.69 371 HIS A CA 1
ATOM 2900 C C . HIS A 1 371 ? 6.882 3.308 4.525 1.00 94.69 371 HIS A C 1
ATOM 2902 O O . HIS A 1 371 ? 5.904 2.705 4.969 1.00 94.69 371 HIS A O 1
ATOM 2908 N N . LEU A 1 372 ? 7.067 4.616 4.731 1.00 95.19 372 LEU A N 1
ATOM 2909 C CA . LEU A 1 372 ? 6.152 5.416 5.550 1.00 95.19 372 LEU A CA 1
ATOM 2910 C C . LEU A 1 372 ? 4.770 5.558 4.903 1.00 95.19 372 LEU A C 1
ATOM 2912 O O . LEU A 1 372 ? 3.784 5.669 5.620 1.00 95.19 372 LEU A O 1
ATOM 2916 N N . PHE A 1 373 ? 4.667 5.517 3.570 1.00 97.00 373 PHE A N 1
ATOM 2917 C CA . PHE A 1 373 ? 3.370 5.513 2.891 1.00 97.00 373 PHE A CA 1
ATOM 2918 C C . PHE A 1 373 ? 2.562 4.247 3.192 1.00 97.00 373 PHE A C 1
ATOM 2920 O O . PHE A 1 373 ? 1.382 4.337 3.526 1.00 97.00 373 PHE A O 1
ATOM 2927 N N . ILE A 1 374 ? 3.195 3.072 3.111 1.00 96.81 374 ILE A N 1
ATOM 2928 C CA . ILE A 1 374 ? 2.529 1.797 3.416 1.00 96.81 374 ILE A CA 1
ATOM 2929 C C . ILE A 1 374 ? 2.123 1.761 4.893 1.00 96.81 374 ILE A C 1
ATOM 2931 O O . ILE A 1 374 ? 0.987 1.410 5.201 1.00 96.81 374 ILE A O 1
ATOM 2935 N N . TYR A 1 375 ? 3.018 2.188 5.791 1.00 96.38 375 TYR A N 1
ATOM 2936 C CA . TYR A 1 375 ? 2.707 2.340 7.215 1.00 96.38 375 TYR A CA 1
ATOM 2937 C C . TYR A 1 375 ? 1.505 3.257 7.446 1.00 96.38 375 TYR A C 1
ATOM 2939 O O . TYR A 1 375 ? 0.552 2.864 8.105 1.00 96.38 375 TYR A O 1
ATOM 2947 N N . ALA A 1 376 ? 1.508 4.451 6.851 1.00 97.12 376 ALA A N 1
ATOM 2948 C CA . ALA A 1 376 ? 0.433 5.424 6.999 1.00 97.12 376 ALA A CA 1
ATOM 2949 C C . ALA A 1 376 ? -0.931 4.874 6.563 1.00 97.12 376 ALA A C 1
ATOM 2951 O O . ALA A 1 376 ? -1.921 5.077 7.262 1.00 97.12 376 ALA A O 1
ATOM 2952 N N . ILE A 1 377 ? -0.989 4.168 5.429 1.00 97.25 377 ILE A N 1
ATOM 2953 C CA . ILE A 1 377 ? -2.229 3.547 4.947 1.00 97.25 377 ILE A CA 1
ATOM 2954 C C . ILE A 1 377 ? -2.699 2.468 5.915 1.00 97.25 377 ILE A C 1
ATOM 2956 O O . ILE A 1 377 ? -3.871 2.454 6.287 1.00 97.25 377 ILE A O 1
ATOM 2960 N N . GLN A 1 378 ? -1.798 1.573 6.316 1.00 96.81 378 GLN A N 1
ATOM 2961 C CA . GLN A 1 378 ? -2.136 0.477 7.212 1.00 96.81 378 GLN A CA 1
ATOM 2962 C C . GLN A 1 378 ? -2.652 1.006 8.553 1.00 96.81 378 GLN A C 1
ATOM 2964 O O . GLN A 1 378 ? -3.760 0.646 8.946 1.00 96.81 378 GLN A O 1
ATOM 2969 N N . THR A 1 379 ? -1.920 1.925 9.191 1.00 95.62 379 THR A N 1
ATOM 2970 C CA . THR A 1 379 ? -2.326 2.559 10.452 1.00 95.62 379 THR A CA 1
ATOM 2971 C C . THR A 1 379 ? -3.643 3.317 10.308 1.00 95.62 379 THR A C 1
ATOM 2973 O O . THR A 1 379 ? -4.487 3.251 11.199 1.00 95.62 379 THR A O 1
ATOM 2976 N N . ALA A 1 380 ? -3.875 4.011 9.188 1.00 97.19 380 ALA A N 1
ATOM 2977 C CA . ALA A 1 380 ? -5.140 4.704 8.962 1.00 97.19 380 ALA A CA 1
ATOM 2978 C C . ALA A 1 380 ? -6.321 3.727 8.870 1.00 97.19 380 ALA A C 1
ATOM 2980 O O . ALA A 1 380 ? -7.360 3.982 9.473 1.00 97.19 380 ALA A O 1
ATOM 2981 N N . ILE A 1 381 ? -6.168 2.603 8.162 1.00 96.94 381 ILE A N 1
ATOM 2982 C CA . ILE A 1 381 ? -7.228 1.594 8.017 1.00 96.94 381 ILE A CA 1
ATOM 2983 C C . ILE A 1 381 ? -7.522 0.910 9.354 1.00 96.94 381 ILE A C 1
ATOM 2985 O O . ILE A 1 381 ? -8.690 0.797 9.730 1.00 96.94 381 ILE A O 1
ATOM 2989 N N . THR A 1 382 ? -6.495 0.473 10.087 1.00 95.56 382 THR A N 1
ATOM 2990 C CA . THR A 1 382 ? -6.691 -0.205 11.377 1.00 95.56 382 THR A CA 1
ATOM 2991 C C . THR A 1 382 ? -7.312 0.743 12.400 1.00 95.56 382 THR A C 1
ATOM 2993 O O . THR A 1 382 ? -8.319 0.402 13.016 1.00 95.56 382 THR A O 1
ATOM 2996 N N . THR A 1 383 ? -6.809 1.978 12.497 1.00 95.38 383 THR A N 1
ATOM 2997 C CA . THR A 1 383 ? -7.341 2.997 13.418 1.00 95.38 383 THR A CA 1
ATOM 2998 C C . THR A 1 383 ? -8.768 3.401 13.049 1.00 95.38 383 THR A C 1
ATOM 3000 O O . THR A 1 383 ? -9.619 3.508 13.928 1.00 95.38 383 THR A O 1
ATOM 3003 N N . ALA A 1 384 ? -9.069 3.593 11.760 1.00 96.81 384 ALA A N 1
ATOM 3004 C CA . ALA A 1 384 ? -10.427 3.897 11.307 1.00 96.81 384 ALA A CA 1
ATOM 3005 C C . ALA A 1 384 ? -11.399 2.746 11.599 1.00 96.81 384 ALA A C 1
ATOM 3007 O O . ALA A 1 384 ? -12.547 3.002 11.953 1.00 96.81 384 ALA A O 1
ATOM 3008 N N . THR A 1 385 ? -10.935 1.496 11.504 1.00 96.06 385 THR A N 1
ATOM 3009 C CA . THR A 1 385 ? -11.730 0.318 11.876 1.00 96.06 385 THR A CA 1
ATOM 3010 C C . THR A 1 385 ? -12.037 0.321 13.373 1.00 96.06 385 THR A C 1
ATOM 3012 O O . THR A 1 385 ? -13.198 0.172 13.743 1.00 96.06 385 THR A O 1
ATOM 3015 N N . CYS A 1 386 ? -11.044 0.591 14.229 1.00 94.88 386 CYS A N 1
ATOM 3016 C CA . CYS A 1 386 ? -11.267 0.735 15.671 1.00 94.88 386 CYS A CA 1
ATOM 3017 C C . CYS A 1 386 ? -12.238 1.882 15.991 1.00 94.88 386 CYS A C 1
ATOM 3019 O O . CYS A 1 386 ? -13.109 1.723 16.842 1.00 94.88 386 CYS A O 1
ATOM 3021 N N . ILE A 1 387 ? -12.129 3.015 15.282 1.00 95.81 387 ILE A N 1
ATOM 3022 C CA . ILE A 1 387 ? -13.048 4.152 15.436 1.00 95.81 387 ILE A CA 1
ATOM 3023 C C . ILE A 1 387 ? -14.476 3.780 15.048 1.00 95.81 387 ILE A C 1
ATOM 3025 O O . ILE A 1 387 ? -15.407 4.071 15.795 1.00 95.81 387 ILE A O 1
ATOM 3029 N N . ALA A 1 388 ? -14.662 3.130 13.902 1.00 96.12 388 ALA A N 1
ATOM 3030 C CA . ALA A 1 388 ? -15.979 2.683 13.468 1.00 96.12 388 ALA A CA 1
ATOM 3031 C C . ALA A 1 388 ? -16.606 1.708 14.478 1.00 96.12 388 ALA A C 1
ATOM 3033 O O . ALA A 1 388 ? -17.793 1.827 14.784 1.00 96.12 388 ALA A O 1
ATOM 3034 N N . ASP A 1 389 ? -15.805 0.793 15.029 1.00 94.94 389 ASP A N 1
ATOM 3035 C CA . ASP A 1 389 ? -16.272 -0.207 15.984 1.00 94.94 389 ASP A CA 1
ATOM 3036 C C . ASP A 1 389 ? -16.663 0.417 17.332 1.00 94.94 389 ASP A C 1
ATOM 3038 O O . ASP A 1 389 ? -17.808 0.245 17.750 1.00 94.94 389 ASP A O 1
ATOM 3042 N N . TYR A 1 390 ? -15.814 1.236 17.971 1.00 94.00 390 TYR A N 1
ATOM 3043 C CA . TYR A 1 390 ? -16.186 1.819 19.271 1.00 94.00 390 TYR A CA 1
ATOM 3044 C C . TYR A 1 390 ? -17.350 2.809 19.173 1.00 94.00 390 TYR A C 1
ATOM 3046 O O . TYR A 1 390 ? -18.141 2.956 20.109 1.00 94.00 390 TYR A O 1
ATOM 3054 N N . MET A 1 391 ? -17.498 3.484 18.030 1.00 94.25 391 MET A N 1
ATOM 3055 C CA . MET A 1 391 ? -18.647 4.356 17.791 1.00 94.25 391 MET A CA 1
ATOM 3056 C C . MET A 1 391 ? -19.959 3.565 17.746 1.00 94.25 391 MET A C 1
ATOM 3058 O O . MET A 1 391 ? -20.999 4.104 18.140 1.00 94.25 391 MET A O 1
ATOM 3062 N N . SER A 1 392 ? -19.907 2.293 17.337 1.00 94.19 392 SER A N 1
ATOM 3063 C CA . SER A 1 392 ? -21.060 1.388 17.294 1.00 94.19 392 SER A CA 1
ATOM 3064 C C . SER A 1 392 ? -21.455 0.804 18.656 1.00 94.19 392 SER A C 1
ATOM 3066 O O . SER A 1 392 ? -22.566 0.301 18.792 1.00 94.19 392 SER A O 1
ATOM 3068 N N . TRP A 1 393 ? -20.599 0.891 19.683 1.00 93.31 393 TRP A N 1
ATOM 3069 C CA . TRP A 1 393 ? -20.896 0.306 20.993 1.00 93.31 393 TRP A CA 1
ATOM 3070 C C . TRP A 1 393 ? -22.089 0.996 21.665 1.00 93.31 393 TRP A C 1
ATOM 3072 O O . TRP A 1 393 ? -22.075 2.204 21.903 1.00 93.31 393 TRP A O 1
ATOM 3082 N N . GLU A 1 394 ? -23.122 0.227 22.008 1.00 90.94 394 GLU A N 1
ATOM 3083 C CA . GLU A 1 394 ? -24.317 0.736 22.699 1.00 90.94 394 GLU A CA 1
ATOM 3084 C C . GLU A 1 394 ? -24.093 0.930 24.208 1.00 90.94 394 GLU A C 1
ATOM 3086 O O . GLU A 1 394 ? -24.785 1.718 24.846 1.00 90.94 394 GLU A O 1
ATOM 3091 N N . SER A 1 395 ? -23.099 0.247 24.782 1.00 88.44 395 SER A N 1
ATOM 3092 C CA . SER A 1 395 ? -22.792 0.265 26.218 1.00 88.44 395 SER A CA 1
ATOM 3093 C C . SER A 1 395 ? -22.126 1.549 26.720 1.00 88.44 395 SER A C 1
ATOM 3095 O O . SER A 1 395 ? -22.000 1.723 27.931 1.00 88.44 395 SER A O 1
ATOM 3097 N N . HIS A 1 396 ? -21.674 2.428 25.820 1.00 90.94 396 HIS A N 1
ATOM 3098 C CA . HIS A 1 396 ? -20.890 3.620 26.158 1.00 90.94 396 HIS A CA 1
ATOM 3099 C C . HIS A 1 396 ? -21.663 4.896 25.845 1.00 90.94 396 HIS A C 1
ATOM 3101 O O . HIS A 1 396 ? -22.237 5.037 24.761 1.00 90.94 396 HIS A O 1
ATOM 3107 N N . THR A 1 397 ? -21.625 5.860 26.767 1.00 93.25 397 THR A N 1
ATOM 3108 C CA . THR A 1 397 ? -22.213 7.185 26.530 1.00 93.25 397 THR A CA 1
ATOM 3109 C C . THR A 1 397 ? -21.406 7.964 25.489 1.00 93.25 397 THR A C 1
ATOM 3111 O O . THR A 1 397 ? -20.243 7.655 25.208 1.00 93.25 397 THR A O 1
ATOM 3114 N N . ASN A 1 398 ? -22.003 9.004 24.904 1.00 92.19 398 ASN A N 1
ATOM 3115 C CA . ASN A 1 398 ? -21.316 9.836 23.912 1.00 92.19 398 ASN A CA 1
ATOM 3116 C C . ASN A 1 398 ? -20.077 10.530 24.496 1.00 92.19 398 ASN A C 1
ATOM 3118 O O . ASN A 1 398 ? -19.087 10.708 23.792 1.00 92.19 398 ASN A O 1
ATOM 3122 N N . GLU A 1 399 ? -20.102 10.873 25.783 1.00 92.31 399 GLU A N 1
ATOM 3123 C CA . GLU A 1 399 ? -18.966 11.457 26.494 1.00 92.31 399 GLU A CA 1
ATOM 3124 C C . GLU A 1 399 ? -17.822 10.447 26.608 1.00 92.31 399 GLU A C 1
ATOM 3126 O O . GLU A 1 399 ? -16.684 10.780 26.294 1.00 92.31 399 GLU A O 1
ATOM 3131 N N . GLN A 1 400 ? -18.117 9.192 26.966 1.00 92.50 400 GLN A N 1
ATOM 3132 C CA . GLN A 1 400 ? -17.107 8.129 27.020 1.00 92.50 400 GLN A CA 1
ATOM 3133 C C . GLN A 1 400 ? -16.496 7.860 25.639 1.00 92.50 400 GLN A C 1
ATOM 3135 O O . GLN A 1 400 ? -15.280 7.714 25.516 1.00 92.50 400 GLN A O 1
ATOM 3140 N N . LYS A 1 401 ? -17.323 7.859 24.585 1.00 92.88 401 LYS A N 1
ATOM 3141 C CA . LYS A 1 401 ? -16.852 7.742 23.196 1.00 92.88 401 LYS A CA 1
ATOM 3142 C C . LYS A 1 401 ? -15.965 8.919 22.795 1.00 92.88 401 LYS A C 1
ATOM 3144 O O . LYS A 1 401 ? -14.959 8.718 22.122 1.00 92.88 401 LYS A O 1
ATOM 3149 N N . LEU A 1 402 ? -16.302 10.137 23.221 1.00 93.25 402 LEU A N 1
ATOM 3150 C CA . LEU A 1 402 ? -15.491 11.325 22.961 1.00 93.25 402 LEU A CA 1
ATOM 3151 C C . LEU A 1 402 ? -14.143 11.263 23.690 1.00 93.25 402 LEU A C 1
ATOM 3153 O O . LEU A 1 402 ? -13.122 11.582 23.084 1.00 93.25 402 LEU A O 1
ATOM 3157 N N . GLU A 1 403 ? -14.123 10.836 24.956 1.00 92.31 403 GLU A N 1
ATOM 3158 C CA . GLU A 1 403 ? -12.884 10.632 25.719 1.00 92.31 403 GLU A CA 1
ATOM 3159 C C . GLU A 1 403 ? -11.977 9.598 25.046 1.00 92.31 403 GLU A C 1
ATOM 3161 O O . GLU A 1 403 ? -10.789 9.859 24.855 1.00 92.31 403 GLU A O 1
ATOM 3166 N N . LEU A 1 404 ? -12.537 8.472 24.592 1.00 92.50 404 LEU A N 1
ATOM 3167 C CA . LEU A 1 404 ? -11.790 7.470 23.830 1.00 92.50 404 LEU A CA 1
ATOM 3168 C C . LEU A 1 404 ? -11.302 8.036 22.485 1.00 92.50 404 LEU A C 1
ATOM 3170 O O . LEU A 1 404 ? -10.160 7.824 22.076 1.00 92.50 404 LEU A O 1
ATOM 3174 N N . GLY A 1 405 ? -12.133 8.841 21.824 1.00 92.38 405 GLY A N 1
ATOM 3175 C CA . GLY A 1 405 ? -11.792 9.531 20.584 1.00 92.38 405 GLY A CA 1
ATOM 3176 C C . GLY A 1 405 ? -10.572 10.448 20.702 1.00 92.38 405 GLY A C 1
ATOM 3177 O O . GLY A 1 405 ? -9.816 10.562 19.737 1.00 92.38 405 GLY A O 1
ATOM 3178 N N . LYS A 1 406 ? -10.303 11.038 21.877 1.00 91.81 406 LYS A N 1
ATOM 3179 C CA . LYS A 1 406 ? -9.087 11.844 22.108 1.00 91.81 406 LYS A CA 1
ATOM 3180 C C . LYS A 1 406 ? -7.803 11.030 21.962 1.00 91.81 406 LYS A C 1
ATOM 3182 O O . LYS A 1 406 ? -6.772 11.612 21.636 1.00 91.81 406 LYS A O 1
ATOM 3187 N N . LEU A 1 407 ? -7.864 9.714 22.170 1.00 90.12 407 LEU A N 1
ATOM 3188 C CA . LEU A 1 407 ? -6.744 8.817 21.923 1.00 90.12 407 LEU A CA 1
ATOM 3189 C C . LEU A 1 407 ? -6.652 8.457 20.438 1.00 90.12 407 LEU A C 1
ATOM 3191 O O . LEU A 1 407 ? -5.627 8.711 19.825 1.00 90.12 407 LEU A O 1
ATOM 3195 N N . TYR A 1 408 ? -7.715 7.925 19.829 1.00 92.50 408 TYR A N 1
ATOM 3196 C CA . TYR A 1 408 ? -7.643 7.358 18.472 1.00 92.50 408 TYR A CA 1
ATOM 3197 C C . TYR A 1 408 ? -7.608 8.407 17.345 1.00 92.50 408 TYR A C 1
ATOM 3199 O O . TYR A 1 408 ? -6.902 8.234 16.348 1.00 92.50 408 TYR A O 1
ATOM 3207 N N . VAL A 1 409 ? -8.356 9.509 17.468 1.00 94.44 409 VAL A N 1
ATOM 3208 C CA . VAL A 1 409 ? -8.508 10.495 16.380 1.00 94.44 409 VAL A CA 1
ATOM 3209 C C . VAL A 1 409 ? -7.184 11.182 16.020 1.00 94.44 409 VAL A C 1
ATOM 3211 O O . VAL A 1 409 ? -6.887 11.276 14.826 1.00 94.44 409 VAL A O 1
ATOM 3214 N N . PRO A 1 410 ? -6.336 11.618 16.974 1.00 94.06 410 PRO A N 1
ATOM 3215 C CA . PRO A 1 410 ? -5.027 12.176 16.637 1.00 94.06 410 PRO A CA 1
ATOM 3216 C C . PRO A 1 410 ? -4.125 11.203 15.865 1.00 94.06 410 PRO A C 1
ATOM 3218 O O . PRO A 1 410 ? -3.460 11.629 14.918 1.00 94.06 410 PRO A O 1
ATOM 3221 N N . TYR A 1 411 ? -4.145 9.907 16.205 1.00 91.50 411 TYR A N 1
ATOM 3222 C CA . TYR A 1 411 ? -3.386 8.875 15.484 1.00 91.50 411 TYR A CA 1
ATOM 3223 C C . TYR A 1 411 ? -3.883 8.691 14.049 1.00 91.50 411 TYR A C 1
ATOM 3225 O O . TYR A 1 411 ? -3.077 8.582 13.120 1.00 91.50 411 TYR A O 1
ATOM 3233 N N . LEU A 1 412 ? -5.200 8.725 13.834 1.00 95.75 412 LEU A N 1
ATOM 3234 C CA . LEU A 1 412 ? -5.757 8.694 12.483 1.00 95.75 412 LEU A CA 1
ATOM 3235 C C . LEU A 1 412 ? -5.329 9.935 11.686 1.00 95.75 412 LEU A C 1
ATOM 3237 O O . LEU A 1 412 ? -4.865 9.815 10.553 1.00 95.75 412 LEU A O 1
ATOM 3241 N N . MET A 1 413 ? -5.430 11.122 12.290 1.00 95.75 413 MET A N 1
ATOM 3242 C CA . MET A 1 413 ? -5.087 12.390 11.643 1.00 95.75 413 MET A CA 1
ATOM 3243 C C . MET A 1 413 ? -3.620 12.444 11.211 1.00 95.75 413 MET A C 1
ATOM 3245 O O . MET A 1 413 ? -3.334 12.779 10.058 1.00 95.75 413 MET A O 1
ATOM 3249 N N . ILE A 1 414 ? -2.686 12.085 12.101 1.00 94.19 414 ILE A N 1
ATOM 3250 C CA . ILE A 1 414 ? -1.257 12.079 11.763 1.00 94.19 414 ILE A CA 1
ATOM 3251 C C . ILE A 1 414 ? -0.935 11.028 10.697 1.00 94.19 414 ILE A C 1
ATOM 3253 O O . ILE A 1 414 ? -0.147 11.307 9.793 1.00 94.19 414 ILE A O 1
ATOM 3257 N N . SER A 1 415 ? -1.590 9.863 10.738 1.00 95.00 415 SER A N 1
ATOM 3258 C CA . SER A 1 415 ? -1.389 8.790 9.758 1.00 95.00 415 SER A CA 1
ATOM 3259 C C . SER A 1 415 ? -1.878 9.195 8.371 1.00 95.00 415 SER A C 1
ATOM 3261 O O . SER A 1 415 ? -1.136 9.075 7.399 1.00 95.00 415 SER A O 1
ATOM 3263 N N . VAL A 1 416 ? -3.083 9.760 8.262 1.00 96.81 416 VAL A N 1
ATOM 3264 C CA . VAL A 1 416 ? -3.620 10.253 6.982 1.00 96.81 416 VAL A CA 1
ATOM 3265 C C . VAL A 1 416 ? -2.740 11.370 6.421 1.00 96.81 416 VAL A C 1
ATOM 3267 O O . VAL A 1 416 ? -2.387 11.345 5.240 1.00 96.81 416 VAL A O 1
ATOM 3270 N N . PHE A 1 417 ? -2.330 12.322 7.263 1.00 96.88 417 PHE A N 1
ATOM 3271 C CA . PHE A 1 417 ? -1.446 13.409 6.847 1.00 96.88 417 PHE A CA 1
ATOM 3272 C C . PHE A 1 417 ? -0.087 12.893 6.350 1.00 96.88 417 PHE A C 1
ATOM 3274 O O . PHE A 1 417 ? 0.367 13.285 5.273 1.00 96.88 417 PHE A O 1
ATOM 3281 N N . MET A 1 418 ? 0.537 11.974 7.092 1.00 95.69 418 MET A N 1
ATOM 3282 C CA . MET A 1 418 ? 1.777 11.312 6.687 1.00 95.69 418 MET A CA 1
ATOM 3283 C C . MET A 1 418 ? 1.607 10.572 5.355 1.00 95.69 418 MET A C 1
ATOM 3285 O O . MET A 1 418 ? 2.464 10.684 4.482 1.00 95.69 418 MET A O 1
ATOM 3289 N N . GLY A 1 419 ? 0.484 9.882 5.144 1.00 96.44 419 GLY A N 1
ATOM 3290 C CA . GLY A 1 419 ? 0.187 9.198 3.885 1.00 96.44 419 GLY A CA 1
ATOM 3291 C C . GLY A 1 419 ? 0.141 10.151 2.688 1.00 96.44 419 GLY A C 1
ATOM 3292 O O . GLY A 1 419 ? 0.769 9.885 1.661 1.00 96.44 419 GLY A O 1
ATOM 3293 N N . VAL A 1 420 ? -0.538 11.293 2.826 1.00 96.38 420 VAL A N 1
ATOM 3294 C CA . VAL A 1 420 ? -0.620 12.320 1.771 1.00 96.38 420 VAL A CA 1
ATOM 3295 C C . VAL A 1 420 ? 0.748 12.947 1.484 1.00 96.38 420 VAL A C 1
ATOM 3297 O O . VAL A 1 420 ? 1.104 13.132 0.313 1.00 96.38 420 VAL A O 1
ATOM 3300 N N . ASP A 1 421 ? 1.536 13.248 2.520 1.00 94.94 421 ASP A N 1
ATOM 3301 C CA . ASP A 1 421 ? 2.889 13.790 2.353 1.00 94.94 421 ASP A CA 1
ATOM 3302 C C . ASP A 1 421 ? 3.805 12.785 1.636 1.00 94.94 421 ASP A C 1
ATOM 3304 O O . ASP A 1 421 ? 4.414 13.110 0.611 1.00 94.94 421 ASP A O 1
ATOM 3308 N N . MET A 1 422 ? 3.843 11.530 2.092 1.00 95.19 422 MET A N 1
ATOM 3309 C CA . MET A 1 422 ? 4.673 10.490 1.479 1.00 95.19 422 MET A CA 1
ATOM 3310 C C . MET A 1 422 ? 4.261 10.185 0.037 1.00 95.19 422 MET A C 1
ATOM 3312 O O . MET A 1 422 ? 5.126 10.079 -0.837 1.00 95.19 422 MET A O 1
ATOM 3316 N N . TYR A 1 423 ? 2.958 10.136 -0.251 1.00 95.25 423 TYR A N 1
ATOM 3317 C CA . TYR A 1 423 ? 2.448 10.012 -1.617 1.00 95.25 423 TYR A CA 1
ATOM 3318 C C . TYR A 1 423 ? 2.934 11.163 -2.508 1.00 95.25 423 TYR A C 1
ATOM 3320 O O . TYR A 1 423 ? 3.472 10.939 -3.595 1.00 95.25 423 TYR A O 1
ATOM 3328 N N . SER A 1 424 ? 2.828 12.402 -2.023 1.00 93.06 424 SER A N 1
ATOM 3329 C CA . SER A 1 424 ? 3.269 13.594 -2.755 1.00 93.06 424 SER A CA 1
ATOM 3330 C C . SER A 1 424 ? 4.776 13.568 -3.043 1.00 93.06 424 SER A C 1
ATOM 3332 O O . SER A 1 424 ? 5.218 13.917 -4.144 1.00 93.06 424 SER A O 1
ATOM 3334 N N . ARG A 1 425 ? 5.584 13.099 -2.083 1.00 90.69 425 ARG A N 1
ATOM 3335 C CA . ARG A 1 425 ? 7.034 12.903 -2.251 1.00 90.69 425 ARG A CA 1
ATOM 3336 C C . ARG A 1 425 ? 7.348 11.828 -3.294 1.00 90.69 425 ARG A C 1
ATOM 3338 O O . ARG A 1 425 ? 8.200 12.061 -4.155 1.00 90.69 425 ARG A O 1
ATOM 3345 N N . LEU A 1 426 ? 6.646 10.693 -3.263 1.00 92.38 426 LEU A N 1
ATOM 3346 C CA . LEU A 1 426 ? 6.807 9.600 -4.229 1.00 92.38 426 LEU A CA 1
ATOM 3347 C C . LEU A 1 426 ? 6.466 10.042 -5.653 1.00 92.38 426 LEU A C 1
ATOM 3349 O O . LEU A 1 426 ? 7.267 9.844 -6.569 1.00 92.38 426 LEU A O 1
ATOM 3353 N N . VAL A 1 427 ? 5.320 10.702 -5.840 1.00 91.12 427 VAL A N 1
ATOM 3354 C CA . VAL A 1 427 ? 4.896 11.227 -7.146 1.00 91.12 427 VAL A CA 1
ATOM 3355 C C . VAL A 1 427 ? 5.915 12.228 -7.686 1.00 91.12 427 VAL A C 1
ATOM 3357 O O . VAL A 1 427 ? 6.279 12.160 -8.864 1.00 91.12 427 VAL A O 1
ATOM 3360 N N . GLY A 1 428 ? 6.436 13.115 -6.833 1.00 87.56 428 GLY A N 1
ATOM 3361 C CA . GLY A 1 428 ? 7.497 14.053 -7.204 1.00 87.56 428 GLY A CA 1
ATOM 3362 C C . GLY A 1 428 ? 8.785 13.352 -7.647 1.00 87.56 428 GLY A C 1
ATOM 3363 O O . GLY A 1 428 ? 9.369 13.717 -8.668 1.00 87.56 428 GLY A O 1
ATOM 3364 N N . ALA A 1 429 ? 9.203 12.303 -6.936 1.00 86.00 429 ALA A N 1
ATOM 3365 C CA . ALA A 1 429 ? 10.410 11.541 -7.257 1.00 86.00 429 ALA A CA 1
ATOM 3366 C C . ALA A 1 429 ? 10.289 10.741 -8.568 1.00 86.00 429 ALA A C 1
ATOM 3368 O O . ALA A 1 429 ? 11.266 10.620 -9.314 1.00 86.00 429 ALA A O 1
ATOM 3369 N N . VAL A 1 430 ? 9.105 10.196 -8.864 1.00 87.88 430 VAL A N 1
ATOM 3370 C CA . VAL A 1 430 ? 8.832 9.468 -10.115 1.00 87.88 430 VAL A CA 1
ATOM 3371 C C . VAL A 1 430 ? 8.716 10.439 -11.292 1.00 87.88 430 VAL A C 1
ATOM 3373 O O . VAL A 1 430 ? 9.354 10.237 -12.328 1.00 87.88 430 VAL A O 1
ATOM 3376 N N . SER A 1 431 ? 7.974 11.534 -11.119 1.00 84.50 431 SER A N 1
ATOM 3377 C CA . SER A 1 431 ? 7.774 12.550 -12.162 1.00 84.50 431 SER A CA 1
ATOM 3378 C C . SER A 1 431 ? 9.072 13.285 -12.504 1.00 84.50 431 SER A C 1
ATOM 3380 O O . SER A 1 431 ? 9.368 13.506 -13.677 1.00 84.50 431 SER A O 1
ATOM 3382 N N . GLY A 1 432 ? 9.901 13.597 -11.502 1.00 74.44 432 GLY A N 1
ATOM 3383 C CA . GLY A 1 432 ? 11.211 14.220 -11.703 1.00 74.44 432 GLY A CA 1
ATOM 3384 C C . GLY A 1 432 ? 12.183 13.330 -12.481 1.00 74.44 432 GLY A C 1
ATOM 3385 O O . GLY A 1 432 ? 12.902 13.821 -13.349 1.00 74.44 432 GLY A O 1
ATOM 3386 N N . ARG A 1 433 ? 12.160 12.009 -12.254 1.00 64.38 433 ARG A N 1
ATOM 3387 C CA . ARG A 1 433 ? 12.942 11.048 -13.053 1.00 64.38 433 ARG A CA 1
ATOM 3388 C C . ARG A 1 433 ? 12.439 10.931 -14.488 1.00 64.38 433 ARG A C 1
ATOM 3390 O O . ARG A 1 433 ? 13.249 10.788 -15.399 1.00 64.38 433 ARG A O 1
ATOM 3397 N N . TYR A 1 434 ? 11.129 11.026 -14.701 1.00 56.12 434 TYR A N 1
ATOM 3398 C CA . TYR A 1 434 ? 10.556 11.031 -16.045 1.00 56.12 434 TYR A CA 1
ATOM 3399 C C . TYR A 1 434 ? 10.986 12.270 -16.850 1.00 56.12 434 TYR A C 1
ATOM 3401 O O . TYR A 1 434 ? 11.340 12.145 -18.022 1.00 56.12 434 TYR A O 1
ATOM 3409 N N . ILE A 1 435 ? 11.023 13.448 -16.217 1.00 56.97 435 ILE A N 1
ATOM 3410 C CA . ILE A 1 435 ? 11.463 14.702 -16.850 1.00 56.97 435 ILE A CA 1
ATOM 3411 C C . ILE A 1 435 ? 12.990 14.715 -17.039 1.00 56.97 435 ILE A C 1
ATOM 3413 O O . ILE A 1 435 ? 13.468 14.883 -18.157 1.00 56.97 435 ILE A O 1
ATOM 3417 N N . GLY A 1 436 ? 13.769 14.425 -15.991 1.00 47.97 436 GLY A N 1
ATOM 3418 C CA . GLY A 1 436 ? 15.236 14.408 -16.061 1.00 47.97 436 GLY A CA 1
ATOM 3419 C C . GLY A 1 436 ? 15.804 13.317 -16.977 1.00 47.97 436 GLY A C 1
ATOM 3420 O O . GLY A 1 436 ? 16.846 13.510 -17.599 1.00 47.97 436 GLY A O 1
ATOM 3421 N N . GLY A 1 437 ? 15.102 12.189 -17.131 1.00 47.50 437 GLY A N 1
ATOM 3422 C CA . GLY A 1 437 ? 15.438 11.160 -18.117 1.00 47.50 437 GLY A CA 1
ATOM 3423 C C . GLY A 1 437 ? 15.213 11.615 -19.563 1.00 47.50 437 GLY A C 1
ATOM 3424 O O . GLY A 1 437 ? 15.950 11.195 -20.454 1.00 47.50 437 GLY A O 1
ATOM 3425 N N . ARG A 1 438 ? 14.245 12.511 -19.800 1.00 48.47 438 ARG A N 1
ATOM 3426 C CA . ARG A 1 438 ? 13.992 13.119 -21.113 1.00 48.47 438 ARG A CA 1
ATOM 3427 C C . ARG A 1 438 ? 15.090 14.126 -21.476 1.00 48.47 438 ARG A C 1
ATOM 3429 O O . ARG A 1 438 ? 15.609 14.077 -22.589 1.00 48.47 438 ARG A O 1
ATOM 3436 N N . ASP A 1 439 ? 15.513 14.948 -20.518 1.00 50.12 439 ASP A N 1
ATOM 3437 C CA . ASP A 1 439 ? 16.538 15.982 -20.730 1.00 50.12 439 ASP A CA 1
ATOM 3438 C C . ASP A 1 439 ? 17.967 15.402 -20.757 1.00 50.12 439 ASP A C 1
ATOM 3440 O O . ASP A 1 439 ? 18.797 15.790 -21.581 1.00 50.12 439 ASP A O 1
ATOM 3444 N N . GLY A 1 440 ? 18.261 14.405 -19.914 1.00 44.94 440 GLY A N 1
ATOM 3445 C CA . GLY A 1 440 ? 19.550 13.703 -19.888 1.00 44.94 4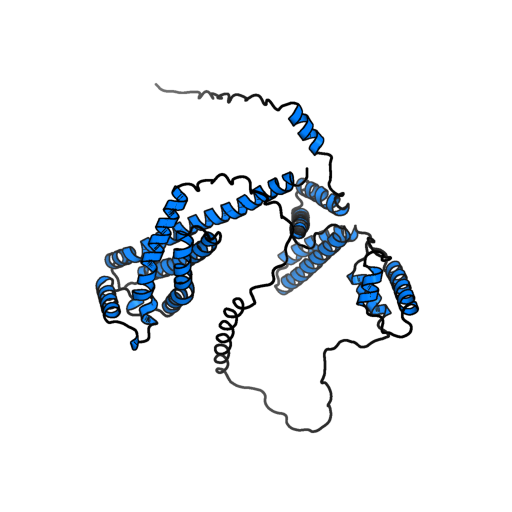40 GLY A CA 1
ATOM 3446 C C . GLY A 1 440 ? 19.804 12.842 -21.131 1.00 44.94 440 GLY A C 1
ATOM 3447 O O . GLY A 1 440 ? 20.940 12.757 -21.602 1.00 44.94 440 GLY A O 1
ATOM 3448 N N . ALA A 1 441 ? 18.749 12.262 -21.716 1.00 50.06 441 ALA A N 1
ATOM 3449 C CA . ALA A 1 441 ? 18.828 11.583 -23.010 1.00 50.06 441 ALA A CA 1
ATOM 3450 C C . ALA A 1 441 ? 19.080 12.562 -24.171 1.00 50.06 441 ALA A C 1
ATOM 3452 O O . ALA A 1 441 ? 19.727 12.188 -25.149 1.00 50.06 441 ALA A O 1
ATOM 3453 N N . SER A 1 442 ? 18.631 13.817 -24.048 1.00 47.66 442 SER A N 1
ATOM 3454 C CA . SER A 1 442 ? 18.902 14.870 -25.033 1.00 47.66 442 SER A CA 1
ATOM 3455 C C . SER A 1 442 ? 20.337 15.404 -24.959 1.00 47.66 442 SER A C 1
ATOM 3457 O O . SER A 1 442 ? 20.851 15.877 -25.966 1.00 47.66 442 SER A O 1
ATOM 3459 N N . LYS A 1 443 ? 21.000 15.334 -23.795 1.00 46.50 443 LYS A N 1
ATOM 3460 C CA . LYS A 1 443 ? 22.335 15.929 -23.580 1.00 46.50 443 LYS A CA 1
ATOM 3461 C C . LYS A 1 443 ? 23.509 14.979 -23.857 1.00 46.50 443 LYS A C 1
ATOM 3463 O O . LYS A 1 443 ? 24.614 15.445 -24.091 1.00 46.50 443 LYS A O 1
ATOM 3468 N N . LYS A 1 444 ? 23.284 13.658 -23.864 1.00 46.00 444 LYS A N 1
ATOM 3469 C CA . LYS A 1 444 ? 24.297 12.630 -24.206 1.00 46.00 444 LYS A CA 1
ATOM 3470 C C . LYS A 1 444 ? 24.422 12.334 -25.712 1.00 46.00 444 LYS A C 1
ATOM 3472 O O . LYS A 1 444 ? 25.117 11.394 -26.082 1.00 46.00 444 LYS A O 1
ATOM 3477 N N . ARG A 1 445 ? 23.718 13.082 -26.567 1.00 45.94 445 ARG A N 1
ATOM 3478 C CA . ARG A 1 445 ? 23.662 12.872 -28.026 1.00 45.94 445 ARG A CA 1
ATOM 3479 C C . ARG A 1 445 ? 24.345 13.959 -28.864 1.00 45.94 445 ARG A C 1
ATOM 3481 O O . ARG A 1 445 ? 24.198 13.916 -30.080 1.00 45.94 445 ARG A O 1
ATOM 3488 N N . ASN A 1 446 ? 25.082 14.871 -28.229 1.00 37.16 446 ASN A N 1
ATOM 3489 C CA . ASN A 1 446 ? 25.919 15.861 -28.909 1.00 37.16 446 ASN A CA 1
ATOM 3490 C C . ASN A 1 446 ? 27.393 15.520 -28.759 1.00 37.16 446 ASN A C 1
ATOM 3492 O O . ASN A 1 446 ? 27.782 15.174 -27.618 1.00 37.16 446 ASN A O 1
#

Foldseek 3Di:
DDDDDDDDDDDDDPDDDDPPDDPVNVVVVVPVVDDDDPPQAVLLVVLVVVLVVCVVVVVPLLNVLSVVLVVVQVVLCVDPHHDRYVLSSLVVLVVLLVVLVVVLVVCVVVVNVVSNVSSVSSNVSSVVSSVVDDADDLVVLLVLLVVLVVVQCVVPVDDDDDLVVSLCQQDPDPHPCDPGNHDSVSSSVSNCVVCVVDDDDDPDDPDDDDDDDDDDDDDDDDDDDDDDDPPDPPPPPPPPPVVPPPPPPDDDDDDDDDDDDDPPPPPPDPPPPPDPPVVLVVLVVVLVVLVVVQVCLVLPLCVVVDDPVPNDPVSVVVLVVCCVVQVQCCSVPNDPVSVVVNVCCVPQVNVLSVVSNVCSVVVPDPCNLVSLLVVLVSQLVVLVVSLVVLVPDPVDDPVSNVVVCVPRVVSNVSSVVSNVSSVVSVVCVVVVCVVVVVVVVVVVPD

Organism: NCBI:txid113226

Secondary structure (DSSP, 8-state):
----------------------HHHHHHHHHTTSS------HHHHHHHHHHHHHHHHT-HHHHHHHHHHHHHHHHHTTSSS---SHHHHHHHHHHHHHHHHHHHHHHHHTT-HHHHHHHHHHHHHHHHHHHTS-PPPHHHHHHHHHHHHHHHHHH-SSS---HHHHHHHHHSTT-TTTTSS--HHHHHHHHHHHHTTS----------------------------S-SSSSSSSSSSSSSTTSSSSSS---------------------------HHHHHHHHHHHHHHHHHHHHIIIIITGGGS-GGG--HHHHHHHHHHHHHH--HHHHS--HHHHHHHHHIIIIIHHHHHHHHHHHHHT--TTHHHHHHHHHHHHHHHHHHHHHHHHH-TTS-HHHHHHHHHHHHHHHHHHHHHHHHHHHHHHHHHHHHHHHHHHHHHHTT-

Sequence (446 aa):
MSLNTSRMLLRSRIASRNNWICPQCRAYAAAAAASGTAAPSPLLGKLKNDLKTALREKDTNRLNVLRGVIADVTNSAKTSNPIKTDMQLLALLRKRATAAKAASEEFKAAGREDLVEKEQKQVKVLDEYAGQVETMSENEIKDAVTKAVDEAKAAAESVKVNMGEILKKILGPGGSLEGKPVDRSEVARVVKQTLGHVWPGDTSASEDALVHSTMALDVCQRADCHSARHTSLLSLQVNNITHLILLQNNTKSSQGIQSPRTRTLETPNSHSSKMPSFRRTLDYIYLTFFLIHIPIVFCVDIYPLYPPSLIPTFMTELRTWYIHTYNDQFFVKPPAWFTLYIWMELIYHIPLSLYAVQALWSNADPKVPIHLFIYAIQTAITTATCIADYMSWESHTNEQKLELGKLYVPYLMISVFMGVDMYSRLVGAVSGRYIGGRDGASKKRN

InterPro domains:
  IPR003789 Aspartyl/glutamyl-tRNA amidotransferase subunit B-like [SSF89095] (43-172)
  IPR019004 Uncharacterised protein YqeY/Aim41 [PF09424] (46-195)
  IPR019004 Uncharacterised protein YqeY/Aim41 [PTHR28055] (32-196)
  IPR033118 EXPERA domain [PF05241] (314-422)
  IPR033118 EXPERA domain [PS51751] (282-419)
  IPR042184 YqeY/Aim41, N-terminal domain [G3DSA:1.10.1510.10] (42-129)

Radius of gyration: 35.38 Å; chains: 1; bounding box: 87×117×87 Å

pLDDT: mean 70.31, std 24.92, range [23.09, 97.25]